Protein AF-0000000087323099 (afdb_homodimer)

pLDDT: mean 85.97, std 23.85, range [16.3, 98.88]

Secondary structure (DSSP, 8-state):
---------------------------------------S-EEEEEEE--TT-HHHHHHHHHHHHTT-TT-SSEEEEEEEE-----HHHHHHHHHHHHHH--EEE-SS---SSBSHHHHHHHHHHHHHGGG--SEEEEEETT-EE-HHHHHHHHHTS-SSSEEEEEEE-TT----TT-EEEEEEEEEEHHHHHHHHHTHHHHTT--BS-HHHHHHHHHHHHT---EEEE-TTSEEEPP-TT-TTB----SS-SEEE---SHHHHHHHHHHTTTTTTPPPBTTB---/---------------------------------------S-EEEEEEE--TT-HHHHHHHHHHHHTT-TT-SSEEEEEEEE-----HHHHHHHHHHHHHH--EEE-SS---SSBSHHHHHHHHHHHHHGGG--SEEEEEETT-EE-HHHHHHHHHTS-SSSEEEEEEE-TT----TT-EEEEEEEEEEHHHHHHHHHTHHHHTT--BS-HHHHHHHHHHHHT---EEEE-TTSEEEPP-TT-TTB----SS-SEEE---SHHHHHHHHHHTTTTTTPPPBTTB---

Organism: Triticum turgidum subsp. durum (NCBI:txid4567)

Sequence (572 aa):
MVVYPNEFALQSSLAGAGCPDGANGISVAAHHVVAQAAPDFRLLMGVLTLPSRYERRHLLRTVYALQQANLTARVDVRFFFCRIESDEQRLLVALEAMRYGDVVELDCPENMDNGKTHSYFSSVPALFGDGAYDFVMKADDDTFFRLPQLAESLGRAPRKDLYYGCMVPCDYVRGWNEYMSGMGYVISWDLVEWIVAAADQIRNHTVGPEDRTLYSWFSGAGKAKNRVDVKPAMYDFPQRGAPCAHELVPDTIAVHRLKNNLRWSTTLRYFNFTAGLQPSKFYRFVMVVYPNEFALQSSLAGAGCPDGANGISVAAHHVVAQAAPDFRLLMGVLTLPSRYERRHLLRTVYALQQANLTARVDVRFFFCRIESDEQRLLVALEAMRYGDVVELDCPENMDNGKTHSYFSSVPALFGDGAYDFVMKADDDTFFRLPQLAESLGRAPRKDLYYGCMVPCDYVRGWNEYMSGMGYVISWDLVEWIVAAADQIRNHTVGPEDRTLYSWFSGAGKAKNRVDVKPAMYDFPQRGAPCAHELVPDTIAVHRLKNNLRWSTTLRYFNFTAGLQPSKFYRFV

Structure (mmCIF, N/CA/C/O backbone):
data_AF-0000000087323099-model_v1
#
loop_
_entity.id
_entity.type
_entity.pdbx_description
1 polymer Hexosyltransferase
#
loop_
_atom_site.group_PDB
_atom_site.id
_atom_site.type_symbol
_atom_site.label_atom_id
_atom_site.label_alt_id
_atom_site.label_comp_id
_atom_site.label_asym_id
_atom_site.label_entity_id
_atom_site.label_seq_id
_atom_site.pdbx_PDB_ins_code
_atom_site.Cartn_x
_atom_site.Cartn_y
_atom_site.Cartn_z
_atom_site.occupancy
_atom_site.B_iso_or_equiv
_atom_site.auth_seq_id
_atom_site.auth_comp_id
_atom_site.auth_asym_id
_atom_site.auth_atom_id
_atom_site.pdbx_PDB_model_num
ATOM 1 N N . MET A 1 1 ? -54.594 28.562 -51.938 1 21.45 1 MET A N 1
ATOM 2 C CA . MET A 1 1 ? -55 27.172 -51.906 1 21.45 1 MET A CA 1
ATOM 3 C C . MET A 1 1 ? -54.812 26.547 -50.531 1 21.45 1 MET A C 1
ATOM 5 O O . MET A 1 1 ? -53.688 26.281 -50.125 1 21.45 1 MET A O 1
ATOM 9 N N . VAL A 1 2 ? -55.5 27.094 -49.562 1 22.61 2 VAL A N 1
ATOM 10 C CA . VAL A 1 2 ? -55.656 27.562 -48.188 1 22.61 2 VAL A CA 1
ATOM 11 C C . VAL A 1 2 ? -56.094 26.422 -47.281 1 22.61 2 VAL A C 1
ATOM 13 O O . VAL A 1 2 ? -57.188 25.875 -47.469 1 22.61 2 VAL A O 1
ATOM 16 N N . VAL A 1 3 ? -55.031 25.469 -47.031 1 22.81 3 VAL A N 1
ATOM 17 C CA . VAL A 1 3 ? -55.219 24.125 -46.531 1 22.81 3 VAL A CA 1
ATOM 18 C C . VAL A 1 3 ? -56 24.172 -45.219 1 22.81 3 VAL A C 1
ATOM 20 O O . VAL A 1 3 ? -55.844 25.109 -44.438 1 22.81 3 VAL A O 1
ATOM 23 N N . TYR A 1 4 ? -57.094 23.422 -45.125 1 21.08 4 TYR A N 1
ATOM 24 C CA . TYR A 1 4 ? -58.312 23.266 -44.344 1 21.08 4 TYR A CA 1
ATOM 25 C C . TYR A 1 4 ? -57.969 22.797 -42.938 1 21.08 4 TYR A C 1
ATOM 27 O O . TYR A 1 4 ? -57.344 21.75 -42.75 1 21.08 4 TYR A O 1
ATOM 35 N N . PRO A 1 5 ? -57.688 23.766 -41.969 1 22.91 5 PRO A N 1
ATOM 36 C CA . PRO A 1 5 ? -57.156 23.797 -40.594 1 22.91 5 PRO A CA 1
ATOM 37 C C . PRO A 1 5 ? -58.031 23.031 -39.625 1 22.91 5 PRO A C 1
ATOM 39 O O . PRO A 1 5 ? -59.188 23.375 -39.406 1 22.91 5 PRO A O 1
ATOM 42 N N . ASN A 1 6 ? -57.875 21.609 -39.719 1 20.73 6 ASN A N 1
ATOM 43 C CA . ASN A 1 6 ? -58.812 20.656 -39.094 1 20.73 6 ASN A CA 1
ATOM 44 C C . ASN A 1 6 ? -59 20.953 -37.625 1 20.73 6 ASN A C 1
ATOM 46 O O . ASN A 1 6 ? -58.125 21.531 -36.969 1 20.73 6 ASN A O 1
ATOM 50 N N . GLU A 1 7 ? -60.219 20.797 -37.094 1 20 7 GLU A N 1
ATOM 51 C CA . GLU A 1 7 ? -61.156 21.062 -36.031 1 20 7 GLU A CA 1
ATOM 52 C C . GLU A 1 7 ? -60.75 20.328 -34.75 1 20 7 GLU A C 1
ATOM 54 O O . GLU A 1 7 ? -60.656 19.094 -34.75 1 20 7 GLU A O 1
ATOM 59 N N . PHE A 1 8 ? -59.719 20.922 -33.969 1 19.03 8 PHE A N 1
ATOM 60 C CA . PHE A 1 8 ? -59.125 20.5 -32.688 1 19.03 8 PHE A CA 1
ATOM 61 C C . PHE A 1 8 ? -60.188 20.234 -31.641 1 19.03 8 PHE A C 1
ATOM 63 O O . PHE A 1 8 ? -60.906 21.156 -31.266 1 19.03 8 PHE A O 1
ATOM 70 N N . ALA A 1 9 ? -60.656 18.906 -31.516 1 18.88 9 ALA A N 1
ATOM 71 C CA . ALA A 1 9 ? -61.688 18.25 -30.719 1 18.88 9 ALA A CA 1
ATOM 72 C C . ALA A 1 9 ? -61.438 18.453 -29.219 1 18.88 9 ALA A C 1
ATOM 74 O O . ALA A 1 9 ? -60.438 17.953 -28.688 1 18.88 9 ALA A O 1
ATOM 75 N N . LEU A 1 10 ? -61.719 19.547 -28.625 1 18.3 10 LEU A N 1
ATOM 76 C CA . LEU A 1 10 ? -61.5 20 -27.25 1 18.3 10 LEU A CA 1
ATOM 77 C C . LEU A 1 10 ? -62.219 19.125 -26.25 1 18.3 10 LEU A C 1
ATOM 79 O O . LEU A 1 10 ? -62.312 19.469 -25.062 1 18.3 10 LEU A O 1
ATOM 83 N N . GLN A 1 11 ? -62.719 17.906 -26.656 1 18.72 11 GLN A N 1
ATOM 84 C CA . GLN A 1 11 ? -63.781 17.484 -25.719 1 18.72 11 GLN A CA 1
ATOM 85 C C . GLN A 1 11 ? -63.219 17.281 -24.312 1 18.72 11 GLN A C 1
ATOM 87 O O . GLN A 1 11 ? -62.219 16.578 -24.141 1 18.72 11 GLN A O 1
ATOM 92 N N . SER A 1 12 ? -63.469 18.25 -23.375 1 20.59 12 SER A N 1
ATOM 93 C CA . SER A 1 12 ? -63.156 18.562 -21.984 1 20.59 12 SER A CA 1
ATOM 94 C C . SER A 1 12 ? -63.719 17.469 -21.047 1 20.59 12 SER A C 1
ATOM 96 O O . SER A 1 12 ? -64.938 17.391 -20.828 1 20.59 12 SER A O 1
ATOM 98 N N . SER A 1 13 ? -63.281 16.172 -21.219 1 20.41 13 SER A N 1
ATOM 99 C CA . SER A 1 13 ? -63.844 15.094 -20.406 1 20.41 13 SER A CA 1
ATOM 100 C C . SER A 1 13 ? -63.625 15.352 -18.922 1 20.41 13 SER A C 1
ATOM 102 O O . SER A 1 13 ? -62.469 15.562 -18.5 1 20.41 13 SER A O 1
ATOM 104 N N . LEU A 1 14 ? -64.5 15.977 -18.188 1 21.62 14 LEU A N 1
ATOM 105 C CA . LEU A 1 14 ? -64.688 16.359 -16.797 1 21.62 14 LEU A CA 1
ATOM 106 C C . LEU A 1 14 ? -64.625 15.141 -15.883 1 21.62 14 LEU A C 1
ATOM 108 O O . LEU A 1 14 ? -65 15.219 -14.703 1 21.62 14 LEU A O 1
ATOM 112 N N . ALA A 1 15 ? -64.188 13.93 -16.281 1 21.27 15 ALA A N 1
ATOM 113 C CA . ALA A 1 15 ? -64.625 12.797 -15.484 1 21.27 15 ALA A CA 1
ATOM 114 C C . ALA A 1 15 ? -64.188 12.922 -14.031 1 21.27 15 ALA A C 1
ATOM 116 O O . ALA A 1 15 ? -63.094 13.469 -13.766 1 21.27 15 ALA A O 1
ATOM 117 N N . GLY A 1 16 ? -65 12.648 -13.023 1 21.17 16 GLY A N 1
ATOM 118 C CA . GLY A 1 16 ? -65.25 12.695 -11.586 1 21.17 16 GLY A CA 1
ATOM 119 C C . GLY A 1 16 ? -64.25 11.781 -10.82 1 21.17 16 GLY A C 1
ATOM 120 O O . GLY A 1 16 ? -64.375 10.555 -10.953 1 21.17 16 GLY A O 1
ATOM 121 N N . ALA A 1 17 ? -63 12.008 -10.75 1 22.23 17 ALA A N 1
ATOM 122 C CA . ALA A 1 17 ? -62 11.062 -10.258 1 22.23 17 ALA A CA 1
ATOM 123 C C . ALA A 1 17 ? -62.25 10.734 -8.789 1 22.23 17 ALA A C 1
ATOM 125 O O . ALA A 1 17 ? -62.312 11.633 -7.949 1 22.23 17 ALA A O 1
ATOM 126 N N . GLY A 1 18 ? -62.906 9.633 -8.555 1 22.52 18 GLY A N 1
ATOM 127 C CA . GLY A 1 18 ? -63.188 9.023 -7.266 1 22.52 18 GLY A CA 1
ATOM 128 C C . GLY A 1 18 ? -61.969 8.852 -6.391 1 22.52 18 GLY A C 1
ATOM 129 O O . GLY A 1 18 ? -60.844 8.883 -6.883 1 22.52 18 GLY A O 1
ATOM 130 N N . CYS A 1 19 ? -62.062 8.984 -5.055 1 24.58 19 CYS A N 1
ATOM 131 C CA . CYS A 1 19 ? -61.156 9.094 -3.92 1 24.58 19 CYS A CA 1
ATOM 132 C C . CYS A 1 19 ? -60.312 7.836 -3.768 1 24.58 19 CYS A C 1
ATOM 134 O O . CYS A 1 19 ? -60.844 6.766 -3.453 1 24.58 19 CYS A O 1
ATOM 136 N N . PRO A 1 20 ? -59.531 7.324 -4.734 1 23.83 20 PRO A N 1
ATOM 137 C CA . PRO A 1 20 ? -59.094 5.961 -4.406 1 23.83 20 PRO A CA 1
ATOM 138 C C . PRO A 1 20 ? -58.344 5.875 -3.076 1 23.83 20 PRO A C 1
ATOM 140 O O . PRO A 1 20 ? -57.719 6.852 -2.65 1 23.83 20 PRO A O 1
ATOM 143 N N . ASP A 1 21 ? -58.875 5.129 -2.061 1 26.25 21 ASP A N 1
ATOM 144 C CA . ASP A 1 21 ? -58.406 4.652 -0.764 1 26.25 21 ASP A CA 1
ATOM 145 C C . ASP A 1 21 ? -57 4.023 -0.881 1 26.25 21 ASP A C 1
ATOM 147 O O . ASP A 1 21 ? -56.844 3.043 -1.605 1 26.25 21 ASP A O 1
ATOM 151 N N . GLY A 1 22 ? -56 4.766 -1.11 1 23.2 22 GLY A N 1
ATOM 152 C CA . GLY A 1 22 ? -54.688 4.277 -1.448 1 23.2 22 GLY A CA 1
ATOM 153 C C . GLY A 1 22 ? -54.031 3.473 -0.335 1 23.2 22 GLY A C 1
ATOM 154 O O . GLY A 1 22 ? -53.688 4.02 0.715 1 23.2 22 GLY A O 1
ATOM 155 N N . ALA A 1 23 ? -54.594 2.127 -0.097 1 28.61 23 ALA A N 1
ATOM 156 C CA . ALA A 1 23 ? -53.906 1.105 0.689 1 28.61 23 ALA A CA 1
ATOM 157 C C . ALA A 1 23 ? -52.406 1.081 0.372 1 28.61 23 ALA A C 1
ATOM 159 O O . ALA A 1 23 ? -52 0.81 -0.764 1 28.61 23 ALA A O 1
ATOM 160 N N . ASN A 1 24 ? -51.656 2.008 0.914 1 26.44 24 ASN A N 1
ATOM 161 C CA . ASN A 1 24 ? -50.188 2.086 0.805 1 26.44 24 ASN A CA 1
ATOM 162 C C . ASN A 1 24 ? -49.531 0.74 1.101 1 26.44 24 ASN A C 1
ATOM 164 O O . ASN A 1 24 ? -49.594 0.256 2.232 1 26.44 24 ASN A O 1
ATOM 168 N N . GLY A 1 25 ? -49.781 -0.281 0.254 1 26.33 25 GLY A N 1
ATOM 169 C CA . GLY A 1 25 ? -49.062 -1.543 0.394 1 26.33 25 GLY A CA 1
ATOM 170 C C . GLY A 1 25 ? -47.594 -1.369 0.633 1 26.33 25 GLY A C 1
ATOM 171 O O . GLY A 1 25 ? -46.938 -0.594 -0.063 1 26.33 25 GLY A O 1
ATOM 172 N N . ILE A 1 26 ? -47.188 -1.488 1.899 1 27.55 26 ILE A N 1
ATOM 173 C CA . ILE A 1 26 ? -45.781 -1.627 2.307 1 27.55 26 ILE A CA 1
ATOM 174 C C . ILE A 1 26 ? -45.094 -2.645 1.407 1 27.55 26 ILE A C 1
ATOM 176 O O . ILE A 1 26 ? -45.469 -3.82 1.384 1 27.55 26 ILE A O 1
ATOM 180 N N . SER A 1 27 ? -44.906 -2.232 0.139 1 29.02 27 SER A N 1
ATOM 181 C CA . SER A 1 27 ? -44.062 -3.156 -0.613 1 29.02 27 SER A CA 1
ATOM 182 C C . SER A 1 27 ? -42.844 -3.549 0.184 1 29.02 27 SER A C 1
ATOM 184 O O . SER A 1 27 ? -42.062 -2.684 0.606 1 29.02 27 SER A O 1
ATOM 186 N N . VAL A 1 28 ? -42.938 -4.527 0.996 1 29.95 28 VAL A N 1
ATOM 187 C CA . VAL A 1 28 ? -41.75 -5.199 1.476 1 29.95 28 VAL A CA 1
ATOM 188 C C . VAL A 1 28 ? -40.719 -5.297 0.345 1 29.95 28 VAL A C 1
ATOM 190 O O . VAL A 1 28 ? -40.969 -5.938 -0.676 1 29.95 28 VAL A O 1
ATOM 193 N N . ALA A 1 29 ? -40.031 -4.215 0.14 1 30 29 ALA A N 1
ATOM 194 C CA . ALA A 1 29 ? -38.875 -4.426 -0.728 1 30 29 ALA A CA 1
ATOM 195 C C . ALA A 1 29 ? -38.219 -5.785 -0.465 1 30 29 ALA A C 1
ATOM 197 O O . ALA A 1 29 ? -37.719 -6.035 0.625 1 30 29 ALA A O 1
ATOM 198 N N . ALA A 1 30 ? -38.812 -6.766 -0.904 1 30.89 30 ALA A N 1
ATOM 199 C CA . ALA A 1 30 ? -38.062 -8.023 -0.951 1 30.89 30 ALA A CA 1
ATOM 200 C C . ALA A 1 30 ? -36.594 -7.77 -1.286 1 30.89 30 ALA A C 1
ATOM 202 O O . ALA A 1 30 ? -36.281 -7.305 -2.381 1 30.89 30 ALA A O 1
ATOM 203 N N . HIS A 1 31 ? -35.906 -7.273 -0.33 1 35.34 31 HIS A N 1
ATOM 204 C CA . HIS A 1 31 ? -34.469 -7.449 -0.608 1 35.34 31 HIS A CA 1
ATOM 205 C C . HIS A 1 31 ? -34.219 -8.734 -1.383 1 35.34 31 HIS A C 1
ATOM 207 O O . HIS A 1 31 ? -34.375 -9.836 -0.839 1 35.34 31 HIS A O 1
ATOM 213 N N . HIS A 1 32 ? -34.75 -8.781 -2.539 1 36.69 32 HIS A N 1
ATOM 214 C CA . HIS A 1 32 ? -34.188 -9.859 -3.363 1 36.69 32 HIS A CA 1
ATOM 215 C C . HIS A 1 32 ? -32.719 -10.102 -3.053 1 36.69 32 HIS A C 1
ATOM 217 O O . HIS A 1 32 ? -31.875 -9.258 -3.336 1 36.69 32 HIS A O 1
ATOM 223 N N . VAL A 1 33 ? -32.469 -10.617 -1.95 1 41.25 33 VAL A N 1
ATOM 224 C CA . VAL A 1 33 ? -31.141 -11.227 -1.894 1 41.25 33 VAL A CA 1
ATOM 225 C C . VAL A 1 33 ? -30.812 -11.875 -3.236 1 41.25 33 VAL A C 1
ATOM 227 O O . VAL A 1 33 ? -31.438 -12.867 -3.621 1 41.25 33 VAL A O 1
ATOM 230 N N . VAL A 1 34 ? -30.703 -11.156 -4.301 1 39.97 34 VAL A N 1
ATOM 231 C CA . VAL A 1 34 ? -30.141 -11.836 -5.461 1 39.97 34 VAL A CA 1
ATOM 232 C C . VAL A 1 34 ? -29.188 -12.938 -5 1 39.97 34 VAL A C 1
ATOM 234 O O . VAL A 1 34 ? -28.203 -12.664 -4.305 1 39.97 34 VAL A O 1
ATOM 237 N N . ALA A 1 35 ? -29.609 -13.938 -4.691 1 47.38 35 ALA A N 1
ATOM 238 C CA . ALA A 1 35 ? -28.797 -15.133 -4.449 1 47.38 35 ALA A CA 1
ATOM 239 C C . ALA A 1 35 ? -27.562 -15.141 -5.336 1 47.38 35 ALA A C 1
ATOM 241 O O . ALA A 1 35 ? -27.672 -15.18 -6.562 1 47.38 35 ALA A O 1
ATOM 242 N N . GLN A 1 36 ? -26.5 -14.453 -4.941 1 60.72 36 GLN A N 1
ATOM 243 C CA . GLN A 1 36 ? -25.297 -14.562 -5.75 1 60.72 36 GLN A CA 1
ATOM 244 C C . GLN A 1 36 ? -25.062 -16 -6.199 1 60.72 36 GLN A C 1
ATOM 246 O O . GLN A 1 36 ? -25.062 -16.922 -5.379 1 60.72 36 GLN A O 1
ATOM 251 N N . ALA A 1 37 ? -25.312 -16.344 -7.465 1 74.5 37 ALA A N 1
ATOM 252 C CA . ALA A 1 37 ? -25.078 -17.656 -8.062 1 74.5 37 ALA A CA 1
ATOM 253 C C . ALA A 1 37 ? -23.75 -18.234 -7.617 1 74.5 37 ALA A C 1
ATOM 255 O O . ALA A 1 37 ? -22.781 -17.484 -7.387 1 74.5 37 ALA A O 1
ATOM 256 N N . ALA A 1 38 ? -23.844 -19.5 -7.188 1 87.88 38 ALA A N 1
ATOM 257 C CA . ALA A 1 38 ? -22.625 -20.203 -6.82 1 87.88 38 ALA A CA 1
ATOM 258 C C . ALA A 1 38 ? -21.547 -20.031 -7.883 1 87.88 38 ALA A C 1
ATOM 260 O O . ALA A 1 38 ? -21.828 -20.062 -9.078 1 87.88 38 ALA A O 1
ATOM 261 N N . PRO A 1 39 ? -20.297 -19.75 -7.5 1 92.62 39 PRO A N 1
ATOM 262 C CA . PRO A 1 39 ? -19.219 -19.594 -8.477 1 92.62 39 PRO A CA 1
ATOM 263 C C . PRO A 1 39 ? -18.953 -20.875 -9.273 1 92.62 39 PRO A C 1
ATOM 265 O O . PRO A 1 39 ? -19.188 -21.969 -8.773 1 92.62 39 PRO A O 1
ATOM 268 N N . ASP A 1 40 ? -18.516 -20.719 -10.492 1 95.31 40 ASP A N 1
ATOM 269 C CA . ASP A 1 40 ? -18.188 -21.875 -11.336 1 95.31 40 ASP A CA 1
ATOM 270 C C . ASP A 1 40 ? -17.141 -22.766 -10.68 1 95.31 40 ASP A C 1
ATOM 272 O O . ASP A 1 40 ? -17.234 -24 -10.75 1 95.31 40 ASP A O 1
ATOM 276 N N . PHE A 1 41 ? -16.203 -22.141 -10.102 1 97.94 41 PHE A N 1
ATOM 277 C CA . PHE A 1 41 ? -15.164 -22.812 -9.344 1 97.94 41 PHE A CA 1
ATOM 278 C C . PHE A 1 41 ? -14.469 -21.859 -8.391 1 97.94 41 PHE A C 1
ATOM 280 O O . PHE A 1 41 ? -14.75 -20.656 -8.406 1 97.94 41 PHE A O 1
ATOM 287 N N . ARG A 1 42 ? -13.633 -22.453 -7.516 1 98.19 42 ARG A N 1
ATOM 288 C CA . ARG A 1 42 ? -12.852 -21.656 -6.574 1 98.19 42 ARG A CA 1
ATOM 289 C C . ARG A 1 42 ? -11.359 -21.859 -6.801 1 98.19 42 ARG A C 1
ATOM 291 O O . ARG A 1 42 ? -10.891 -23 -6.93 1 98.19 42 ARG A O 1
ATOM 298 N N . LEU A 1 43 ? -10.688 -20.781 -6.922 1 98.75 43 LEU A N 1
ATOM 299 C CA . LEU A 1 43 ? -9.242 -20.766 -7.137 1 98.75 43 LEU A CA 1
ATOM 300 C C . LEU A 1 43 ? -8.531 -20.047 -5.992 1 98.75 43 LEU A C 1
ATOM 302 O O . LEU A 1 43 ? -8.875 -18.922 -5.656 1 98.75 43 LEU A O 1
ATOM 306 N N . LEU A 1 44 ? -7.609 -20.75 -5.332 1 98.88 44 LEU A N 1
ATOM 307 C CA . LEU A 1 44 ? -6.652 -20.094 -4.449 1 98.88 44 LEU A CA 1
ATOM 308 C C . LEU A 1 44 ? -5.402 -19.672 -5.215 1 98.88 44 LEU A C 1
ATOM 310 O O . LEU A 1 44 ? -4.656 -20.531 -5.711 1 98.88 44 LEU A O 1
ATOM 314 N N . MET A 1 45 ? -5.23 -18.438 -5.355 1 98.75 45 MET A N 1
ATOM 315 C CA . MET A 1 45 ? -4.02 -17.906 -5.977 1 98.75 45 MET A CA 1
ATOM 316 C C . MET A 1 45 ? -2.994 -17.516 -4.922 1 98.75 45 MET A C 1
ATOM 318 O O . MET A 1 45 ? -3.148 -16.484 -4.25 1 98.75 45 MET A O 1
ATOM 322 N N . GLY A 1 46 ? -1.961 -18.312 -4.785 1 98.81 46 GLY A N 1
ATOM 323 C CA . GLY A 1 46 ? -0.859 -17.984 -3.891 1 98.81 46 GLY A CA 1
ATOM 324 C C . GLY A 1 46 ? 0.268 -17.234 -4.582 1 98.81 46 GLY A C 1
ATOM 325 O O . GLY A 1 46 ? 0.935 -17.781 -5.461 1 98.81 46 GLY A O 1
ATOM 326 N N . VAL A 1 47 ? 0.419 -16.016 -4.195 1 98.88 47 VAL A N 1
ATOM 327 C CA . VAL A 1 47 ? 1.515 -15.203 -4.719 1 98.88 47 VAL A CA 1
ATOM 328 C C . VAL A 1 47 ? 2.729 -15.32 -3.799 1 98.88 47 VAL A C 1
ATOM 330 O O . VAL A 1 47 ? 2.688 -14.875 -2.65 1 98.88 47 VAL A O 1
ATOM 333 N N . LEU A 1 48 ? 3.777 -15.938 -4.285 1 98.44 48 LEU A N 1
ATOM 334 C CA . LEU A 1 48 ? 5.02 -16.016 -3.527 1 98.44 48 LEU A CA 1
ATOM 335 C C . LEU A 1 48 ? 5.809 -14.719 -3.629 1 98.44 48 LEU A C 1
ATOM 337 O O . LEU A 1 48 ? 6.102 -14.25 -4.73 1 98.44 48 LEU A O 1
ATOM 341 N N . THR A 1 49 ? 6.078 -14.133 -2.494 1 98 49 THR A N 1
ATOM 342 C CA . THR A 1 49 ? 6.688 -12.812 -2.418 1 98 49 THR A CA 1
ATOM 343 C C . THR A 1 49 ? 7.656 -12.727 -1.245 1 98 49 THR A C 1
ATOM 345 O O . THR A 1 49 ? 8.109 -13.758 -0.734 1 98 49 THR A O 1
ATOM 348 N N . LEU A 1 50 ? 8.203 -11.562 -0.999 1 97.12 50 LEU A N 1
ATOM 349 C CA . LEU A 1 50 ? 9.094 -11.273 0.12 1 97.12 50 LEU A CA 1
ATOM 350 C C . LEU A 1 50 ? 8.453 -10.289 1.091 1 97.12 50 LEU A C 1
ATOM 352 O O . LEU A 1 50 ? 7.676 -9.422 0.68 1 97.12 50 LEU A O 1
ATOM 356 N N . PRO A 1 51 ? 8.75 -10.445 2.379 1 95.5 51 PRO A N 1
ATOM 357 C CA . PRO A 1 51 ? 8.203 -9.484 3.346 1 95.5 51 PRO A CA 1
ATOM 358 C C . PRO A 1 51 ? 8.547 -8.039 3.004 1 95.5 51 PRO A C 1
ATOM 360 O O . PRO A 1 51 ? 7.762 -7.133 3.297 1 95.5 51 PRO A O 1
ATOM 363 N N . SER A 1 52 ? 9.641 -7.781 2.344 1 94.75 52 SER A N 1
ATOM 364 C CA . SER A 1 52 ? 10.109 -6.426 2.07 1 94.75 52 SER A CA 1
ATOM 365 C C . SER A 1 52 ? 9.391 -5.82 0.871 1 94.75 52 SER A C 1
ATOM 367 O O . SER A 1 52 ? 9.484 -4.617 0.625 1 94.75 52 SER A O 1
ATOM 369 N N . ARG A 1 53 ? 8.617 -6.605 0.163 1 96 53 ARG A N 1
ATOM 370 C CA . ARG A 1 53 ? 7.992 -6.105 -1.058 1 96 53 ARG A CA 1
ATOM 371 C C . ARG A 1 53 ? 6.57 -5.633 -0.79 1 96 53 ARG A C 1
ATOM 373 O O . ARG A 1 53 ? 5.641 -6.004 -1.509 1 96 53 ARG A O 1
ATOM 380 N N . TYR A 1 54 ? 6.512 -4.777 0.154 1 93.75 54 TYR A N 1
ATOM 381 C CA . TYR A 1 54 ? 5.223 -4.254 0.598 1 93.75 54 TYR A CA 1
ATOM 382 C C . TYR A 1 54 ? 4.516 -3.512 -0.532 1 93.75 54 TYR A C 1
ATOM 384 O O . TYR A 1 54 ? 3.33 -3.738 -0.783 1 93.75 54 TYR A O 1
ATOM 392 N N . GLU A 1 55 ? 5.203 -2.686 -1.189 1 94.62 55 GLU A N 1
ATOM 393 C CA . GLU A 1 55 ? 4.625 -1.872 -2.254 1 94.62 55 GLU A CA 1
ATOM 394 C C . GLU A 1 55 ? 4.035 -2.746 -3.359 1 94.62 55 GLU A C 1
ATOM 396 O O . GLU A 1 55 ? 2.945 -2.469 -3.861 1 94.62 55 GLU A O 1
ATOM 401 N N . ARG A 1 56 ? 4.754 -3.727 -3.689 1 97.06 56 ARG A N 1
ATOM 402 C CA . ARG A 1 56 ? 4.301 -4.633 -4.738 1 97.06 56 ARG A CA 1
ATOM 403 C C . ARG A 1 56 ? 3.018 -5.344 -4.328 1 97.06 56 ARG A C 1
ATOM 405 O O . ARG A 1 56 ? 2.086 -5.469 -5.129 1 97.06 56 ARG A O 1
ATOM 412 N N . ARG A 1 57 ? 2.949 -5.82 -3.096 1 97.44 57 ARG A N 1
ATOM 413 C CA . ARG A 1 57 ? 1.745 -6.492 -2.621 1 97.44 57 ARG A CA 1
ATOM 414 C C . ARG A 1 57 ? 0.554 -5.539 -2.609 1 97.44 57 ARG A C 1
ATOM 416 O O . ARG A 1 57 ? -0.569 -5.941 -2.924 1 97.44 57 ARG A O 1
ATOM 423 N N . HIS A 1 58 ? 0.784 -4.309 -2.34 1 95.88 58 HIS A N 1
ATOM 424 C CA . HIS A 1 58 ? -0.297 -3.33 -2.377 1 95.88 58 HIS A CA 1
ATOM 425 C C . HIS A 1 58 ? -0.801 -3.121 -3.801 1 95.88 58 HIS A C 1
ATOM 427 O O . HIS A 1 58 ? -2.01 -3.029 -4.027 1 95.88 58 HIS A O 1
ATOM 433 N N . LEU A 1 59 ? 0.146 -2.99 -4.699 1 96.88 59 LEU A N 1
ATOM 434 C CA . LEU A 1 59 ? -0.248 -2.855 -6.098 1 96.88 59 LEU A CA 1
ATOM 435 C C . LEU A 1 59 ? -1.088 -4.047 -6.543 1 96.88 59 LEU A C 1
ATOM 437 O O . LEU A 1 59 ? -2.148 -3.875 -7.148 1 96.88 59 LEU A O 1
ATOM 441 N N . LEU A 1 60 ? -0.65 -5.188 -6.188 1 98.06 60 LEU A N 1
ATOM 442 C CA . LEU A 1 60 ? -1.344 -6.406 -6.59 1 98.06 60 LEU A CA 1
ATOM 443 C C . LEU A 1 60 ? -2.729 -6.477 -5.957 1 98.06 60 LEU A C 1
ATOM 445 O O . LEU A 1 60 ? -3.691 -6.895 -6.605 1 98.06 60 LEU A O 1
ATOM 449 N N . ARG A 1 61 ? -2.877 -6.043 -4.699 1 96.25 61 ARG A N 1
ATOM 450 C CA . ARG A 1 61 ? -4.18 -5.988 -4.039 1 96.25 61 ARG A CA 1
ATOM 451 C C . ARG A 1 61 ? -5.152 -5.117 -4.824 1 96.25 61 ARG A C 1
ATOM 453 O O . ARG A 1 61 ? -6.301 -5.508 -5.043 1 96.25 61 ARG A O 1
ATOM 460 N N . THR A 1 62 ? -4.641 -4.031 -5.242 1 94.75 62 THR A N 1
ATOM 461 C CA . THR A 1 62 ? -5.484 -3.096 -5.977 1 94.75 62 THR A CA 1
ATOM 462 C C . THR A 1 62 ? -5.867 -3.672 -7.336 1 94.75 62 THR A C 1
ATOM 464 O O . THR A 1 62 ? -7.047 -3.68 -7.703 1 94.75 62 THR A O 1
ATOM 467 N N . VAL A 1 63 ? -4.926 -4.195 -8.016 1 97 63 VAL A N 1
ATOM 468 C CA . VAL A 1 63 ? -5.109 -4.695 -9.367 1 97 63 VAL A CA 1
ATOM 469 C C . VAL A 1 63 ? -6.086 -5.871 -9.359 1 97 63 VAL A C 1
ATOM 471 O O . VAL A 1 63 ? -7.004 -5.934 -10.18 1 97 63 VAL A O 1
ATOM 474 N N . TYR A 1 64 ? -5.965 -6.75 -8.461 1 97.44 64 TYR A N 1
ATOM 475 C CA . TYR A 1 64 ? -6.824 -7.926 -8.438 1 97.44 64 TYR A CA 1
ATOM 476 C C . TYR A 1 64 ? -8.195 -7.586 -7.863 1 97.44 64 TYR A C 1
ATOM 478 O O . TYR A 1 64 ? -9.203 -8.156 -8.281 1 97.44 64 TYR A O 1
ATOM 486 N N . ALA A 1 65 ? -8.234 -6.652 -6.949 1 94.94 65 ALA A N 1
ATOM 487 C CA . ALA A 1 65 ? -9.531 -6.211 -6.43 1 94.94 65 ALA A CA 1
ATOM 488 C C . ALA A 1 65 ? -10.383 -5.602 -7.535 1 94.94 65 ALA A C 1
ATOM 490 O O . ALA A 1 65 ? -11.594 -5.832 -7.59 1 94.94 65 ALA A O 1
ATOM 491 N N . LEU A 1 66 ? -9.82 -4.91 -8.438 1 94.06 66 LEU A N 1
ATOM 492 C CA . LEU A 1 66 ? -10.516 -4.227 -9.523 1 94.06 66 LEU A CA 1
ATOM 493 C C . LEU A 1 66 ? -11.133 -5.234 -10.492 1 94.06 66 LEU A C 1
ATOM 495 O O . LEU A 1 66 ? -12.008 -4.879 -11.289 1 94.06 66 LEU A O 1
ATOM 499 N N . GLN A 1 67 ? -10.703 -6.441 -10.328 1 96 67 GLN A N 1
ATOM 500 C CA . GLN A 1 67 ? -11.133 -7.422 -11.328 1 96 67 GLN A CA 1
ATOM 501 C C . GLN A 1 67 ? -12.164 -8.383 -10.742 1 96 67 GLN A C 1
ATOM 503 O O . GLN A 1 67 ? -12.664 -9.266 -11.445 1 96 67 GLN A O 1
ATOM 508 N N . GLN A 1 68 ? -12.57 -8.219 -9.492 1 95.06 68 GLN A N 1
ATOM 509 C CA . GLN A 1 68 ? -13.359 -9.227 -8.789 1 95.06 68 GLN A CA 1
ATOM 510 C C . GLN A 1 68 ? -14.828 -9.141 -9.188 1 95.06 68 GLN A C 1
ATOM 512 O O . GLN A 1 68 ? -15.523 -10.156 -9.242 1 95.06 68 GLN A O 1
ATOM 517 N N . ALA A 1 69 ? -15.469 -8.008 -9.336 1 88.81 69 ALA A N 1
ATOM 518 C CA . ALA A 1 69 ? -16.906 -7.738 -9.414 1 88.81 69 ALA A CA 1
ATOM 519 C C . ALA A 1 69 ? -17.562 -8.586 -10.5 1 88.81 69 ALA A C 1
ATOM 521 O O . ALA A 1 69 ? -18.672 -9.078 -10.32 1 88.81 69 ALA A O 1
ATOM 522 N N . ASN A 1 70 ? -16.969 -8.984 -11.594 1 86.19 70 ASN A N 1
ATOM 523 C CA . ASN A 1 70 ? -17.656 -9.68 -12.672 1 86.19 70 ASN A CA 1
ATOM 524 C C . ASN A 1 70 ? -17.031 -11.031 -12.977 1 86.19 70 ASN A C 1
ATOM 526 O O . ASN A 1 70 ? -17.203 -11.578 -14.07 1 86.19 70 ASN A O 1
ATOM 530 N N . LEU A 1 71 ? -16.469 -11.57 -11.961 1 95.12 71 LEU A N 1
ATOM 531 C CA . LEU A 1 71 ? -15.883 -12.891 -12.164 1 95.12 71 LEU A CA 1
ATOM 532 C C . LEU A 1 71 ? -16.938 -13.984 -12.008 1 95.12 71 LEU A C 1
ATOM 534 O O . LEU A 1 71 ? -17.781 -13.906 -11.117 1 95.12 71 LEU A O 1
ATOM 538 N N . THR A 1 72 ? -16.906 -14.969 -12.836 1 93.69 72 THR A N 1
ATOM 539 C CA . THR A 1 72 ? -17.797 -16.109 -12.734 1 93.69 72 THR A CA 1
ATOM 540 C C . THR A 1 72 ? -17.281 -17.125 -11.711 1 93.69 72 THR A C 1
ATOM 542 O O . THR A 1 72 ? -18.031 -17.984 -11.234 1 93.69 72 THR A O 1
ATOM 545 N N . ALA A 1 73 ? -16.031 -17.047 -11.422 1 97.44 73 ALA A N 1
ATOM 546 C CA . ALA A 1 73 ? -15.359 -17.875 -10.43 1 97.44 73 ALA A CA 1
ATOM 547 C C . ALA A 1 73 ? -14.961 -17.062 -9.203 1 97.44 73 ALA A C 1
ATOM 549 O O . ALA A 1 73 ? -14.969 -15.836 -9.234 1 97.44 73 ALA A O 1
ATOM 550 N N . ARG A 1 74 ? -14.781 -17.766 -8.125 1 97.25 74 ARG A N 1
ATOM 551 C CA . ARG A 1 74 ? -14.195 -17.125 -6.953 1 97.25 74 ARG A CA 1
ATOM 552 C C . ARG A 1 74 ? -12.672 -17.25 -6.965 1 97.25 74 ARG A C 1
ATOM 554 O O . ARG A 1 74 ? -12.141 -18.359 -7.039 1 97.25 74 ARG A O 1
ATOM 561 N N . VAL A 1 75 ? -12.031 -16.203 -6.977 1 98.25 75 VAL A N 1
ATOM 562 C CA . VAL A 1 75 ? -10.578 -16.188 -6.945 1 98.25 75 VAL A CA 1
ATOM 563 C C . VAL A 1 75 ? -10.094 -15.516 -5.656 1 98.25 75 VAL A C 1
ATOM 565 O O . VAL A 1 75 ? -10.305 -14.312 -5.457 1 98.25 75 VAL A O 1
ATOM 568 N N . ASP A 1 76 ? -9.477 -16.25 -4.762 1 98.06 76 ASP A N 1
ATOM 569 C CA . ASP A 1 76 ? -8.883 -15.719 -3.539 1 98.06 76 ASP A CA 1
ATOM 570 C C . ASP A 1 76 ? -7.371 -15.539 -3.699 1 98.06 76 ASP A C 1
ATOM 572 O O . ASP A 1 76 ? -6.648 -16.5 -3.949 1 98.06 76 ASP A O 1
ATOM 576 N N . VAL A 1 77 ? -6.93 -14.336 -3.545 1 98.56 77 VAL A N 1
ATOM 577 C CA . VAL A 1 77 ? -5.512 -14.023 -3.666 1 98.56 77 VAL A CA 1
ATOM 578 C C . VAL A 1 77 ? -4.879 -13.93 -2.277 1 98.56 77 VAL A C 1
ATOM 580 O O . VAL A 1 77 ? -5.395 -13.234 -1.4 1 98.56 77 VAL A O 1
ATOM 583 N N . ARG A 1 78 ? -3.824 -14.664 -2.033 1 98.69 78 ARG A N 1
ATOM 584 C CA . ARG A 1 78 ? -3.061 -14.633 -0.791 1 98.69 78 ARG A CA 1
ATOM 585 C C . ARG A 1 78 ? -1.574 -14.445 -1.066 1 98.69 78 ARG A C 1
ATOM 587 O O . ARG A 1 78 ? -1.06 -14.922 -2.08 1 98.69 78 ARG A O 1
ATOM 594 N N . PHE A 1 79 ? -0.907 -13.734 -0.188 1 98.81 79 PHE A N 1
ATOM 595 C CA . PHE A 1 79 ? 0.524 -13.477 -0.31 1 98.81 79 PHE A CA 1
ATOM 596 C C . PHE A 1 79 ? 1.312 -14.344 0.667 1 98.81 79 PHE A C 1
ATOM 598 O O . PHE A 1 79 ? 1.056 -14.32 1.873 1 98.81 79 PHE A O 1
ATOM 605 N N . PHE A 1 80 ? 2.297 -15.094 0.16 1 98.56 80 PHE A N 1
ATOM 606 C CA . PHE A 1 80 ? 3.047 -16.062 0.955 1 98.56 80 PHE A CA 1
ATOM 607 C C . PHE A 1 80 ? 4.508 -15.641 1.077 1 98.56 80 PHE A C 1
ATOM 609 O O . PHE A 1 80 ? 5.129 -15.242 0.09 1 98.56 80 PHE A O 1
ATOM 616 N N . PHE A 1 81 ? 5.039 -15.656 2.195 1 96.56 81 PHE A N 1
ATOM 617 C CA . PHE A 1 81 ? 6.48 -15.555 2.402 1 96.56 81 PHE A CA 1
ATOM 618 C C . PHE A 1 81 ? 6.922 -16.453 3.549 1 96.56 81 PHE A C 1
ATOM 620 O O . PHE A 1 81 ? 6.094 -16.938 4.32 1 96.56 81 PHE A O 1
ATOM 627 N N . CYS A 1 82 ? 8.203 -16.797 3.58 1 97.12 82 CYS A N 1
ATOM 628 C CA . CYS A 1 82 ? 8.75 -17.641 4.633 1 97.12 82 CYS A CA 1
ATOM 629 C C . CYS A 1 82 ? 8.953 -16.859 5.922 1 97.12 82 CYS A C 1
ATOM 631 O O . CYS A 1 82 ? 8.422 -15.75 6.066 1 97.12 82 CYS A O 1
ATOM 633 N N . ARG A 1 83 ? 9.594 -17.391 6.867 1 96.25 83 ARG A N 1
ATOM 634 C CA . ARG A 1 83 ? 9.758 -16.812 8.195 1 96.25 83 ARG A CA 1
ATOM 635 C C . ARG A 1 83 ? 10.367 -15.414 8.102 1 96.25 83 ARG A C 1
ATOM 637 O O . ARG A 1 83 ? 11.336 -15.195 7.375 1 96.25 83 ARG A O 1
ATOM 644 N N . ILE A 1 84 ? 9.766 -14.547 8.805 1 95.56 84 ILE A N 1
ATOM 645 C CA . ILE A 1 84 ? 10.227 -13.164 8.828 1 95.56 84 ILE A CA 1
ATOM 646 C C . ILE A 1 84 ? 11.32 -13 9.883 1 95.56 84 ILE A C 1
ATOM 648 O O . ILE A 1 84 ? 11.094 -13.281 11.062 1 95.56 84 ILE A O 1
ATOM 652 N N . GLU A 1 85 ? 12.43 -12.531 9.508 1 90.94 85 GLU A N 1
ATOM 653 C CA . GLU A 1 85 ? 13.57 -12.477 10.414 1 90.94 85 GLU A CA 1
ATOM 654 C C . GLU A 1 85 ? 13.742 -11.086 11.016 1 90.94 85 GLU A C 1
ATOM 656 O O . GLU A 1 85 ? 14.227 -10.945 12.133 1 90.94 85 GLU A O 1
ATOM 661 N N . SER A 1 86 ? 13.375 -10.086 10.328 1 93.31 86 SER A N 1
ATOM 662 C CA . SER A 1 86 ? 13.586 -8.711 10.75 1 93.31 86 SER A CA 1
ATOM 663 C C . SER A 1 86 ? 12.414 -8.203 11.594 1 93.31 86 SER A C 1
ATOM 665 O O . SER A 1 86 ? 11.258 -8.375 11.227 1 93.31 86 SER A O 1
ATOM 667 N N . ASP A 1 87 ? 12.766 -7.57 12.719 1 93.88 87 ASP A N 1
ATOM 668 C CA . ASP A 1 87 ? 11.727 -6.969 13.555 1 93.88 87 ASP A CA 1
ATOM 669 C C . ASP A 1 87 ? 10.969 -5.883 12.789 1 93.88 87 ASP A C 1
ATOM 671 O O . ASP A 1 87 ? 9.758 -5.723 12.969 1 93.88 87 ASP A O 1
ATOM 675 N N . GLU A 1 88 ? 11.703 -5.137 12.047 1 95.38 88 GLU A N 1
ATOM 676 C CA . GLU A 1 88 ? 11.109 -4.102 11.203 1 95.38 88 GLU A CA 1
ATOM 677 C C . GLU A 1 88 ? 10.062 -4.691 10.258 1 95.38 88 GLU A C 1
ATOM 679 O O . GLU A 1 88 ? 8.922 -4.23 10.227 1 95.38 88 GLU A O 1
ATOM 684 N N . GLN A 1 89 ? 10.43 -5.715 9.586 1 95.56 89 GLN A N 1
ATOM 685 C CA . GLN A 1 89 ? 9.523 -6.352 8.641 1 95.56 89 GLN A CA 1
ATOM 686 C C . GLN A 1 89 ? 8.352 -7.016 9.359 1 95.56 89 GLN A C 1
ATOM 688 O O . GLN A 1 89 ? 7.223 -6.992 8.867 1 95.56 89 GLN A O 1
ATOM 693 N N . ARG A 1 90 ? 8.656 -7.625 10.477 1 95.56 90 ARG A N 1
ATOM 694 C CA . ARG A 1 90 ? 7.602 -8.258 11.273 1 95.56 90 ARG A CA 1
ATOM 695 C C . ARG A 1 90 ? 6.512 -7.254 11.633 1 95.56 90 ARG A C 1
ATOM 697 O O . ARG A 1 90 ? 5.32 -7.551 11.5 1 95.56 90 ARG A O 1
ATOM 704 N N . LEU A 1 91 ? 6.891 -6.117 12.07 1 96.44 91 LEU A N 1
ATOM 705 C CA . LEU A 1 91 ? 5.93 -5.082 12.445 1 96.44 91 LEU A CA 1
ATOM 706 C C . LEU A 1 91 ? 5.098 -4.648 11.242 1 96.44 91 LEU A C 1
ATOM 708 O O . LEU A 1 91 ? 3.871 -4.559 11.328 1 96.44 91 LEU A O 1
ATOM 712 N N . LEU A 1 92 ? 5.73 -4.348 10.156 1 95.88 92 LEU A N 1
ATOM 713 C CA . LEU A 1 92 ? 5.051 -3.838 8.969 1 95.88 92 LEU A CA 1
ATOM 714 C C . LEU A 1 92 ? 4.117 -4.895 8.391 1 95.88 92 LEU A C 1
ATOM 716 O O . LEU A 1 92 ? 3.004 -4.574 7.965 1 95.88 92 LEU A O 1
ATOM 720 N N . VAL A 1 93 ? 4.523 -6.148 8.367 1 96.62 93 VAL A N 1
ATOM 721 C CA . VAL A 1 93 ? 3.678 -7.23 7.875 1 96.62 93 VAL A CA 1
ATOM 722 C C . VAL A 1 93 ? 2.512 -7.453 8.828 1 96.62 93 VAL A C 1
ATOM 724 O O . VAL A 1 93 ? 1.398 -7.766 8.406 1 96.62 93 VAL A O 1
ATOM 727 N N . ALA A 1 94 ? 2.787 -7.324 10.156 1 96.81 94 ALA A N 1
ATOM 728 C CA . ALA A 1 94 ? 1.704 -7.414 11.133 1 96.81 94 ALA A CA 1
ATOM 729 C C . ALA A 1 94 ? 0.622 -6.375 10.852 1 96.81 94 ALA A C 1
ATOM 731 O O . ALA A 1 94 ? -0.572 -6.68 10.914 1 96.81 94 ALA A O 1
ATOM 732 N N . LEU A 1 95 ? 0.995 -5.168 10.555 1 96.31 95 LEU A N 1
ATOM 733 C CA . LEU A 1 95 ? 0.037 -4.129 10.195 1 96.31 95 LEU A CA 1
ATOM 734 C C . LEU A 1 95 ? -0.735 -4.512 8.938 1 96.31 95 LEU A C 1
ATOM 736 O O . LEU A 1 95 ? -1.947 -4.301 8.859 1 96.31 95 LEU A O 1
ATOM 740 N N . GLU A 1 96 ? -0.024 -5.043 8.008 1 95 96 GLU A N 1
ATOM 741 C CA . GLU A 1 96 ? -0.646 -5.523 6.777 1 95 96 GLU A CA 1
ATOM 742 C C . GLU A 1 96 ? -1.659 -6.625 7.062 1 95 96 GLU A C 1
ATOM 744 O O . GLU A 1 96 ? -2.76 -6.625 6.508 1 95 96 GLU A O 1
ATOM 749 N N . ALA A 1 97 ? -1.3 -7.57 7.945 1 96.25 97 ALA A N 1
ATOM 750 C CA . ALA A 1 97 ? -2.188 -8.664 8.328 1 96.25 97 ALA A CA 1
ATOM 751 C C . ALA A 1 97 ? -3.453 -8.133 9 1 96.25 97 ALA A C 1
ATOM 753 O O . ALA A 1 97 ? -4.555 -8.625 8.727 1 96.25 97 ALA A O 1
ATOM 754 N N . MET A 1 98 ? -3.314 -7.176 9.82 1 94.81 98 MET A N 1
ATOM 755 C CA . MET A 1 98 ? -4.449 -6.582 10.523 1 94.81 98 MET A CA 1
ATOM 756 C C . MET A 1 98 ? -5.395 -5.895 9.539 1 94.81 98 MET A C 1
ATOM 758 O O . MET A 1 98 ? -6.617 -5.98 9.688 1 94.81 98 MET A O 1
ATOM 762 N N . ARG A 1 99 ? -4.836 -5.32 8.547 1 93.5 99 ARG A N 1
ATOM 763 C CA . ARG A 1 99 ? -5.629 -4.504 7.633 1 93.5 99 ARG A CA 1
ATOM 764 C C . ARG A 1 99 ? -6.297 -5.371 6.566 1 93.5 99 ARG A C 1
ATOM 766 O O . ARG A 1 99 ? -7.461 -5.152 6.227 1 93.5 99 ARG A O 1
ATOM 773 N N . TYR A 1 100 ? -5.57 -6.383 6.039 1 94.94 100 TYR A N 1
ATOM 774 C CA . TYR A 1 100 ? -6.059 -7.031 4.828 1 94.94 100 TYR A CA 1
ATOM 775 C C . TYR A 1 100 ? -6.355 -8.508 5.082 1 94.94 100 TYR A C 1
ATOM 777 O O . TYR A 1 100 ? -7.141 -9.117 4.352 1 94.94 100 TYR A O 1
ATOM 785 N N . GLY A 1 101 ? -5.617 -9.133 6.004 1 95.5 101 GLY A N 1
ATOM 786 C CA . GLY A 1 101 ? -5.844 -10.531 6.324 1 95.5 101 GLY A CA 1
ATOM 787 C C . GLY A 1 101 ? -5.465 -11.477 5.199 1 95.5 101 GLY A C 1
ATOM 788 O O . GLY A 1 101 ? -5.992 -12.586 5.105 1 95.5 101 GLY A O 1
ATOM 789 N N . ASP A 1 102 ? -4.578 -11.023 4.355 1 97.69 102 ASP A N 1
ATOM 790 C CA . ASP A 1 102 ? -4.336 -11.828 3.162 1 97.69 102 ASP A CA 1
ATOM 791 C C . ASP A 1 102 ? -2.889 -12.312 3.113 1 97.69 102 ASP A C 1
ATOM 793 O O . ASP A 1 102 ? -2.439 -12.844 2.094 1 97.69 102 ASP A O 1
ATOM 797 N N . VAL A 1 103 ? -2.094 -12.086 4.184 1 97.88 103 VAL A N 1
ATOM 798 C CA . VAL A 1 103 ? -0.704 -12.531 4.195 1 97.88 103 VAL A CA 1
ATOM 799 C C . VAL A 1 103 ? -0.596 -13.867 4.934 1 97.88 103 VAL A C 1
ATOM 801 O O . VAL A 1 103 ? -1.343 -14.117 5.883 1 97.88 103 VAL A O 1
ATOM 804 N N . VAL A 1 104 ? 0.33 -14.727 4.48 1 98.38 104 VAL A N 1
ATOM 805 C CA . VAL A 1 104 ? 0.571 -16.047 5.062 1 98.38 104 VAL A CA 1
ATOM 806 C C . VAL A 1 104 ? 2.07 -16.25 5.266 1 98.38 104 VAL A C 1
ATOM 808 O O . VAL A 1 104 ? 2.859 -16.078 4.332 1 98.38 104 VAL A O 1
ATOM 811 N N . GLU A 1 105 ? 2.477 -16.562 6.426 1 97.88 105 GLU A N 1
ATOM 812 C CA . GLU A 1 105 ? 3.863 -16.891 6.73 1 97.88 105 GLU A CA 1
ATOM 813 C C . GLU A 1 105 ? 4.078 -18.406 6.73 1 97.88 105 GLU A C 1
ATOM 815 O O . GLU A 1 105 ? 3.482 -19.125 7.539 1 97.88 105 GLU A O 1
ATOM 820 N N . LEU A 1 106 ? 4.883 -18.875 5.832 1 97.56 106 LEU A N 1
ATOM 821 C CA . LEU A 1 106 ? 5.25 -20.281 5.754 1 97.56 106 LEU A CA 1
ATOM 822 C C . LEU A 1 106 ? 6.352 -20.625 6.754 1 97.56 106 LEU A C 1
ATOM 824 O O . LEU A 1 106 ? 7.133 -19.75 7.137 1 97.56 106 LEU A O 1
ATOM 828 N N . ASP A 1 107 ? 6.438 -21.859 7.145 1 94.75 107 ASP A N 1
ATOM 829 C CA . ASP A 1 107 ? 7.512 -22.312 8.031 1 94.75 107 ASP A CA 1
ATOM 830 C C . ASP A 1 107 ? 8.711 -22.797 7.227 1 94.75 107 ASP A C 1
ATOM 832 O O . ASP A 1 107 ? 8.969 -24 7.148 1 94.75 107 ASP A O 1
ATOM 836 N N . CYS A 1 108 ? 9.484 -21.922 6.734 1 95.38 108 CYS A N 1
ATOM 837 C CA . CYS A 1 108 ? 10.711 -22.172 5.98 1 95.38 108 CYS A CA 1
ATOM 838 C C . CYS A 1 108 ? 11.641 -20.969 6.02 1 95.38 108 CYS A C 1
ATOM 840 O O . CYS A 1 108 ? 11.195 -19.844 6.27 1 95.38 108 CYS A O 1
ATOM 842 N N . PRO A 1 109 ? 12.938 -21.219 5.812 1 94.81 109 PRO A N 1
ATOM 843 C CA . PRO A 1 109 ? 13.805 -20.062 5.547 1 94.81 109 PRO A CA 1
ATOM 844 C C . PRO A 1 109 ? 13.562 -19.453 4.172 1 94.81 109 PRO A C 1
ATOM 846 O O . PRO A 1 109 ? 13.195 -20.156 3.23 1 94.81 109 PRO A O 1
ATOM 849 N N . GLU A 1 110 ? 13.719 -18.156 4.141 1 93.62 110 GLU A N 1
ATOM 850 C CA . GLU A 1 110 ? 13.523 -17.516 2.844 1 93.62 110 GLU A CA 1
ATOM 851 C C . GLU A 1 110 ? 14.461 -18.094 1.793 1 93.62 110 GLU A C 1
ATOM 853 O O . GLU A 1 110 ? 15.633 -18.344 2.076 1 93.62 110 GLU A O 1
ATOM 858 N N . ASN A 1 111 ? 13.953 -18.359 0.691 1 90.94 111 ASN A N 1
ATOM 859 C CA . ASN A 1 111 ? 14.711 -18.891 -0.437 1 90.94 111 ASN A CA 1
ATOM 860 C C . ASN A 1 111 ? 13.945 -18.734 -1.748 1 90.94 111 ASN A C 1
ATOM 862 O O . ASN A 1 111 ? 12.734 -18.5 -1.741 1 90.94 111 ASN A O 1
ATOM 866 N N . MET A 1 112 ? 14.578 -18.859 -2.857 1 85.38 112 MET A N 1
ATOM 867 C CA . MET A 1 112 ? 13.922 -18.812 -4.16 1 85.38 112 MET A CA 1
ATOM 868 C C . MET A 1 112 ? 13.711 -20.219 -4.711 1 85.38 112 MET A C 1
ATOM 870 O O . MET A 1 112 ? 12.625 -20.547 -5.191 1 85.38 112 MET A O 1
ATOM 874 N N . ASP A 1 113 ? 14.711 -21.047 -4.535 1 89 113 ASP A N 1
ATOM 875 C CA . ASP A 1 113 ? 14.711 -22.359 -5.195 1 89 113 ASP A CA 1
ATOM 876 C C . ASP A 1 113 ? 15.086 -23.469 -4.215 1 89 113 ASP A C 1
ATOM 878 O O . ASP A 1 113 ? 15.586 -24.516 -4.621 1 89 113 ASP A O 1
ATOM 882 N N . ASN A 1 114 ? 14.852 -23.141 -2.979 1 92.25 114 ASN A N 1
ATOM 883 C CA . ASN A 1 114 ? 15.242 -24.109 -1.962 1 92.25 114 ASN A CA 1
ATOM 884 C C . ASN A 1 114 ? 14.062 -24.531 -1.093 1 92.25 114 ASN A C 1
ATOM 886 O O . ASN A 1 114 ? 14.148 -24.516 0.136 1 92.25 114 ASN A O 1
ATOM 890 N N . GLY A 1 115 ? 12.93 -24.812 -1.829 1 93.25 115 GLY A N 1
ATOM 891 C CA . GLY A 1 115 ? 11.859 -25.516 -1.145 1 93.25 115 GLY A CA 1
ATOM 892 C C . GLY A 1 115 ? 10.695 -24.625 -0.77 1 93.25 115 GLY A C 1
ATOM 893 O O . GLY A 1 115 ? 9.703 -25.094 -0.214 1 93.25 115 GLY A O 1
ATOM 894 N N . LYS A 1 116 ? 10.734 -23.297 -1.019 1 96 116 LYS A N 1
ATOM 895 C CA . LYS A 1 116 ? 9.625 -22.406 -0.687 1 96 116 LYS A CA 1
ATOM 896 C C . LYS A 1 116 ? 8.336 -22.859 -1.367 1 96 116 LYS A C 1
ATOM 898 O O . LYS A 1 116 ? 7.277 -22.891 -0.739 1 96 116 LYS A O 1
ATOM 903 N N . THR A 1 117 ? 8.445 -23.266 -2.629 1 96.5 117 THR A N 1
ATOM 904 C CA . THR A 1 117 ? 7.27 -23.719 -3.367 1 96.5 117 THR A CA 1
ATOM 905 C C . THR A 1 117 ? 6.715 -25.016 -2.762 1 96.5 117 THR A C 1
ATOM 907 O O . THR A 1 117 ? 5.5 -25.188 -2.652 1 96.5 117 THR A O 1
ATOM 910 N N . HIS A 1 118 ? 7.613 -25.922 -2.404 1 96.31 118 HIS A N 1
ATOM 911 C CA . HIS A 1 118 ? 7.18 -27.125 -1.711 1 96.31 118 HIS A CA 1
ATOM 912 C C . HIS A 1 118 ? 6.469 -26.781 -0.405 1 96.31 118 HIS A C 1
ATOM 914 O O . HIS A 1 118 ? 5.418 -27.344 -0.099 1 96.31 118 HIS A O 1
ATOM 920 N N . SER A 1 119 ? 7.027 -25.875 0.368 1 96.75 119 SER A N 1
ATOM 921 C CA . SER A 1 119 ? 6.418 -25.438 1.617 1 96.75 119 SER A CA 1
ATOM 922 C C . SER A 1 119 ? 5.035 -24.828 1.375 1 96.75 119 SER A C 1
ATOM 924 O O . SER A 1 119 ? 4.105 -25.078 2.146 1 96.75 119 SER A O 1
ATOM 926 N N . TYR A 1 120 ? 4.969 -24.078 0.342 1 98.19 120 TYR A N 1
ATOM 927 C CA . TYR A 1 120 ? 3.693 -23.484 -0.036 1 98.19 120 TYR A CA 1
ATOM 928 C C . TYR A 1 120 ? 2.641 -24.562 -0.281 1 98.19 120 TYR A C 1
ATOM 930 O O . TYR A 1 120 ? 1.659 -24.656 0.46 1 98.19 120 TYR A O 1
ATOM 938 N N . PHE A 1 121 ? 2.84 -25.453 -1.219 1 98.06 121 PHE A N 1
ATOM 939 C CA . PHE A 1 121 ? 1.829 -26.438 -1.583 1 98.06 121 PHE A CA 1
ATOM 940 C C . PHE A 1 121 ? 1.537 -27.375 -0.414 1 98.06 121 PHE A C 1
ATOM 942 O O . PHE A 1 121 ? 0.391 -27.766 -0.206 1 98.06 121 PHE A O 1
ATOM 949 N N . SER A 1 122 ? 2.508 -27.672 0.361 1 97.06 122 SER A N 1
ATOM 950 C CA . SER A 1 122 ? 2.338 -28.594 1.482 1 97.06 122 SER A CA 1
ATOM 951 C C . SER A 1 122 ? 1.486 -27.969 2.584 1 97.06 122 SER A C 1
ATOM 953 O O . SER A 1 122 ? 0.875 -28.688 3.381 1 97.06 122 SER A O 1
ATOM 955 N N . SER A 1 123 ? 1.437 -26.625 2.631 1 97.81 123 SER A N 1
ATOM 956 C CA . SER A 1 123 ? 0.724 -25.953 3.709 1 97.81 123 SER A CA 1
ATOM 957 C C . SER A 1 123 ? -0.732 -25.688 3.336 1 97.81 123 SER A C 1
ATOM 959 O O . SER A 1 123 ? -1.577 -25.484 4.211 1 97.81 123 SER A O 1
ATOM 961 N N . VAL A 1 124 ? -1.023 -25.719 2.088 1 98.5 124 VAL A N 1
ATOM 962 C CA . VAL A 1 124 ? -2.299 -25.234 1.565 1 98.5 124 VAL A CA 1
ATOM 963 C C . VAL A 1 124 ? -3.441 -26.078 2.145 1 98.5 124 VAL A C 1
ATOM 965 O O . VAL A 1 124 ? -4.426 -25.531 2.646 1 98.5 124 VAL A O 1
ATOM 968 N N . PRO A 1 125 ? -3.361 -27.453 2.199 1 97.94 125 PRO A N 1
ATOM 969 C CA . PRO A 1 125 ? -4.496 -28.203 2.73 1 97.94 125 PRO A CA 1
ATOM 970 C C . PRO A 1 125 ? -4.77 -27.906 4.203 1 97.94 125 PRO A C 1
ATOM 972 O O . PRO A 1 125 ? -5.93 -27.797 4.605 1 97.94 125 PRO A O 1
ATOM 975 N N . ALA A 1 126 ? -3.754 -27.734 4.957 1 96.69 126 ALA A N 1
ATOM 976 C CA . ALA A 1 126 ? -3.926 -27.453 6.379 1 96.69 126 ALA A CA 1
ATOM 977 C C . ALA A 1 126 ? -4.492 -26.062 6.605 1 96.69 126 ALA A C 1
ATOM 979 O O . ALA A 1 126 ? -5.324 -25.859 7.492 1 96.69 126 ALA A O 1
ATOM 980 N N . LEU A 1 127 ? -4.105 -25.125 5.84 1 97.38 127 LEU A N 1
ATOM 981 C CA . LEU A 1 127 ? -4.461 -23.734 6.055 1 97.38 127 LEU A CA 1
ATOM 982 C C . LEU A 1 127 ? -5.789 -23.406 5.383 1 97.38 127 LEU A C 1
ATOM 984 O O . LEU A 1 127 ? -6.547 -22.562 5.879 1 97.38 127 LEU A O 1
ATOM 988 N N . PHE A 1 128 ? -6.023 -24.062 4.199 1 97.5 128 PHE A N 1
ATOM 989 C CA . PHE A 1 128 ? -7.137 -23.625 3.369 1 97.5 128 PHE A CA 1
ATOM 990 C C . PHE A 1 128 ? -8.078 -24.781 3.062 1 97.5 128 PHE A C 1
ATOM 992 O O . PHE A 1 128 ? -8.938 -24.672 2.184 1 97.5 128 PHE A O 1
ATOM 999 N N . GLY A 1 129 ? -8 -25.859 3.76 1 93.12 129 GLY A N 1
ATOM 1000 C CA . GLY A 1 129 ? -8.789 -27.062 3.496 1 93.12 129 GLY A CA 1
ATOM 1001 C C . GLY A 1 129 ? -10.289 -26.828 3.605 1 93.12 129 GLY A C 1
ATOM 1002 O O . GLY A 1 129 ? -11.078 -27.516 2.971 1 93.12 129 GLY A O 1
ATOM 1003 N N . ASP A 1 130 ? -10.672 -25.781 4.289 1 88.75 130 ASP A N 1
ATOM 1004 C CA . ASP A 1 130 ? -12.086 -25.484 4.52 1 88.75 130 ASP A CA 1
ATOM 1005 C C . ASP A 1 130 ? -12.672 -24.672 3.375 1 88.75 130 ASP A C 1
ATOM 1007 O O . ASP A 1 130 ? -13.883 -24.484 3.299 1 88.75 130 ASP A O 1
ATOM 1011 N N . GLY A 1 131 ? -11.883 -24.266 2.445 1 88.12 131 GLY A N 1
ATOM 1012 C CA . GLY A 1 131 ? -12.32 -23.312 1.436 1 88.12 131 GLY A CA 1
ATOM 1013 C C . GLY A 1 131 ? -12.906 -23.984 0.204 1 88.12 131 GLY A C 1
ATOM 1014 O O . GLY A 1 131 ? -13.438 -23.297 -0.679 1 88.12 131 GLY A O 1
ATOM 1015 N N . ALA A 1 132 ? -12.82 -25.297 0.107 1 89.31 132 ALA A N 1
ATOM 1016 C CA . ALA A 1 132 ? -13.375 -26.047 -1.011 1 89.31 132 ALA A CA 1
ATOM 1017 C C . ALA A 1 132 ? -12.805 -25.562 -2.34 1 89.31 132 ALA A C 1
ATOM 1019 O O . ALA A 1 132 ? -13.547 -25.328 -3.293 1 89.31 132 ALA A O 1
ATOM 1020 N N . TYR A 1 133 ? -11.562 -25.375 -2.422 1 97.94 133 TYR A N 1
ATOM 1021 C CA . TYR A 1 133 ? -10.93 -24.922 -3.658 1 97.94 133 TYR A CA 1
ATOM 1022 C C . TYR A 1 133 ? -10.852 -26.062 -4.672 1 97.94 133 TYR A C 1
ATOM 1024 O O . TYR A 1 133 ? -10.586 -27.219 -4.309 1 97.94 133 TYR A O 1
ATOM 1032 N N . ASP A 1 134 ? -11.188 -25.719 -5.887 1 98.38 134 ASP A N 1
ATOM 1033 C CA . ASP A 1 134 ? -11.008 -26.641 -7 1 98.38 134 ASP A CA 1
ATOM 1034 C C . ASP A 1 134 ? -9.57 -26.641 -7.496 1 98.38 134 ASP A C 1
ATOM 1036 O O . ASP A 1 134 ? -9.039 -27.672 -7.902 1 98.38 134 ASP A O 1
ATOM 1040 N N . PHE A 1 135 ? -8.977 -25.484 -7.484 1 98.81 135 PHE A N 1
ATOM 1041 C CA . PHE A 1 135 ? -7.66 -25.266 -8.062 1 98.81 135 PHE A CA 1
ATOM 1042 C C . PHE A 1 135 ? -6.789 -24.438 -7.121 1 98.81 135 PHE A C 1
ATOM 1044 O O . PHE A 1 135 ? -7.301 -23.641 -6.332 1 98.81 135 PHE A O 1
ATOM 1051 N N . VAL A 1 136 ? -5.473 -24.625 -7.223 1 98.88 136 VAL A N 1
ATOM 1052 C CA . VAL A 1 136 ? -4.469 -23.828 -6.531 1 98.88 136 VAL A CA 1
ATOM 1053 C C . VAL A 1 136 ? -3.43 -23.328 -7.535 1 98.88 136 VAL A C 1
ATOM 1055 O O . VAL A 1 136 ? -2.918 -24.109 -8.344 1 98.88 136 VAL A O 1
ATOM 1058 N N . MET A 1 137 ? -3.164 -22.078 -7.449 1 98.88 137 MET A N 1
ATOM 1059 C CA . MET A 1 137 ? -2.186 -21.469 -8.344 1 98.88 137 MET A CA 1
ATOM 1060 C C . MET A 1 137 ? -0.944 -21.031 -7.574 1 98.88 137 MET A C 1
ATOM 1062 O O . MET A 1 137 ? -1.049 -20.5 -6.469 1 98.88 137 MET A O 1
ATOM 1066 N N . LYS A 1 138 ? 0.175 -21.328 -8.117 1 98.81 138 LYS A N 1
ATOM 1067 C CA . LYS A 1 138 ? 1.421 -20.672 -7.734 1 98.81 138 LYS A CA 1
ATOM 1068 C C . LYS A 1 138 ? 1.725 -19.5 -8.656 1 98.81 138 LYS A C 1
ATOM 1070 O O . LYS A 1 138 ? 1.827 -19.672 -9.875 1 98.81 138 LYS A O 1
ATOM 1075 N N . ALA A 1 139 ? 1.82 -18.344 -8.125 1 98.44 139 ALA A N 1
ATOM 1076 C CA . ALA A 1 139 ? 2.195 -17.125 -8.852 1 98.44 139 ALA A CA 1
ATOM 1077 C C . ALA A 1 139 ? 3.336 -16.406 -8.148 1 98.44 139 ALA A C 1
ATOM 1079 O O . ALA A 1 139 ? 3.664 -16.703 -7.004 1 98.44 139 ALA A O 1
ATOM 1080 N N . ASP A 1 140 ? 4.016 -15.531 -8.867 1 97.88 140 ASP A N 1
ATOM 1081 C CA . ASP A 1 140 ? 5.035 -14.648 -8.305 1 97.88 140 ASP A CA 1
ATOM 1082 C C . ASP A 1 140 ? 4.559 -13.195 -8.305 1 97.88 140 ASP A C 1
ATOM 1084 O O . ASP A 1 140 ? 3.572 -12.859 -8.961 1 97.88 140 ASP A O 1
ATOM 1088 N N . ASP A 1 141 ? 5.281 -12.375 -7.613 1 98.25 141 ASP A N 1
ATOM 1089 C CA . ASP A 1 141 ? 4.816 -11 -7.453 1 98.25 141 ASP A CA 1
ATOM 1090 C C . ASP A 1 141 ? 5.266 -10.125 -8.625 1 98.25 141 ASP A C 1
ATOM 1092 O O . ASP A 1 141 ? 5.039 -8.914 -8.625 1 98.25 141 ASP A O 1
ATOM 1096 N N . ASP A 1 142 ? 5.926 -10.758 -9.672 1 98.5 142 ASP A N 1
ATOM 1097 C CA . ASP A 1 142 ? 6.262 -10.016 -10.883 1 98.5 142 ASP A CA 1
ATOM 1098 C C . ASP A 1 142 ? 5.434 -10.484 -12.07 1 98.5 142 ASP A C 1
ATOM 1100 O O . ASP A 1 142 ? 5.824 -10.281 -13.227 1 98.5 142 ASP A O 1
ATOM 1104 N N . THR A 1 143 ? 4.316 -11.188 -11.789 1 98.75 143 THR A N 1
ATOM 1105 C CA . THR A 1 143 ? 3.412 -11.641 -12.844 1 98.75 143 THR A CA 1
ATOM 1106 C C . THR A 1 143 ? 2.033 -11 -12.68 1 98.75 143 THR A C 1
ATOM 1108 O O . THR A 1 143 ? 1.456 -11.031 -11.586 1 98.75 143 THR A O 1
ATOM 1111 N N . PHE A 1 144 ? 1.551 -10.406 -13.727 1 98.81 144 PHE A N 1
ATOM 1112 C CA . PHE A 1 144 ? 0.205 -9.852 -13.812 1 98.81 144 PHE A CA 1
ATOM 1113 C C . PHE A 1 144 ? -0.759 -10.859 -14.43 1 98.81 144 PHE A C 1
ATOM 1115 O O . PHE A 1 144 ? -0.473 -11.445 -15.477 1 98.81 144 PHE A O 1
ATOM 1122 N N . PHE A 1 145 ? -1.937 -11.07 -13.812 1 98.81 145 PHE A N 1
ATOM 1123 C CA . PHE A 1 145 ? -2.979 -11.938 -14.359 1 98.81 145 PHE A CA 1
ATOM 1124 C C . PHE A 1 145 ? -4.246 -11.141 -14.641 1 98.81 145 PHE A C 1
ATOM 1126 O O . PHE A 1 145 ? -4.676 -10.328 -13.812 1 98.81 145 PHE A O 1
ATOM 1133 N N . ARG A 1 146 ? -4.781 -11.297 -15.781 1 98.44 146 ARG A N 1
ATOM 1134 C CA . ARG A 1 146 ? -6.16 -10.898 -16.062 1 98.44 146 ARG A CA 1
ATOM 1135 C C . ARG A 1 146 ? -7.141 -11.969 -15.578 1 98.44 146 ARG A C 1
ATOM 1137 O O . ARG A 1 146 ? -7.297 -13.008 -16.219 1 98.44 146 ARG A O 1
ATOM 1144 N N . LEU A 1 147 ? -7.773 -11.719 -14.484 1 98.44 147 LEU A N 1
ATOM 1145 C CA . LEU A 1 147 ? -8.547 -12.727 -13.766 1 98.44 147 LEU A CA 1
ATOM 1146 C C . LEU A 1 147 ? -9.742 -13.188 -14.594 1 98.44 147 LEU A C 1
ATOM 1148 O O . LEU A 1 147 ? -10.062 -14.383 -14.617 1 98.44 147 LEU A O 1
ATOM 1152 N N . PRO A 1 148 ? -10.445 -12.273 -15.344 1 97.81 148 PRO A N 1
ATOM 1153 C CA . PRO A 1 148 ? -11.547 -12.766 -16.172 1 97.81 148 PRO A CA 1
ATOM 1154 C C . PRO A 1 148 ? -11.094 -13.758 -17.234 1 97.81 148 PRO A C 1
ATOM 1156 O O . PRO A 1 148 ? -11.742 -14.789 -17.438 1 97.81 148 PRO A O 1
ATOM 1159 N N . GLN A 1 149 ? -9.984 -13.461 -17.938 1 98 149 GLN A N 1
ATOM 1160 C CA . GLN A 1 149 ? -9.453 -14.352 -18.953 1 98 149 GLN A CA 1
ATOM 1161 C C . GLN A 1 149 ? -8.977 -15.664 -18.344 1 98 149 GLN A C 1
ATOM 1163 O O . GLN A 1 149 ? -9.18 -16.734 -18.922 1 98 149 GLN A O 1
ATOM 1168 N N . LEU A 1 150 ? -8.328 -15.547 -17.188 1 98.56 150 LEU A N 1
ATOM 1169 C CA . LEU A 1 150 ? -7.875 -16.75 -16.484 1 98.56 150 LEU A CA 1
ATOM 1170 C C . LEU A 1 150 ? -9.062 -17.625 -16.109 1 98.56 150 LEU A C 1
ATOM 1172 O O . LEU A 1 150 ? -9.039 -18.844 -16.328 1 98.56 150 LEU A O 1
ATOM 1176 N N . ALA A 1 151 ? -10.07 -17.031 -15.539 1 98.19 151 ALA A N 1
ATOM 1177 C CA . ALA A 1 151 ? -11.25 -17.766 -15.094 1 98.19 151 ALA A CA 1
ATOM 1178 C C . ALA A 1 151 ? -11.953 -18.438 -16.266 1 98.19 151 ALA A C 1
ATOM 1180 O O . ALA A 1 151 ? -12.375 -19.594 -16.172 1 98.19 151 ALA A O 1
ATOM 1181 N N . GLU A 1 152 ? -12.078 -17.703 -17.344 1 97.38 152 GLU A N 1
ATOM 1182 C CA . GLU A 1 152 ? -12.711 -18.266 -18.531 1 97.38 152 GLU A CA 1
ATOM 1183 C C . GLU A 1 152 ? -11.938 -19.484 -19.047 1 97.38 152 GLU A C 1
ATOM 1185 O O . GLU A 1 152 ? -12.523 -20.516 -19.344 1 97.38 152 GLU A O 1
ATOM 1190 N N . SER A 1 153 ? -10.695 -19.359 -19.156 1 97.88 153 SER A N 1
ATOM 1191 C CA . SER A 1 153 ? -9.844 -20.438 -19.656 1 97.88 153 SER A CA 1
ATOM 1192 C C . SER A 1 153 ? -9.859 -21.641 -18.719 1 97.88 153 SER A C 1
ATOM 1194 O O . SER A 1 153 ? -10.031 -22.781 -19.156 1 97.88 153 SER A O 1
ATOM 1196 N N . LEU A 1 154 ? -9.727 -21.375 -17.406 1 97.94 154 LEU A N 1
ATOM 1197 C CA . LEU A 1 154 ? -9.68 -22.422 -16.391 1 97.94 154 LEU A CA 1
ATOM 1198 C C . LEU A 1 154 ? -11.039 -23.109 -16.266 1 97.94 154 LEU A C 1
ATOM 1200 O O . LEU A 1 154 ? -11.109 -24.281 -15.906 1 97.94 154 LEU A O 1
ATOM 1204 N N . GLY A 1 155 ? -12.062 -22.375 -16.531 1 97.5 155 GLY A N 1
ATOM 1205 C CA . GLY A 1 155 ? -13.406 -22.922 -16.469 1 97.5 155 GLY A CA 1
ATOM 1206 C C . GLY A 1 155 ? -13.617 -24.094 -17.391 1 97.5 155 GLY A C 1
ATOM 1207 O O . GLY A 1 155 ? -14.445 -24.969 -17.125 1 97.5 155 GLY A O 1
ATOM 1208 N N . ARG A 1 156 ? -12.805 -24.188 -18.422 1 97 156 ARG A N 1
ATOM 1209 C CA . ARG A 1 156 ? -12.938 -25.234 -19.438 1 97 156 ARG A CA 1
ATOM 1210 C C . ARG A 1 156 ? -11.969 -26.375 -19.156 1 97 156 ARG A C 1
ATOM 1212 O O . ARG A 1 156 ? -12.008 -27.406 -19.844 1 97 156 ARG A O 1
ATOM 1219 N N . ALA A 1 157 ? -11.156 -26.219 -18.172 1 97.75 157 ALA A N 1
ATOM 1220 C CA . ALA A 1 157 ? -10.117 -27.188 -17.906 1 97.75 157 ALA A CA 1
ATOM 1221 C C . ALA A 1 157 ? -10.648 -28.328 -17.031 1 97.75 157 ALA A C 1
ATOM 1223 O O . ALA A 1 157 ? -11.641 -28.172 -16.312 1 97.75 157 ALA A O 1
ATOM 1224 N N . PRO A 1 158 ? -10.016 -29.484 -17.109 1 98.06 158 PRO A N 1
ATOM 1225 C CA . PRO A 1 158 ? -10.406 -30.578 -16.219 1 98.06 158 PRO A CA 1
ATOM 1226 C C . PRO A 1 158 ? -10.25 -30.234 -14.742 1 98.06 158 PRO A C 1
ATOM 1228 O O . PRO A 1 158 ? -9.32 -29.516 -14.367 1 98.06 158 PRO A O 1
ATOM 1231 N N . ARG A 1 159 ? -11.055 -30.844 -13.914 1 97.38 159 ARG A N 1
ATOM 1232 C CA . ARG A 1 159 ? -11.086 -30.5 -12.492 1 97.38 159 ARG A CA 1
ATOM 1233 C C . ARG A 1 159 ? -10.156 -31.406 -11.695 1 97.38 159 ARG A C 1
ATOM 1235 O O . ARG A 1 159 ? -9.898 -31.156 -10.516 1 97.38 159 ARG A O 1
ATOM 1242 N N . LYS A 1 160 ? -9.672 -32.406 -12.367 1 98.19 160 LYS A N 1
ATOM 1243 C CA . LYS A 1 160 ? -8.82 -33.406 -11.703 1 98.19 160 LYS A CA 1
ATOM 1244 C C . LYS A 1 160 ? -7.516 -33.594 -12.469 1 98.19 160 LYS A C 1
ATOM 1246 O O . LYS A 1 160 ? -7.488 -33.531 -13.695 1 98.19 160 LYS A O 1
ATOM 1251 N N . ASP A 1 161 ? -6.441 -33.875 -11.695 1 98.75 161 ASP A N 1
ATOM 1252 C CA . ASP A 1 161 ? -5.121 -34.156 -12.242 1 98.75 161 ASP A CA 1
ATOM 1253 C C . ASP A 1 161 ? -4.684 -33.094 -13.234 1 98.75 161 ASP A C 1
ATOM 1255 O O . ASP A 1 161 ? -4.062 -33.406 -14.258 1 98.75 161 ASP A O 1
ATOM 1259 N N . LEU A 1 162 ? -5.094 -31.875 -12.906 1 98.75 162 LEU A N 1
ATOM 1260 C CA . LEU A 1 162 ? -4.863 -30.766 -13.82 1 98.75 162 LEU A CA 1
ATOM 1261 C C . LEU A 1 162 ? -3.494 -30.141 -13.578 1 98.75 162 LEU A C 1
ATOM 1263 O O . LEU A 1 162 ? -3.104 -29.906 -12.43 1 98.75 162 LEU A O 1
ATOM 1267 N N . TYR A 1 163 ? -2.801 -29.906 -14.617 1 98.5 163 TYR A N 1
ATOM 1268 C CA . TYR A 1 163 ? -1.567 -29.141 -14.688 1 98.5 163 TYR A CA 1
ATOM 1269 C C . TYR A 1 163 ? -1.64 -28.094 -15.789 1 98.5 163 TYR A C 1
ATOM 1271 O O . TYR A 1 163 ? -1.55 -28.422 -16.984 1 98.5 163 TYR A O 1
ATOM 1279 N N . TYR A 1 164 ? -1.896 -26.844 -15.359 1 98.31 164 TYR A N 1
ATOM 1280 C CA . TYR A 1 164 ? -2.287 -25.75 -16.234 1 98.31 164 TYR A CA 1
ATOM 1281 C C . TYR A 1 164 ? -1.26 -24.625 -16.203 1 98.31 164 TYR A C 1
ATOM 1283 O O . TYR A 1 164 ? -0.794 -24.234 -15.133 1 98.31 164 TYR A O 1
ATOM 1291 N N . GLY A 1 165 ? -0.833 -24.047 -17.328 1 97.56 165 GLY A N 1
ATOM 1292 C CA . GLY A 1 165 ? 0.089 -22.922 -17.375 1 97.56 165 GLY A CA 1
ATOM 1293 C C . GLY A 1 165 ? 0.708 -22.703 -18.734 1 97.56 165 GLY A C 1
ATOM 1294 O O . GLY A 1 165 ? 0.089 -23.016 -19.766 1 97.56 165 GLY A O 1
ATOM 1295 N N . CYS A 1 166 ? 1.816 -22.031 -18.75 1 95.81 166 CYS A N 1
ATOM 1296 C CA . CYS A 1 166 ? 2.625 -21.828 -19.953 1 95.81 166 CYS A CA 1
ATOM 1297 C C . CYS A 1 166 ? 3.707 -22.906 -20.062 1 95.81 166 CYS A C 1
ATOM 1299 O O . CYS A 1 166 ? 4.68 -22.891 -19.297 1 95.81 166 CYS A O 1
ATOM 1301 N N . MET A 1 167 ? 3.545 -23.734 -21.062 1 93.75 167 MET A N 1
ATOM 1302 C CA . MET A 1 167 ? 4.48 -24.844 -21.203 1 93.75 167 MET A CA 1
ATOM 1303 C C . MET A 1 167 ? 5.785 -24.391 -21.844 1 93.75 167 MET A C 1
ATOM 1305 O O . MET A 1 167 ? 5.777 -23.625 -22.812 1 93.75 167 MET A O 1
ATOM 1309 N N . VAL A 1 168 ? 6.883 -24.797 -21.219 1 90.62 168 VAL A N 1
ATOM 1310 C CA . VAL A 1 168 ? 8.203 -24.5 -21.766 1 90.62 168 VAL A CA 1
ATOM 1311 C C . VAL A 1 168 ? 8.844 -25.766 -22.312 1 90.62 168 VAL A C 1
ATOM 1313 O O . VAL A 1 168 ? 8.523 -26.875 -21.859 1 90.62 168 VAL A O 1
ATOM 1316 N N . PRO A 1 169 ? 9.711 -25.641 -23.266 1 87.88 169 PRO A N 1
ATOM 1317 C CA . PRO A 1 169 ? 10.258 -24.391 -23.797 1 87.88 169 PRO A CA 1
ATOM 1318 C C . PRO A 1 169 ? 9.25 -23.625 -24.656 1 87.88 169 PRO A C 1
ATOM 1320 O O . PRO A 1 169 ? 8.281 -24.219 -25.156 1 87.88 169 PRO A O 1
ATOM 1323 N N . CYS A 1 170 ? 9.492 -22.312 -24.781 1 86.25 170 CYS A N 1
ATOM 1324 C CA . CYS A 1 170 ? 8.547 -21.438 -25.453 1 86.25 170 CYS A CA 1
ATOM 1325 C C . CYS A 1 170 ? 8.719 -21.5 -26.969 1 86.25 170 CYS A C 1
ATOM 1327 O O . CYS A 1 170 ? 7.848 -21.047 -27.719 1 86.25 170 CYS A O 1
ATOM 1329 N N . ASP A 1 171 ? 9.75 -22.016 -27.469 1 74.69 171 ASP A N 1
ATOM 1330 C CA . ASP A 1 171 ? 9.977 -22.094 -28.906 1 74.69 171 ASP A CA 1
ATOM 1331 C C . ASP A 1 171 ? 9.352 -23.359 -29.5 1 74.69 171 ASP A C 1
ATOM 1333 O O . ASP A 1 171 ? 9.641 -23.719 -30.641 1 74.69 171 ASP A O 1
ATOM 1337 N N . TYR A 1 172 ? 8.383 -23.797 -28.969 1 64.06 172 TYR A N 1
ATOM 1338 C CA . TYR A 1 172 ? 7.523 -24.891 -29.422 1 64.06 172 TYR A CA 1
ATOM 1339 C C . TYR A 1 172 ? 8.344 -26.125 -29.766 1 64.06 172 TYR A C 1
ATOM 1341 O O . TYR A 1 172 ? 7.914 -26.953 -30.578 1 64.06 172 TYR A O 1
ATOM 1349 N N . VAL A 1 173 ? 9.555 -26.109 -29.328 1 58.34 173 VAL A N 1
ATOM 1350 C CA . VAL A 1 173 ? 10.234 -27.391 -29.547 1 58.34 173 VAL A CA 1
ATOM 1351 C C . VAL A 1 173 ? 9.781 -28.406 -28.5 1 58.34 173 VAL A C 1
ATOM 1353 O O . VAL A 1 173 ? 9.984 -28.188 -27.297 1 58.34 173 VAL A O 1
ATOM 1356 N N . ARG A 1 174 ? 8.688 -29.062 -28.953 1 59.31 174 ARG A N 1
ATOM 1357 C CA . ARG A 1 174 ? 8.125 -30.062 -28.062 1 59.31 174 ARG A CA 1
ATOM 1358 C C . ARG A 1 174 ? 9.109 -31.203 -27.812 1 59.31 174 ARG A C 1
ATOM 1360 O O . ARG A 1 174 ? 9.789 -31.656 -28.75 1 59.31 174 ARG A O 1
ATOM 1367 N N . GLY A 1 175 ? 9.766 -31.203 -26.547 1 58.53 175 GLY A N 1
ATOM 1368 C CA . GLY A 1 175 ? 10.586 -32.344 -26.141 1 58.53 175 GLY A CA 1
ATOM 1369 C C . GLY A 1 175 ? 10.25 -32.844 -24.75 1 58.53 175 GLY A C 1
ATOM 1370 O O . GLY A 1 175 ? 9.188 -32.562 -24.203 1 58.53 175 GLY A O 1
ATOM 1371 N N . TRP A 1 176 ? 10.938 -33.906 -24.203 1 57.25 176 TRP A N 1
ATOM 1372 C CA . TRP A 1 176 ? 10.828 -34.625 -22.938 1 57.25 176 TRP A CA 1
ATOM 1373 C C . TRP A 1 176 ? 10.898 -33.656 -21.766 1 57.25 176 TRP A C 1
ATOM 1375 O O . TRP A 1 176 ? 10.648 -34.031 -20.609 1 57.25 176 TRP A O 1
ATOM 1385 N N . ASN A 1 177 ? 11.055 -32.375 -22.031 1 63 177 ASN A N 1
ATOM 1386 C CA . ASN A 1 177 ? 11.359 -31.469 -20.938 1 63 177 ASN A CA 1
ATOM 1387 C C . ASN A 1 177 ? 10.32 -30.359 -20.828 1 63 177 ASN A C 1
ATOM 1389 O O . ASN A 1 177 ? 10.648 -29.219 -20.531 1 63 177 ASN A O 1
ATOM 1393 N N . GLU A 1 178 ? 9.047 -30.922 -20.953 1 86.88 178 GLU A N 1
ATOM 1394 C CA . GLU A 1 178 ? 8 -29.906 -20.953 1 86.88 178 GLU A CA 1
ATOM 1395 C C . GLU A 1 178 ? 7.375 -29.75 -19.578 1 86.88 178 GLU A C 1
ATOM 1397 O O . GLU A 1 178 ? 6.996 -30.75 -18.953 1 86.88 178 GLU A O 1
ATOM 1402 N N . TYR A 1 179 ? 7.457 -28.656 -19.031 1 93.69 179 TYR A N 1
ATOM 1403 C CA . TYR A 1 179 ? 6.789 -28.312 -17.781 1 93.69 179 TYR A CA 1
ATOM 1404 C C . TYR A 1 179 ? 6.23 -26.906 -17.812 1 93.69 179 TYR A C 1
ATOM 1406 O O . TYR A 1 179 ? 6.512 -26.141 -18.75 1 93.69 179 TYR A O 1
ATOM 1414 N N . MET A 1 180 ? 5.336 -26.625 -16.938 1 96.38 180 MET A N 1
ATOM 1415 C CA . MET A 1 180 ? 4.762 -25.281 -16.906 1 96.38 180 MET A CA 1
ATOM 1416 C C . MET A 1 180 ? 5.738 -24.281 -16.297 1 96.38 180 MET A C 1
ATOM 1418 O O . MET A 1 180 ? 6.301 -24.547 -15.227 1 96.38 180 MET A O 1
ATOM 1422 N N . SER A 1 181 ? 5.91 -23.203 -16.922 1 95.38 181 SER A N 1
ATOM 1423 C CA . SER A 1 181 ? 6.84 -22.141 -16.531 1 95.38 181 SER A CA 1
ATOM 1424 C C . SER A 1 181 ? 6.523 -21.609 -15.141 1 95.38 181 SER A C 1
ATOM 1426 O O . SER A 1 181 ? 5.359 -21.516 -14.75 1 95.38 181 SER A O 1
ATOM 1428 N N . GLY A 1 182 ? 7.559 -21.062 -14.477 1 96.25 182 GLY A N 1
ATOM 1429 C CA . GLY A 1 182 ? 7.449 -20.5 -13.148 1 96.25 182 GLY A CA 1
ATOM 1430 C C . GLY A 1 182 ? 6.723 -19.156 -13.125 1 96.25 182 GLY A C 1
ATOM 1431 O O . GLY A 1 182 ? 6.484 -18.594 -12.055 1 96.25 182 GLY A O 1
ATOM 1432 N N . MET A 1 183 ? 6.398 -18.688 -14.328 1 96.5 183 MET A N 1
ATOM 1433 C CA . MET A 1 183 ? 5.664 -17.422 -14.359 1 96.5 183 MET A CA 1
ATOM 1434 C C . MET A 1 183 ? 4.305 -17.562 -13.68 1 96.5 183 MET A C 1
ATOM 1436 O O . MET A 1 183 ? 3.719 -16.578 -13.242 1 96.5 183 MET A O 1
ATOM 1440 N N . GLY A 1 184 ? 3.783 -18.734 -13.586 1 98.12 184 GLY A N 1
ATOM 1441 C CA . GLY A 1 184 ? 2.545 -19.094 -12.914 1 98.12 184 GLY A CA 1
ATOM 1442 C C . GLY A 1 184 ? 1.917 -20.375 -13.453 1 98.12 184 GLY A C 1
ATOM 1443 O O . GLY A 1 184 ? 1.93 -20.609 -14.664 1 98.12 184 GLY A O 1
ATOM 1444 N N . TYR A 1 185 ? 1.42 -21.156 -12.578 1 98.62 185 TYR A N 1
ATOM 1445 C CA . TYR A 1 185 ? 0.733 -22.375 -13 1 98.62 185 TYR A CA 1
ATOM 1446 C C . TYR A 1 185 ? -0.329 -22.781 -11.984 1 98.62 185 TYR A C 1
ATOM 1448 O O . TYR A 1 185 ? -0.298 -22.344 -10.836 1 98.62 185 TYR A O 1
ATOM 1456 N N . VAL A 1 186 ? -1.279 -23.562 -12.422 1 98.88 186 VAL A N 1
ATOM 1457 C CA . VAL A 1 186 ? -2.416 -24.016 -11.633 1 98.88 186 VAL A CA 1
ATOM 1458 C C . VAL A 1 186 ? -2.42 -25.547 -11.586 1 98.88 186 VAL A C 1
ATOM 1460 O O . VAL A 1 186 ? -2.172 -26.203 -12.594 1 98.88 186 VAL A O 1
ATOM 1463 N N . ILE A 1 187 ? -2.646 -26.094 -10.438 1 98.88 187 ILE A N 1
ATOM 1464 C CA . ILE A 1 187 ? -2.896 -27.516 -10.305 1 98.88 187 ILE A CA 1
ATOM 1465 C C . ILE A 1 187 ? -4.23 -27.75 -9.594 1 98.88 187 ILE A C 1
ATOM 1467 O O . ILE A 1 187 ? -4.715 -26.875 -8.875 1 98.88 187 ILE A O 1
ATOM 1471 N N . SER A 1 188 ? -4.84 -28.859 -9.867 1 98.81 188 SER A N 1
ATOM 1472 C CA . SER A 1 188 ? -6.094 -29.203 -9.203 1 98.81 188 SER A CA 1
ATOM 1473 C C . SER A 1 188 ? -5.863 -29.578 -7.742 1 98.81 188 SER A C 1
ATOM 1475 O O . SER A 1 188 ? -4.762 -29.984 -7.363 1 98.81 188 SER A O 1
ATOM 1477 N N . TRP A 1 189 ? -6.887 -29.453 -6.938 1 98.69 189 TRP A N 1
ATOM 1478 C CA . TRP A 1 189 ? -6.812 -29.672 -5.496 1 98.69 189 TRP A CA 1
ATOM 1479 C C . TRP A 1 189 ? -6.301 -31.062 -5.18 1 98.69 189 TRP A C 1
ATOM 1481 O O . TRP A 1 189 ? -5.539 -31.266 -4.23 1 98.69 189 TRP A O 1
ATOM 1491 N N . ASP A 1 190 ? -6.727 -32.094 -5.949 1 98.44 190 ASP A N 1
ATOM 1492 C CA . ASP A 1 190 ? -6.293 -33.469 -5.703 1 98.44 190 ASP A CA 1
ATOM 1493 C C . ASP A 1 190 ? -4.777 -33.594 -5.812 1 98.44 190 ASP A C 1
ATOM 1495 O O . ASP A 1 190 ? -4.16 -34.375 -5.094 1 98.44 190 ASP A O 1
ATOM 1499 N N . LEU A 1 191 ? -4.16 -32.844 -6.738 1 98.62 191 LEU A N 1
ATOM 1500 C CA . LEU A 1 191 ? -2.705 -32.844 -6.859 1 98.62 191 LEU A CA 1
ATOM 1501 C C . LEU A 1 191 ? -2.047 -32.219 -5.648 1 98.62 191 LEU A C 1
ATOM 1503 O O . LEU A 1 191 ? -0.969 -32.625 -5.223 1 98.62 191 LEU A O 1
ATOM 1507 N N . VAL A 1 192 ? -2.625 -31.141 -5.09 1 98.62 192 VAL A N 1
ATOM 1508 C CA . VAL A 1 192 ? -2.111 -30.516 -3.873 1 98.62 192 VAL A CA 1
ATOM 1509 C C . VAL A 1 192 ? -2.145 -31.531 -2.727 1 98.62 192 VAL A C 1
ATOM 1511 O O . VAL A 1 192 ? -1.171 -31.656 -1.981 1 98.62 192 VAL A O 1
ATOM 1514 N N . GLU A 1 193 ? -3.234 -32.219 -2.607 1 98.12 193 GLU A N 1
ATOM 1515 C CA . GLU A 1 193 ? -3.352 -33.25 -1.581 1 98.12 193 GLU A CA 1
ATOM 1516 C C . GLU A 1 193 ? -2.312 -34.344 -1.782 1 98.12 193 GLU A C 1
ATOM 1518 O O . GLU A 1 193 ? -1.754 -34.875 -0.812 1 98.12 193 GLU A O 1
ATOM 1523 N N . TRP A 1 194 ? -2.115 -34.688 -2.979 1 98.38 194 TRP A N 1
ATOM 1524 C CA . TRP A 1 194 ? -1.12 -35.719 -3.266 1 98.38 194 TRP A CA 1
ATOM 1525 C C . TRP A 1 194 ? 0.264 -35.281 -2.801 1 98.38 194 TRP A C 1
ATOM 1527 O O . TRP A 1 194 ? 1.026 -36.094 -2.258 1 98.38 194 TRP A O 1
ATOM 1537 N N . ILE A 1 195 ? 0.63 -34.031 -3.076 1 98 195 ILE A N 1
ATOM 1538 C CA . ILE A 1 195 ? 1.93 -33.531 -2.668 1 98 195 ILE A CA 1
ATOM 1539 C C . ILE A 1 195 ? 2.125 -33.719 -1.169 1 98 195 ILE A C 1
ATOM 1541 O O . ILE A 1 195 ? 3.215 -34.094 -0.727 1 98 195 ILE A O 1
ATOM 1545 N N . VAL A 1 196 ? 1.109 -33.438 -0.376 1 97.44 196 VAL A N 1
ATOM 1546 C CA . VAL A 1 196 ? 1.172 -33.656 1.068 1 97.44 196 VAL A CA 1
ATOM 1547 C C . VAL A 1 196 ? 1.326 -35.125 1.379 1 97.44 196 VAL A C 1
ATOM 1549 O O . VAL A 1 196 ? 2.156 -35.531 2.207 1 97.44 196 VAL A O 1
ATOM 1552 N N . ALA A 1 197 ? 0.574 -35.969 0.694 1 97.62 197 ALA A N 1
ATOM 1553 C CA . ALA A 1 197 ? 0.605 -37.406 0.923 1 97.62 197 ALA A CA 1
ATOM 1554 C C . ALA A 1 197 ? 1.95 -38 0.511 1 97.62 197 ALA A C 1
ATOM 1556 O O . ALA A 1 197 ? 2.408 -39 1.096 1 97.62 197 ALA A O 1
ATOM 1557 N N . ALA A 1 198 ? 2.582 -37.438 -0.432 1 97.25 198 ALA A N 1
ATOM 1558 C CA . ALA A 1 198 ? 3.824 -37.938 -0.999 1 97.25 198 ALA A CA 1
ATOM 1559 C C . ALA A 1 198 ? 5.039 -37.281 -0.342 1 97.25 198 ALA A C 1
ATOM 1561 O O . ALA A 1 198 ? 6.125 -37.281 -0.922 1 97.25 198 ALA A O 1
ATOM 1562 N N . ALA A 1 199 ? 4.922 -36.75 0.749 1 94.69 199 ALA A N 1
ATOM 1563 C CA . ALA A 1 199 ? 5.957 -35.969 1.445 1 94.69 199 ALA A CA 1
ATOM 1564 C C . ALA A 1 199 ? 7.262 -36.75 1.512 1 94.69 199 ALA A C 1
ATOM 1566 O O . ALA A 1 199 ? 8.336 -36.219 1.266 1 94.69 199 ALA A O 1
ATOM 1567 N N . ASP A 1 200 ? 7.188 -38.031 1.821 1 93.75 200 ASP A N 1
ATOM 1568 C CA . ASP A 1 200 ? 8.383 -38.875 1.967 1 93.75 200 ASP A CA 1
ATOM 1569 C C . ASP A 1 200 ? 9.117 -39 0.634 1 93.75 200 ASP A C 1
ATOM 1571 O O . ASP A 1 200 ? 10.344 -39.062 0.599 1 93.75 200 ASP A O 1
ATOM 1575 N N . GLN A 1 201 ? 8.367 -39.062 -0.394 1 92.88 201 GLN A N 1
ATOM 1576 C CA . GLN A 1 201 ? 8.938 -39.25 -1.729 1 92.88 201 GLN A CA 1
ATOM 1577 C C . GLN A 1 201 ? 9.555 -37.938 -2.221 1 92.88 201 GLN A C 1
ATOM 1579 O O . GLN A 1 201 ? 10.516 -37.938 -2.992 1 92.88 201 GLN A O 1
ATOM 1584 N N . ILE A 1 202 ? 9.031 -36.781 -1.782 1 93.88 202 ILE A N 1
ATOM 1585 C CA . ILE A 1 202 ? 9.352 -35.469 -2.34 1 93.88 202 ILE A CA 1
ATOM 1586 C C . ILE A 1 202 ? 10.422 -34.781 -1.491 1 93.88 202 ILE A C 1
ATOM 1588 O O . ILE A 1 202 ? 11.219 -34 -2.002 1 93.88 202 ILE A O 1
ATOM 1592 N N . ARG A 1 203 ? 10.539 -35 -0.258 1 87.56 203 ARG A N 1
ATOM 1593 C CA . ARG A 1 203 ? 11.273 -34.25 0.746 1 87.56 203 ARG A CA 1
ATOM 1594 C C . ARG A 1 203 ? 12.727 -34.031 0.329 1 87.56 203 ARG A C 1
ATOM 1596 O O . ARG A 1 203 ? 13.305 -33 0.583 1 87.56 203 ARG A O 1
ATOM 1603 N N . ASN A 1 204 ? 13.398 -34.906 -0.338 1 88.81 204 ASN A N 1
ATOM 1604 C CA . ASN A 1 204 ? 14.797 -34.781 -0.727 1 88.81 204 ASN A CA 1
ATOM 1605 C C . ASN A 1 204 ? 14.938 -34.281 -2.16 1 88.81 204 ASN A C 1
ATOM 1607 O O . ASN A 1 204 ? 16.031 -34.281 -2.725 1 88.81 204 ASN A O 1
ATOM 1611 N N . HIS A 1 205 ? 13.859 -33.844 -2.721 1 92.56 205 HIS A N 1
ATOM 1612 C CA . HIS A 1 205 ? 13.844 -33.406 -4.109 1 92.56 205 HIS A CA 1
ATOM 1613 C C . HIS A 1 205 ? 13.195 -32.031 -4.23 1 92.56 205 HIS A C 1
ATOM 1615 O O . HIS A 1 205 ? 12.375 -31.797 -5.129 1 92.56 205 HIS A O 1
ATOM 1621 N N . THR A 1 206 ? 13.531 -31.172 -3.316 1 92.44 206 THR A N 1
ATOM 1622 C CA . THR A 1 206 ? 12.844 -29.875 -3.285 1 92.44 206 THR A CA 1
ATOM 1623 C C . THR A 1 206 ? 13.789 -28.75 -3.705 1 92.44 206 THR A C 1
ATOM 1625 O O . THR A 1 206 ? 13.391 -27.594 -3.738 1 92.44 206 THR A O 1
ATOM 1628 N N . VAL A 1 207 ? 15.023 -29.062 -4.082 1 91.94 207 VAL A N 1
ATOM 1629 C CA . VAL A 1 207 ? 16.031 -28.062 -4.414 1 91.94 207 VAL A CA 1
ATOM 1630 C C . VAL A 1 207 ? 16.141 -27.922 -5.934 1 91.94 207 VAL A C 1
ATOM 1632 O O . VAL A 1 207 ? 16.141 -28.938 -6.648 1 91.94 207 VAL A O 1
ATOM 1635 N N . GLY A 1 208 ? 16.25 -26.672 -6.395 1 93.06 208 GLY A N 1
ATOM 1636 C CA . GLY A 1 208 ? 16.328 -26.391 -7.816 1 93.06 208 GLY A CA 1
ATOM 1637 C C . GLY A 1 208 ? 15.227 -25.469 -8.305 1 93.06 208 GLY A C 1
ATOM 1638 O O . GLY A 1 208 ? 14.359 -25.062 -7.531 1 93.06 208 GLY A O 1
ATOM 1639 N N . PRO A 1 209 ? 15.305 -25.141 -9.609 1 93.44 209 PRO A N 1
ATOM 1640 C CA . PRO A 1 209 ? 14.195 -24.328 -10.141 1 93.44 209 PRO A CA 1
ATOM 1641 C C . PRO A 1 209 ? 12.828 -24.922 -9.812 1 93.44 209 PRO A C 1
ATOM 1643 O O . PRO A 1 209 ? 12.555 -26.078 -10.148 1 93.44 209 PRO A O 1
ATOM 1646 N N . GLU A 1 210 ? 12.023 -24.172 -9.195 1 95.62 210 GLU A N 1
ATOM 1647 C CA . GLU A 1 210 ? 10.844 -24.703 -8.516 1 95.62 210 GLU A CA 1
ATOM 1648 C C . GLU A 1 210 ? 9.852 -25.281 -9.516 1 95.62 210 GLU A C 1
ATOM 1650 O O . GLU A 1 210 ? 9.18 -26.281 -9.227 1 95.62 210 GLU A O 1
ATOM 1655 N N . ASP A 1 211 ? 9.703 -24.703 -10.758 1 95.06 211 ASP A N 1
ATOM 1656 C CA . ASP A 1 211 ? 8.742 -25.188 -11.742 1 95.06 211 ASP A CA 1
ATOM 1657 C C . ASP A 1 211 ? 9.188 -26.531 -12.328 1 95.06 211 ASP A C 1
ATOM 1659 O O . ASP A 1 211 ? 8.375 -27.438 -12.508 1 95.06 211 ASP A O 1
ATOM 1663 N N . ARG A 1 212 ? 10.477 -26.688 -12.516 1 93.38 212 ARG A N 1
ATOM 1664 C CA . ARG A 1 212 ? 11.023 -27.969 -12.977 1 93.38 212 ARG A CA 1
ATOM 1665 C C . ARG A 1 212 ? 10.906 -29.031 -11.898 1 93.38 212 ARG A C 1
ATOM 1667 O O . ARG A 1 212 ? 10.562 -30.188 -12.18 1 93.38 212 ARG A O 1
ATOM 1674 N N . THR A 1 213 ? 11.211 -28.656 -10.711 1 94.69 213 THR A N 1
ATOM 1675 C CA . THR A 1 213 ? 11.141 -29.578 -9.578 1 94.69 213 THR A CA 1
ATOM 1676 C C . THR A 1 213 ? 9.719 -30.094 -9.375 1 94.69 213 THR A C 1
ATOM 1678 O O . THR A 1 213 ? 9.508 -31.281 -9.195 1 94.69 213 THR A O 1
ATOM 1681 N N . LEU A 1 214 ? 8.773 -29.234 -9.469 1 95.81 214 LEU A N 1
ATOM 1682 C CA . LEU A 1 214 ? 7.379 -29.641 -9.32 1 95.81 214 LEU A CA 1
ATOM 1683 C C . LEU A 1 214 ? 6.992 -30.656 -10.383 1 95.81 214 LEU A C 1
ATOM 1685 O O . LEU A 1 214 ? 6.371 -31.672 -10.07 1 95.81 214 LEU A O 1
ATOM 1689 N N . TYR A 1 215 ? 7.371 -30.359 -11.57 1 94.81 215 TYR A N 1
ATOM 1690 C CA . TYR A 1 215 ? 7.055 -31.281 -12.648 1 94.81 215 TYR A CA 1
ATOM 1691 C C . TYR A 1 215 ? 7.695 -32.656 -12.398 1 94.81 215 TYR A C 1
ATOM 1693 O O . TYR A 1 215 ? 7.098 -33.688 -12.695 1 94.81 215 TYR A O 1
ATOM 1701 N N . SER A 1 216 ? 8.891 -32.656 -11.93 1 94.19 216 SER A N 1
ATOM 1702 C CA . SER A 1 216 ? 9.578 -33.906 -11.672 1 94.19 216 SER A CA 1
ATOM 1703 C C . SER A 1 216 ? 8.812 -34.75 -10.656 1 94.19 216 SER A C 1
ATOM 1705 O O . SER A 1 216 ? 8.805 -36 -10.758 1 94.19 216 SER A O 1
ATOM 1707 N N . TRP A 1 217 ? 8.18 -34.094 -9.625 1 96.25 217 TRP A N 1
ATOM 1708 C CA . TRP A 1 217 ? 7.348 -34.812 -8.672 1 96.25 217 TRP A CA 1
ATOM 1709 C C . TRP A 1 217 ? 6.219 -35.562 -9.391 1 96.25 217 TRP A C 1
ATOM 1711 O O . TRP A 1 217 ? 6.012 -36.75 -9.172 1 96.25 217 TRP A O 1
ATOM 1721 N N . PHE A 1 218 ? 5.539 -34.906 -10.258 1 96.12 218 PHE A N 1
ATOM 1722 C CA . PHE A 1 218 ? 4.355 -35.406 -10.922 1 96.12 218 PHE A CA 1
ATOM 1723 C C . PHE A 1 218 ? 4.738 -36.5 -11.93 1 96.12 218 PHE A C 1
ATOM 1725 O O . PHE A 1 218 ? 4.113 -37.562 -11.984 1 96.12 218 PHE A O 1
ATOM 1732 N N . SER A 1 219 ? 5.727 -36.156 -12.727 1 93.19 219 SER A N 1
ATOM 1733 C CA . SER A 1 219 ? 6.145 -37.094 -13.766 1 93.19 219 SER A CA 1
ATOM 1734 C C . SER A 1 219 ? 6.578 -38.406 -13.164 1 93.19 219 SER A C 1
ATOM 1736 O O . SER A 1 219 ? 6.223 -39.469 -13.672 1 93.19 219 SER A O 1
ATOM 1738 N N . GLY A 1 220 ? 7.293 -38.406 -12.133 1 92 220 GLY A N 1
ATOM 1739 C CA . GLY A 1 220 ? 7.77 -39.594 -11.469 1 92 220 GLY A CA 1
ATOM 1740 C C . GLY A 1 220 ? 6.645 -40.438 -10.914 1 92 220 GLY A C 1
ATOM 1741 O O . GLY A 1 220 ? 6.777 -41.688 -10.82 1 92 220 GLY A O 1
ATOM 1742 N N . ALA A 1 221 ? 5.535 -39.844 -10.609 1 95.75 221 ALA A N 1
ATOM 1743 C CA . ALA A 1 221 ? 4.434 -40.531 -9.961 1 95.75 221 ALA A CA 1
ATOM 1744 C C . ALA A 1 221 ? 3.291 -40.781 -10.938 1 95.75 221 ALA A C 1
ATOM 1746 O O . ALA A 1 221 ? 2.248 -41.312 -10.555 1 95.75 221 ALA A O 1
ATOM 1747 N N . GLY A 1 222 ? 3.424 -40.375 -12.195 1 95.75 222 GLY A N 1
ATOM 1748 C CA . GLY A 1 222 ? 2.367 -40.562 -13.18 1 95.75 222 GLY A CA 1
ATOM 1749 C C . GLY A 1 222 ? 1.153 -39.688 -12.906 1 95.75 222 GLY A C 1
ATOM 1750 O O . GLY A 1 222 ? 0.016 -40.125 -13.062 1 95.75 222 GLY A O 1
ATOM 1751 N N . LYS A 1 223 ? 1.455 -38.531 -12.391 1 97.19 223 LYS A N 1
ATOM 1752 C CA . LYS A 1 223 ? 0.397 -37.594 -12.078 1 97.19 223 LYS A CA 1
ATOM 1753 C C . LYS A 1 223 ? 0.426 -36.406 -13.031 1 97.19 223 LYS A C 1
ATOM 1755 O O . LYS A 1 223 ? 1.323 -36.312 -13.875 1 97.19 223 LYS A O 1
ATOM 1760 N N . ALA A 1 224 ? -0.594 -35.531 -12.938 1 97.44 224 ALA A N 1
ATOM 1761 C CA . ALA A 1 224 ? -0.704 -34.312 -13.727 1 97.44 224 ALA A CA 1
ATOM 1762 C C . ALA A 1 224 ? -0.784 -34.625 -15.219 1 97.44 224 ALA A C 1
ATOM 1764 O O . ALA A 1 224 ? -0.041 -34.062 -16.016 1 97.44 224 ALA A O 1
ATOM 1765 N N . LYS A 1 225 ? -1.634 -35.5 -15.539 1 96.62 225 LYS A N 1
ATOM 1766 C CA . LYS A 1 225 ? -1.755 -35.969 -16.922 1 96.62 225 LYS A CA 1
ATOM 1767 C C . LYS A 1 225 ? -2.635 -35.031 -17.75 1 96.62 225 LYS A C 1
ATOM 1769 O O . LYS A 1 225 ? -2.498 -34.969 -18.969 1 96.62 225 LYS A O 1
ATOM 1774 N N . ASN A 1 226 ? -3.574 -34.406 -17.109 1 97.56 226 ASN A N 1
ATOM 1775 C CA . ASN A 1 226 ? -4.371 -33.406 -17.797 1 97.56 226 ASN A CA 1
ATOM 1776 C C . ASN A 1 226 ? -3.635 -32.062 -17.859 1 97.56 226 ASN A C 1
ATOM 1778 O O . ASN A 1 226 ? -3.713 -31.266 -16.938 1 97.56 226 ASN A O 1
ATOM 1782 N N . ARG A 1 227 ? -2.936 -31.906 -18.969 1 96 227 ARG A N 1
ATOM 1783 C CA . ARG A 1 227 ? -2.104 -30.719 -19.156 1 96 227 ARG A CA 1
ATOM 1784 C C . ARG A 1 227 ? -2.777 -29.719 -20.094 1 96 227 ARG A C 1
ATOM 1786 O O . ARG A 1 227 ? -3.283 -30.094 -21.156 1 96 227 ARG A O 1
ATOM 1793 N N . VAL A 1 228 ? -2.867 -28.516 -19.625 1 96.44 228 VAL A N 1
ATOM 1794 C CA . VAL A 1 228 ? -3.443 -27.453 -20.438 1 96.44 228 VAL A CA 1
ATOM 1795 C C . VAL A 1 228 ? -2.412 -26.344 -20.641 1 96.44 228 VAL A C 1
ATOM 1797 O O . VAL A 1 228 ? -2.096 -25.594 -19.703 1 96.44 228 VAL A O 1
ATOM 1800 N N . ASP A 1 229 ? -1.863 -26.234 -21.844 1 94.94 229 ASP A N 1
ATOM 1801 C CA . ASP A 1 229 ? -0.917 -25.188 -22.25 1 94.94 229 ASP A CA 1
ATOM 1802 C C . ASP A 1 229 ? -1.646 -23.969 -22.812 1 94.94 229 ASP A C 1
ATOM 1804 O O . ASP A 1 229 ? -2.377 -24.078 -23.797 1 94.94 229 ASP A O 1
ATOM 1808 N N . VAL A 1 230 ? -1.418 -22.844 -22.188 1 94.31 230 VAL A N 1
ATOM 1809 C CA . VAL A 1 230 ? -2.186 -21.672 -22.625 1 94.31 230 VAL A CA 1
ATOM 1810 C C . VAL A 1 230 ? -1.268 -20.688 -23.344 1 94.31 230 VAL A C 1
ATOM 1812 O O . VAL A 1 230 ? -1.619 -19.516 -23.516 1 94.31 230 VAL A O 1
ATOM 1815 N N . LYS A 1 231 ? -0.123 -21.141 -23.734 1 89.06 231 LYS A N 1
ATOM 1816 C CA . LYS A 1 231 ? 0.657 -20.344 -24.688 1 89.06 231 LYS A CA 1
ATOM 1817 C C . LYS A 1 231 ? -0.144 -20.047 -25.953 1 89.06 231 LYS A C 1
ATOM 1819 O O . LYS A 1 231 ? -0.848 -20.922 -26.453 1 89.06 231 LYS A O 1
ATOM 1824 N N . PRO A 1 232 ? -0.12 -18.797 -26.391 1 92 232 PRO A N 1
ATOM 1825 C CA . PRO A 1 232 ? 0.768 -17.688 -26.047 1 92 232 PRO A CA 1
ATOM 1826 C C . PRO A 1 232 ? 0.102 -16.656 -25.141 1 92 232 PRO A C 1
ATOM 1828 O O . PRO A 1 232 ? 0.524 -15.5 -25.109 1 92 232 PRO A O 1
ATOM 1831 N N . ALA A 1 233 ? -0.961 -17.031 -24.422 1 96.94 233 ALA A N 1
ATOM 1832 C CA . ALA A 1 233 ? -1.741 -16.078 -23.641 1 96.94 233 ALA A CA 1
ATOM 1833 C C . ALA A 1 233 ? -1.032 -15.727 -22.328 1 96.94 233 ALA A C 1
ATOM 1835 O O . ALA A 1 233 ? -1.398 -14.758 -21.672 1 96.94 233 ALA A O 1
ATOM 1836 N N . MET A 1 234 ? -0.106 -16.5 -21.938 1 97.56 234 MET A N 1
ATOM 1837 C CA . MET A 1 234 ? 0.841 -16.203 -20.875 1 97.56 234 MET A CA 1
ATOM 1838 C C . MET A 1 234 ? 2.252 -16.031 -21.422 1 97.56 234 MET A C 1
ATOM 1840 O O . MET A 1 234 ? 2.732 -16.875 -22.188 1 97.56 234 MET A O 1
ATOM 1844 N N . TYR A 1 235 ? 2.895 -14.992 -21.078 1 97.19 235 TYR A N 1
ATOM 1845 C CA . TYR A 1 235 ? 4.18 -14.703 -21.719 1 97.19 235 TYR A CA 1
ATOM 1846 C C . TYR A 1 235 ? 4.965 -13.68 -20.891 1 97.19 235 TYR A C 1
ATOM 1848 O O . TYR A 1 235 ? 4.445 -13.125 -19.922 1 97.19 235 TYR A O 1
ATOM 1856 N N . ASP A 1 236 ? 6.219 -13.516 -21.25 1 97.56 236 ASP A N 1
ATOM 1857 C CA . ASP A 1 236 ? 7.082 -12.531 -20.609 1 97.56 236 ASP A CA 1
ATOM 1858 C C . ASP A 1 236 ? 6.879 -11.141 -21.219 1 97.56 236 ASP A C 1
ATOM 1860 O O . ASP A 1 236 ? 6.551 -11.016 -22.406 1 97.56 236 ASP A O 1
ATOM 1864 N N . PHE A 1 237 ? 7.074 -10.164 -20.344 1 98.56 237 PHE A N 1
ATOM 1865 C CA . PHE A 1 237 ? 7.07 -8.781 -20.797 1 98.56 237 PHE A CA 1
ATOM 1866 C C . PHE A 1 237 ? 7.973 -8.617 -22.016 1 98.56 237 PHE A C 1
ATOM 1868 O O . PHE A 1 237 ? 9.055 -9.203 -22.078 1 98.56 237 PHE A O 1
ATOM 1875 N N . PRO A 1 238 ? 7.652 -7.773 -22.984 1 97.12 238 PRO A N 1
ATOM 1876 C CA . PRO A 1 238 ? 8.406 -7.641 -24.234 1 97.12 238 PRO A CA 1
ATOM 1877 C C . PRO A 1 238 ? 9.891 -7.387 -24 1 97.12 238 PRO A C 1
ATOM 1879 O O . PRO A 1 238 ? 10.258 -6.445 -23.297 1 97.12 238 PRO A O 1
ATOM 1882 N N . GLN A 1 239 ? 10.602 -8.242 -24.5 1 93.75 239 GLN A N 1
ATOM 1883 C CA . GLN A 1 239 ? 12.062 -8.18 -24.469 1 93.75 239 GLN A CA 1
ATOM 1884 C C . GLN A 1 239 ? 12.664 -8.836 -25.703 1 93.75 239 GLN A C 1
ATOM 1886 O O . GLN A 1 239 ? 12.398 -10.008 -25.984 1 93.75 239 GLN A O 1
ATOM 1891 N N . ARG A 1 240 ? 13.469 -8.086 -26.344 1 88 240 ARG A N 1
ATOM 1892 C CA . ARG A 1 240 ? 14.055 -8.578 -27.594 1 88 240 ARG A CA 1
ATOM 1893 C C . ARG A 1 240 ? 14.883 -9.836 -27.344 1 88 240 ARG A C 1
ATOM 1895 O O . ARG A 1 240 ? 15.711 -9.875 -26.438 1 88 240 ARG A O 1
ATOM 1902 N N . GLY A 1 241 ? 14.539 -10.875 -28.094 1 85.56 241 GLY A N 1
ATOM 1903 C CA . GLY A 1 241 ? 15.344 -12.078 -28.078 1 85.56 241 GLY A CA 1
ATOM 1904 C C . GLY A 1 241 ? 14.914 -13.078 -27.031 1 85.56 241 GLY A C 1
ATOM 1905 O O . GLY A 1 241 ? 15.422 -14.195 -26.969 1 85.56 241 GLY A O 1
ATOM 1906 N N . ALA A 1 242 ? 14.031 -12.727 -26.188 1 87.25 242 ALA A N 1
ATOM 1907 C CA . ALA A 1 242 ? 13.578 -13.641 -25.141 1 87.25 242 ALA A CA 1
ATOM 1908 C C . ALA A 1 242 ? 12.539 -14.617 -25.672 1 87.25 242 ALA A C 1
ATOM 1910 O O . ALA A 1 242 ? 11.523 -14.211 -26.25 1 87.25 242 ALA A O 1
ATOM 1911 N N . PRO A 1 243 ? 12.742 -15.883 -25.5 1 87.06 243 PRO A N 1
ATOM 1912 C CA . PRO A 1 243 ? 11.906 -16.891 -26.172 1 87.06 243 PRO A CA 1
ATOM 1913 C C . PRO A 1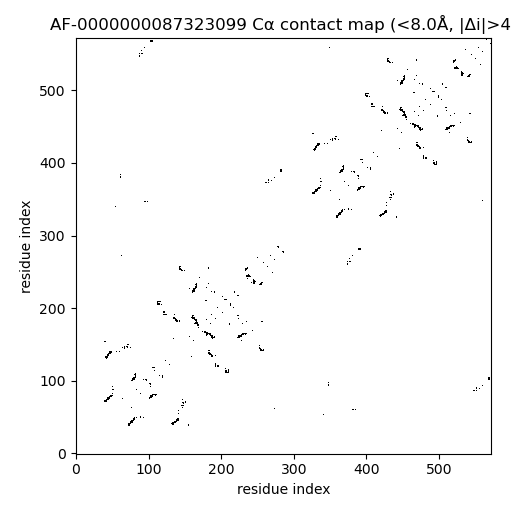 243 ? 10.445 -16.844 -25.719 1 87.06 243 PRO A C 1
ATOM 1915 O O . PRO A 1 243 ? 9.539 -17.094 -26.516 1 87.06 243 PRO A O 1
ATOM 1918 N N . CYS A 1 244 ? 10.242 -16.516 -24.516 1 91.06 244 CYS A N 1
ATOM 1919 C CA . CYS A 1 244 ? 8.875 -16.562 -24 1 91.06 244 CYS A CA 1
ATOM 1920 C C . CYS A 1 244 ? 8.25 -15.164 -24 1 91.06 244 CYS A C 1
ATOM 1922 O O . CYS A 1 244 ? 7.242 -14.938 -23.312 1 91.06 244 CYS A O 1
ATOM 1924 N N . ALA A 1 245 ? 8.922 -14.234 -24.703 1 94.69 245 ALA A N 1
ATOM 1925 C CA . ALA A 1 245 ? 8.445 -12.852 -24.703 1 94.69 245 ALA A CA 1
ATOM 1926 C C . ALA A 1 245 ? 7.832 -12.484 -26.047 1 94.69 245 ALA A C 1
ATOM 1928 O O . ALA A 1 245 ? 8.258 -12.992 -27.094 1 94.69 245 ALA A O 1
ATOM 1929 N N . HIS A 1 246 ? 6.836 -11.68 -26.016 1 94.44 246 HIS A N 1
ATOM 1930 C CA . HIS A 1 246 ? 6.301 -11 -27.188 1 94.44 246 HIS A CA 1
ATOM 1931 C C . HIS A 1 246 ? 5.559 -9.727 -26.797 1 94.44 246 HIS A C 1
ATOM 1933 O O . HIS A 1 246 ? 5.488 -9.383 -25.609 1 94.44 246 HIS A O 1
ATOM 1939 N N . GLU A 1 247 ? 5.098 -9.031 -27.797 1 96.94 247 GLU A N 1
ATOM 1940 C CA . GLU A 1 247 ? 4.383 -7.781 -27.531 1 96.94 247 GLU A CA 1
ATOM 1941 C C . GLU A 1 247 ? 3.09 -8.039 -26.766 1 96.94 247 GLU A C 1
ATOM 1943 O O . GLU A 1 247 ? 2.52 -9.125 -26.844 1 96.94 247 GLU A O 1
ATOM 1948 N N . LEU A 1 248 ? 2.707 -7.02 -26 1 98.31 248 LEU A N 1
ATOM 1949 C CA . LEU A 1 248 ? 1.413 -7.113 -25.344 1 98.31 248 LEU A CA 1
ATOM 1950 C C . LEU A 1 248 ? 0.288 -7.281 -26.359 1 98.31 248 LEU A C 1
ATOM 1952 O O . LEU A 1 248 ? 0.266 -6.594 -27.375 1 98.31 248 LEU A O 1
ATOM 1956 N N . VAL A 1 249 ? -0.627 -8.195 -26.078 1 98.06 249 VAL A N 1
ATOM 1957 C CA . VAL A 1 249 ? -1.729 -8.461 -27 1 98.06 249 VAL A CA 1
ATOM 1958 C C . VAL A 1 249 ? -3.035 -8.586 -26.219 1 98.06 249 VAL A C 1
ATOM 1960 O O . VAL A 1 249 ? -3.025 -8.93 -25.031 1 98.06 249 VAL A O 1
ATOM 1963 N N . PRO A 1 250 ? -4.176 -8.312 -26.812 1 97.62 250 PRO A N 1
ATOM 1964 C CA . PRO A 1 250 ? -5.461 -8.352 -26.125 1 97.62 250 PRO A CA 1
ATOM 1965 C C . PRO A 1 250 ? -5.777 -9.727 -25.547 1 97.62 250 PRO A C 1
ATOM 1967 O O . PRO A 1 250 ? -6.352 -9.836 -24.453 1 97.62 250 PRO A O 1
ATOM 1970 N N . ASP A 1 251 ? -5.402 -10.742 -26.312 1 97.44 251 ASP A N 1
ATOM 1971 C CA . ASP A 1 251 ? -5.656 -12.102 -25.844 1 97.44 251 ASP A CA 1
ATOM 1972 C C . ASP A 1 251 ? -4.59 -12.555 -24.844 1 97.44 251 ASP A C 1
ATOM 1974 O O . ASP A 1 251 ? -3.744 -13.391 -25.172 1 97.44 251 ASP A O 1
ATOM 1978 N N . THR A 1 252 ? -4.605 -11.953 -23.672 1 98.62 252 THR A N 1
ATOM 1979 C CA . THR A 1 252 ? -3.605 -12.172 -22.641 1 98.62 252 THR A CA 1
ATOM 1980 C C . THR A 1 252 ? -4.258 -12.688 -21.359 1 98.62 252 THR A C 1
ATOM 1982 O O . THR A 1 252 ? -5.312 -12.203 -20.953 1 98.62 252 THR A O 1
ATOM 1985 N N . ILE A 1 253 ? -3.654 -13.727 -20.844 1 98.69 253 ILE A N 1
ATOM 1986 C CA . ILE A 1 253 ? -4.023 -14.219 -19.516 1 98.69 253 ILE A CA 1
ATOM 1987 C C . ILE A 1 253 ? -3.031 -13.695 -18.484 1 98.69 253 ILE A C 1
ATOM 1989 O O . ILE A 1 253 ? -3.426 -13.273 -17.391 1 98.69 253 ILE A O 1
ATOM 1993 N N . ALA A 1 254 ? -1.736 -13.656 -18.844 1 98.81 254 ALA A N 1
ATOM 1994 C CA . ALA A 1 254 ? -0.745 -13.195 -17.875 1 98.81 254 ALA A CA 1
ATOM 1995 C C . ALA A 1 254 ? 0.466 -12.586 -18.578 1 98.81 254 ALA A C 1
ATOM 1997 O O . ALA A 1 254 ? 0.831 -13 -19.672 1 98.81 254 ALA A O 1
ATOM 1998 N N . VAL A 1 255 ? 1.021 -11.625 -17.969 1 98.81 255 VAL A N 1
ATOM 1999 C CA . VAL A 1 255 ? 2.297 -11.039 -18.375 1 98.81 255 VAL A CA 1
ATOM 2000 C C . VAL A 1 255 ? 3.307 -11.18 -17.234 1 98.81 255 VAL A C 1
ATOM 2002 O O . VAL A 1 255 ? 3.059 -10.719 -16.109 1 98.81 255 VAL A O 1
ATOM 2005 N N . HIS A 1 256 ? 4.395 -11.805 -17.5 1 98.56 256 HIS A N 1
ATOM 2006 C CA . HIS A 1 256 ? 5.434 -12.086 -16.516 1 98.56 256 HIS A CA 1
ATOM 2007 C C . HIS A 1 256 ? 6.633 -11.164 -16.703 1 98.56 256 HIS A C 1
ATOM 2009 O O . HIS A 1 256 ? 6.727 -10.461 -17.703 1 98.56 256 HIS A O 1
ATOM 2015 N N . ARG A 1 257 ? 7.578 -11.086 -15.719 1 98.19 257 ARG A N 1
ATOM 2016 C CA . ARG A 1 257 ? 8.805 -10.297 -15.672 1 98.19 257 ARG A CA 1
ATOM 2017 C C . ARG A 1 257 ? 8.5 -8.812 -15.508 1 98.19 257 ARG A C 1
ATOM 2019 O O . ARG A 1 257 ? 9.148 -7.973 -16.141 1 98.19 257 ARG A O 1
ATOM 2026 N N . LEU A 1 258 ? 7.445 -8.555 -14.789 1 98.5 258 LEU A N 1
ATOM 2027 C CA . LEU A 1 258 ? 7.18 -7.172 -14.391 1 98.5 258 LEU A CA 1
ATOM 2028 C C . LEU A 1 258 ? 7.992 -6.797 -13.156 1 98.5 258 LEU A C 1
ATOM 2030 O O . LEU A 1 258 ? 7.453 -6.742 -12.047 1 98.5 258 LEU A O 1
ATOM 2034 N N . LYS A 1 259 ? 9.203 -6.426 -13.359 1 96.94 259 LYS A N 1
ATOM 2035 C CA . LYS A 1 259 ? 10.211 -6.348 -12.312 1 96.94 259 LYS A CA 1
ATOM 2036 C C . LYS A 1 259 ? 10.211 -4.969 -11.648 1 96.94 259 LYS A C 1
ATOM 2038 O O . LYS A 1 259 ? 10.75 -4.797 -10.555 1 96.94 259 LYS A O 1
ATOM 2043 N N . ASN A 1 260 ? 9.609 -3.992 -12.328 1 96.38 260 ASN A N 1
ATOM 2044 C CA . ASN A 1 260 ? 9.617 -2.631 -11.797 1 96.38 260 ASN A CA 1
ATOM 2045 C C . ASN A 1 260 ? 8.328 -1.89 -12.148 1 96.38 260 ASN A C 1
ATOM 2047 O O . ASN A 1 260 ? 7.48 -2.418 -12.867 1 96.38 260 ASN A O 1
ATOM 2051 N N . ASN A 1 261 ? 8.234 -0.724 -11.648 1 95.81 261 ASN A N 1
ATOM 2052 C CA . ASN A 1 261 ? 7.008 0.052 -11.805 1 95.81 261 ASN A CA 1
ATOM 2053 C C . ASN A 1 261 ? 6.77 0.447 -13.258 1 95.81 261 ASN A C 1
ATOM 2055 O O . ASN A 1 261 ? 5.625 0.552 -13.703 1 95.81 261 ASN A O 1
ATOM 2059 N N . LEU A 1 262 ? 7.84 0.647 -13.969 1 96.62 262 LEU A N 1
ATOM 2060 C CA . LEU A 1 262 ? 7.691 1.005 -15.375 1 96.62 262 LEU A CA 1
ATOM 2061 C C . LEU A 1 262 ? 7.004 -0.114 -16.156 1 96.62 262 LEU A C 1
ATOM 2063 O O . LEU A 1 262 ? 6.066 0.136 -16.906 1 96.62 262 LEU A O 1
ATOM 2067 N N . ARG A 1 263 ? 7.422 -1.356 -15.977 1 98.06 263 ARG A N 1
ATOM 2068 C CA . ARG A 1 263 ? 6.82 -2.494 -16.672 1 98.06 263 ARG A CA 1
ATOM 2069 C C . ARG A 1 263 ? 5.379 -2.707 -16.203 1 98.06 263 ARG A C 1
ATOM 2071 O O . ARG A 1 263 ? 4.5 -2.994 -17.031 1 98.06 263 ARG A O 1
ATOM 2078 N N . TRP A 1 264 ? 5.156 -2.539 -14.93 1 98.38 264 TRP A N 1
ATOM 2079 C CA . TRP A 1 264 ? 3.803 -2.674 -14.406 1 98.38 264 TRP A CA 1
ATOM 2080 C C . TRP A 1 264 ? 2.883 -1.605 -14.984 1 98.38 264 TRP A C 1
ATOM 2082 O O . TRP A 1 264 ? 1.791 -1.914 -15.469 1 98.38 264 TRP A O 1
ATOM 2092 N N . SER A 1 265 ? 3.32 -0.342 -14.945 1 97.69 265 SER A N 1
ATOM 2093 C CA . SER A 1 265 ? 2.477 0.746 -15.43 1 97.69 265 SER A CA 1
ATOM 2094 C C . SER A 1 265 ? 2.209 0.612 -16.922 1 97.69 265 SER A C 1
ATOM 2096 O O . SER A 1 265 ? 1.101 0.889 -17.391 1 97.69 265 SER A O 1
ATOM 2098 N N . THR A 1 266 ? 3.215 0.164 -17.703 1 98 266 THR A N 1
ATOM 2099 C CA . THR A 1 266 ? 3.049 -0.057 -19.141 1 98 266 THR A CA 1
ATOM 2100 C C . THR A 1 266 ? 2.002 -1.134 -19.406 1 98 266 THR A C 1
ATOM 2102 O O . THR A 1 266 ? 1.112 -0.952 -20.234 1 98 266 THR A O 1
ATOM 2105 N N . THR A 1 267 ? 2.082 -2.201 -18.703 1 98.75 267 THR A N 1
ATOM 2106 C CA . THR A 1 267 ? 1.165 -3.324 -18.859 1 98.75 267 THR A CA 1
ATOM 2107 C C . THR A 1 267 ? -0.254 -2.928 -18.469 1 98.75 267 THR A C 1
ATOM 2109 O O . THR A 1 267 ? -1.204 -3.172 -19.219 1 98.75 267 THR A O 1
ATOM 2112 N N . LEU A 1 268 ? -0.373 -2.289 -17.312 1 98.56 268 LEU A N 1
ATOM 2113 C CA . LEU A 1 268 ? -1.688 -1.91 -16.797 1 98.56 268 LEU A CA 1
ATOM 2114 C C . LEU A 1 268 ? -2.326 -0.846 -17.688 1 98.56 268 LEU A C 1
ATOM 2116 O O . LEU A 1 268 ? -3.549 -0.82 -17.859 1 98.56 268 LEU A O 1
ATOM 2120 N N . ARG A 1 269 ? -1.499 0.027 -18.25 1 97.69 269 ARG A N 1
ATOM 2121 C CA . ARG A 1 269 ? -2.002 0.998 -19.219 1 97.69 269 ARG A CA 1
ATOM 2122 C C . ARG A 1 269 ? -2.545 0.302 -20.453 1 97.69 269 ARG A C 1
ATOM 2124 O O . ARG A 1 269 ? -3.623 0.645 -20.953 1 97.69 269 ARG A O 1
ATOM 2131 N N . TYR A 1 270 ? -1.764 -0.655 -20.953 1 98.38 270 TYR A N 1
ATOM 2132 C CA . TYR A 1 270 ? -2.18 -1.384 -22.156 1 98.38 270 TYR A CA 1
ATOM 2133 C C . TYR A 1 270 ? -3.549 -2.023 -21.953 1 98.38 270 TYR A C 1
ATOM 2135 O O . TYR A 1 270 ? -4.395 -1.991 -22.844 1 98.38 270 TYR A O 1
ATOM 2143 N N . PHE A 1 271 ? -3.822 -2.533 -20.781 1 98.12 271 PHE A N 1
ATOM 2144 C CA . PHE A 1 271 ? -5.07 -3.244 -20.547 1 98.12 271 PHE A CA 1
ATOM 2145 C C . PHE A 1 271 ? -6.105 -2.324 -19.906 1 98.12 271 PHE A C 1
ATOM 2147 O O . PHE A 1 271 ? -7.125 -2.789 -19.391 1 98.12 271 PHE A O 1
ATOM 2154 N N . ASN A 1 272 ? -5.879 -1.033 -19.766 1 96.5 272 ASN A N 1
ATOM 2155 C CA . ASN A 1 272 ? -6.805 0.041 -19.422 1 96.5 272 ASN A CA 1
ATOM 2156 C C . ASN A 1 272 ? -7.34 -0.113 -18 1 96.5 272 ASN A C 1
ATOM 2158 O O . ASN A 1 272 ? -8.547 -0.008 -17.781 1 96.5 272 ASN A O 1
ATOM 2162 N N . PHE A 1 273 ? -6.441 -0.368 -17.125 1 96.94 273 PHE A N 1
ATOM 2163 C CA . PHE A 1 273 ? -6.832 -0.638 -15.742 1 96.94 273 PHE A CA 1
ATOM 2164 C C . PHE A 1 273 ? -7.25 0.647 -15.039 1 96.94 273 PHE A C 1
ATOM 2166 O O . PHE A 1 273 ? -7.812 0.605 -13.945 1 96.94 273 PHE A O 1
ATOM 2173 N N . THR A 1 274 ? -7.043 1.812 -15.578 1 95.81 274 THR A N 1
ATOM 2174 C CA . THR A 1 274 ? -7.492 3.055 -14.961 1 95.81 274 THR A CA 1
ATOM 2175 C C . THR A 1 274 ? -8.742 3.588 -15.656 1 95.81 274 THR A C 1
ATOM 2177 O O . THR A 1 274 ? -9.117 4.746 -15.469 1 95.81 274 THR A O 1
ATOM 2180 N N . ALA A 1 275 ? -9.367 2.812 -16.5 1 92.56 275 ALA A N 1
ATOM 2181 C CA . ALA A 1 275 ? -10.531 3.219 -17.281 1 92.56 275 ALA A CA 1
ATOM 2182 C C . ALA A 1 275 ? -11.672 3.674 -16.359 1 92.56 275 ALA A C 1
ATOM 2184 O O . ALA A 1 275 ? -12.477 4.527 -16.734 1 92.56 275 ALA A O 1
ATOM 2185 N N . GLY A 1 276 ? -11.734 3.107 -15.195 1 91.62 276 GLY A N 1
ATOM 2186 C CA . GLY A 1 276 ? -12.82 3.406 -14.289 1 91.62 276 GLY A CA 1
ATOM 2187 C C . GLY A 1 276 ? -12.609 4.691 -13.508 1 91.62 276 GLY A C 1
ATOM 2188 O O . GLY A 1 276 ? -13.469 5.098 -12.719 1 91.62 276 GLY A O 1
ATOM 2189 N N . LEU A 1 277 ? -11.484 5.324 -13.641 1 93.75 277 LEU A N 1
ATOM 2190 C CA . LEU A 1 277 ? -11.219 6.559 -12.914 1 93.75 277 LEU A CA 1
ATOM 2191 C C . LEU A 1 277 ? -12.18 7.66 -13.336 1 93.75 277 LEU A C 1
ATOM 2193 O O . LEU A 1 277 ? -12.211 8.047 -14.508 1 93.75 277 LEU A O 1
ATOM 2197 N N . GLN A 1 278 ? -12.938 8.141 -12.461 1 93.56 278 GLN A N 1
ATOM 2198 C CA . GLN A 1 278 ? -13.898 9.203 -12.727 1 93.56 278 GLN A CA 1
ATOM 2199 C C . GLN A 1 278 ? -13.258 10.578 -12.594 1 93.56 278 GLN A C 1
ATOM 2201 O O . GLN A 1 278 ? -12.336 10.766 -11.797 1 93.56 278 GLN A O 1
ATOM 2206 N N . PRO A 1 279 ? -13.742 11.508 -13.414 1 93.81 279 PRO A N 1
ATOM 2207 C CA . PRO A 1 279 ? -13.273 12.875 -13.18 1 93.81 279 PRO A CA 1
ATOM 2208 C C . PRO A 1 279 ? -13.523 13.352 -11.75 1 93.81 279 PRO A C 1
ATOM 2210 O O . PRO A 1 279 ? -14.492 12.93 -11.117 1 93.81 279 PRO A O 1
ATOM 2213 N N . SER A 1 280 ? -12.656 14.164 -11.312 1 95.19 280 SER A N 1
ATOM 2214 C CA . SER A 1 280 ? -12.742 14.656 -9.938 1 95.19 280 SER A CA 1
ATOM 2215 C C . SER A 1 280 ? -12.148 16.062 -9.82 1 95.19 280 SER A C 1
ATOM 2217 O O . SER A 1 280 ? -11.242 16.422 -10.57 1 95.19 280 SER A O 1
ATOM 2219 N N . LYS A 1 281 ? -12.617 16.844 -8.891 1 95.38 281 LYS A N 1
ATOM 2220 C CA . LYS A 1 281 ? -12.031 18.156 -8.602 1 95.38 281 LYS A CA 1
ATOM 2221 C C . LYS A 1 281 ? -10.672 18.016 -7.93 1 95.38 281 LYS A C 1
ATOM 2223 O O . LYS A 1 281 ? -9.93 18.984 -7.805 1 95.38 281 LYS A O 1
ATOM 2228 N N . PHE A 1 282 ? -10.336 16.781 -7.551 1 96.75 282 PHE A N 1
ATOM 2229 C CA . PHE A 1 282 ? -9.156 16.562 -6.73 1 96.75 282 PHE A CA 1
ATOM 2230 C C . PHE A 1 282 ? -7.934 16.281 -7.602 1 96.75 282 PHE A C 1
ATOM 2232 O O . PHE A 1 282 ? -6.801 16.281 -7.113 1 96.75 282 PHE A O 1
ATOM 2239 N N . TYR A 1 283 ? -8.117 15.953 -8.859 1 95.31 283 TYR A N 1
ATOM 2240 C CA . TYR A 1 283 ? -6.977 15.711 -9.734 1 95.31 283 TYR A CA 1
ATOM 2241 C C . TYR A 1 283 ? -7.32 16.031 -11.18 1 95.31 283 TYR A C 1
ATOM 2243 O O . TYR A 1 283 ? -8.492 16.141 -11.539 1 95.31 283 TYR A O 1
ATOM 2251 N N . ARG A 1 284 ? -6.223 16.203 -11.992 1 89.12 284 ARG A N 1
ATOM 2252 C CA . ARG A 1 284 ? -6.414 16.594 -13.383 1 89.12 284 ARG A CA 1
ATOM 2253 C C . ARG A 1 284 ? -5.949 15.492 -14.328 1 89.12 284 ARG A C 1
ATOM 2255 O O . ARG A 1 284 ? -6.004 15.656 -15.547 1 89.12 284 ARG A O 1
ATOM 2262 N N . PHE A 1 285 ? -5.41 14.414 -13.906 1 77.75 285 PHE A N 1
ATOM 2263 C CA . PHE A 1 285 ? -4.797 13.422 -14.781 1 77.75 285 PHE A CA 1
ATOM 2264 C C . PHE A 1 285 ? -5.852 12.484 -15.367 1 77.75 285 PHE A C 1
ATOM 2266 O O . PHE A 1 285 ? -5.516 11.445 -15.938 1 77.75 285 PHE A O 1
ATOM 2273 N N . VAL A 1 286 ? -7.031 12.867 -15.477 1 70.75 286 VAL A N 1
ATOM 2274 C CA . VAL A 1 286 ? -8.023 12.141 -16.266 1 70.75 286 VAL A CA 1
ATOM 2275 C C . VAL A 1 286 ? -8.203 12.812 -17.625 1 70.75 286 VAL A C 1
ATOM 2277 O O . VAL A 1 286 ? -8.102 14.039 -17.734 1 70.75 286 VAL A O 1
ATOM 2280 N N . MET B 1 1 ? -23 -41.281 68.25 1 18.02 1 MET B N 1
ATOM 2281 C CA . MET B 1 1 ? -24.453 -41.375 68.188 1 18.02 1 MET B CA 1
ATOM 2282 C C . MET B 1 1 ? -24.891 -41.5 66.688 1 18.02 1 MET B C 1
ATOM 2284 O O . MET B 1 1 ? -24.375 -40.812 65.812 1 18.02 1 MET B O 1
ATOM 2288 N N . VAL B 1 2 ? -25.984 -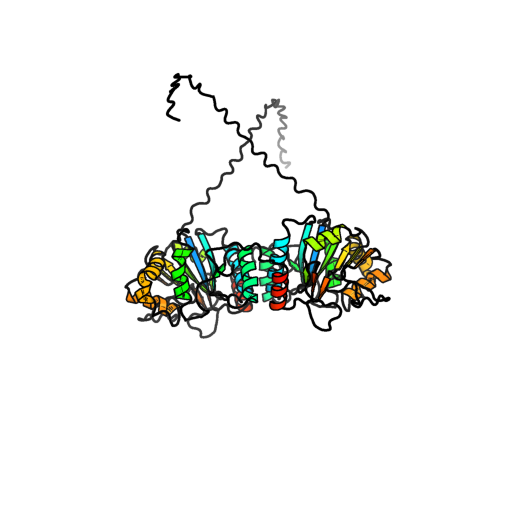42.281 66.375 1 18.2 2 VAL B N 1
ATOM 2289 C CA . VAL B 1 2 ? -26.469 -43.156 65.312 1 18.2 2 VAL B CA 1
ATOM 2290 C C . VAL B 1 2 ? -27.031 -42.312 64.188 1 18.2 2 VAL B C 1
ATOM 2292 O O . VAL B 1 2 ? -27.266 -41.125 64.312 1 18.2 2 VAL B O 1
ATOM 2295 N N . VAL B 1 3 ? -28.328 -42.594 63.594 1 17.55 3 VAL B N 1
ATOM 2296 C CA . VAL B 1 3 ? -28.859 -43.281 62.406 1 17.55 3 VAL B CA 1
ATOM 2297 C C . VAL B 1 3 ? -29.766 -42.344 61.625 1 17.55 3 VAL B C 1
ATOM 2299 O O . VAL B 1 3 ? -30 -42.562 60.438 1 17.55 3 VAL B O 1
ATOM 2302 N N . TYR B 1 4 ? -30.453 -41.312 62.156 1 17.06 4 TYR B N 1
ATOM 2303 C CA . TYR B 1 4 ? -31.875 -41.344 61.844 1 17.06 4 TYR B CA 1
ATOM 2304 C C . TYR B 1 4 ? -32.125 -41.062 60.375 1 17.06 4 TYR B C 1
ATOM 2306 O O . TYR B 1 4 ? -31.422 -40.281 59.75 1 17.06 4 TYR B O 1
ATOM 2314 N N . PRO B 1 5 ? -33.344 -41.562 59.656 1 18.11 5 PRO B N 1
ATOM 2315 C CA . PRO B 1 5 ? -33.906 -42.25 58.5 1 18.11 5 PRO B CA 1
ATOM 2316 C C . PRO B 1 5 ? -34.406 -41.281 57.438 1 18.11 5 PRO B C 1
ATOM 2318 O O . PRO B 1 5 ? -34.094 -41.438 56.25 1 18.11 5 PRO B O 1
ATOM 2321 N N . ASN B 1 6 ? -35.594 -40.594 57.625 1 16.3 6 ASN B N 1
ATOM 2322 C CA . ASN B 1 6 ? -36.844 -40.938 56.969 1 16.3 6 ASN B CA 1
ATOM 2323 C C . ASN B 1 6 ? -36.969 -40.312 55.594 1 16.3 6 ASN B C 1
ATOM 2325 O O . ASN B 1 6 ? -37.188 -41.031 54.594 1 16.3 6 ASN B O 1
ATOM 2329 N N . GLU B 1 7 ? -38.125 -39.344 55.25 1 16.88 7 GLU B N 1
ATOM 2330 C CA . GLU B 1 7 ? -39.406 -39.406 54.562 1 16.88 7 GLU B CA 1
ATOM 2331 C C . GLU B 1 7 ? -39.312 -38.812 53.156 1 16.88 7 GLU B C 1
ATOM 2333 O O . GLU B 1 7 ? -38.656 -37.781 52.969 1 16.88 7 GLU B O 1
ATOM 2338 N N . PHE B 1 8 ? -39.844 -39.5 51.969 1 17.88 8 PHE B N 1
ATOM 2339 C CA . PHE B 1 8 ? -39.969 -39.719 50.531 1 17.88 8 PHE B CA 1
ATOM 2340 C C . PHE B 1 8 ? -41 -38.75 49.938 1 17.88 8 PHE B C 1
ATOM 2342 O O . PHE B 1 8 ? -42.125 -39.156 49.656 1 17.88 8 PHE B O 1
ATOM 2349 N N . ALA B 1 9 ? -41.312 -37.531 50.25 1 16.3 9 ALA B N 1
ATOM 2350 C CA . ALA B 1 9 ? -42.594 -37 49.812 1 16.3 9 ALA B CA 1
ATOM 2351 C C . ALA B 1 9 ? -42.688 -36.969 48.281 1 16.3 9 ALA B C 1
ATOM 2353 O O . ALA B 1 9 ? -41.906 -36.281 47.625 1 16.3 9 ALA B O 1
ATOM 2354 N N . LEU B 1 10 ? -43.438 -37.875 47.5 1 17.02 10 LEU B N 1
ATOM 2355 C CA . LEU B 1 10 ? -43.75 -38.281 46.156 1 17.02 10 LEU B CA 1
ATOM 2356 C C . LEU B 1 10 ? -44.688 -37.281 45.469 1 17.02 10 LEU B C 1
ATOM 2358 O O . LEU B 1 10 ? -45.188 -37.531 44.375 1 17.02 10 LEU B O 1
ATOM 2362 N N . GLN B 1 11 ? -45.031 -36.125 46.031 1 16.92 11 GLN B N 1
ATOM 2363 C CA . GLN B 1 11 ? -46.344 -35.688 45.531 1 16.92 11 GLN B CA 1
ATOM 2364 C C . GLN B 1 11 ? -46.344 -35.562 44.031 1 16.92 11 GLN B C 1
ATOM 2366 O O . GLN B 1 11 ? -45.406 -35.062 43.406 1 16.92 11 GLN B O 1
ATOM 2371 N N . SER B 1 12 ? -47.469 -35.938 43.25 1 17.52 12 SER B N 1
ATOM 2372 C CA . SER B 1 12 ? -48.125 -36.406 42.031 1 17.52 12 SER B CA 1
ATOM 2373 C C . SER B 1 12 ? -48.125 -35.344 40.938 1 17.52 12 SER B C 1
ATOM 2375 O O . SER B 1 12 ? -47.688 -35.594 39.844 1 17.52 12 SER B O 1
ATOM 2377 N N . SER B 1 13 ? -49.344 -34.594 40.625 1 19.58 13 SER B N 1
ATOM 2378 C CA . SER B 1 13 ? -50.188 -34.688 39.438 1 19.58 13 SER B CA 1
ATOM 2379 C C . SER B 1 13 ? -49.688 -33.812 38.312 1 19.58 13 SER B C 1
ATOM 2381 O O . SER B 1 13 ? -48.812 -32.969 38.531 1 19.58 13 SER B O 1
ATOM 2383 N N . LEU B 1 14 ? -50.625 -33.594 37.031 1 19.22 14 LEU B N 1
ATOM 2384 C CA . LEU B 1 14 ? -51.062 -33.688 35.656 1 19.22 14 LEU B CA 1
ATOM 2385 C C . LEU B 1 14 ? -51.219 -32.281 35.031 1 19.22 14 LEU B C 1
ATOM 2387 O O . LEU B 1 14 ? -51.844 -32.125 34 1 19.22 14 LEU B O 1
ATOM 2391 N N . ALA B 1 15 ? -50.812 -31.188 35.5 1 20.39 15 ALA B N 1
ATOM 2392 C CA . ALA B 1 15 ? -51.469 -29.953 35.062 1 20.39 15 ALA B CA 1
ATOM 2393 C C . ALA B 1 15 ? -51.312 -29.75 33.562 1 20.39 15 ALA B C 1
ATOM 2395 O O . ALA B 1 15 ? -50.281 -30.062 32.969 1 20.39 15 ALA B O 1
ATOM 2396 N N . GLY B 1 16 ? -52.5 -29.5 32.844 1 19.86 16 GLY B N 1
ATOM 2397 C CA . GLY B 1 16 ? -52.969 -29.344 31.484 1 19.86 16 GLY B CA 1
ATOM 2398 C C . GLY B 1 16 ? -52.281 -28.219 30.734 1 19.86 16 GLY B C 1
ATOM 2399 O O . GLY B 1 16 ? -52.281 -27.078 31.188 1 19.86 16 GLY B O 1
ATOM 2400 N N . ALA B 1 17 ? -51.219 -28.422 30.031 1 20.61 17 ALA B N 1
ATOM 2401 C CA . ALA B 1 17 ? -50.281 -27.484 29.406 1 20.61 17 ALA B CA 1
ATOM 2402 C C . ALA B 1 17 ? -50.969 -26.734 28.266 1 20.61 17 ALA B C 1
ATOM 2404 O O . ALA B 1 17 ? -51.344 -27.344 27.25 1 20.61 17 ALA B O 1
ATOM 2405 N N . GLY B 1 18 ? -51.875 -25.797 28.688 1 21.25 18 GLY B N 1
ATOM 2406 C CA . GLY B 1 18 ? -52.562 -25.016 27.656 1 21.25 18 GLY B CA 1
ATOM 2407 C C . GLY B 1 18 ? -51.625 -24.469 26.609 1 21.25 18 GLY B C 1
ATOM 2408 O O . GLY B 1 18 ? -50.406 -24.359 26.859 1 21.25 18 GLY B O 1
ATOM 2409 N N . CYS B 1 19 ? -52 -24.516 25.328 1 23.2 19 CYS B N 1
ATOM 2410 C CA . CYS B 1 19 ? -51.375 -24.219 24.047 1 23.2 19 CYS B CA 1
ATOM 2411 C C . CYS B 1 19 ? -50.938 -22.766 23.984 1 23.2 19 CYS B C 1
ATOM 2413 O O . CYS B 1 19 ? -51.75 -21.859 24 1 23.2 19 CYS B O 1
ATOM 2415 N N . PRO B 1 20 ? -50 -22.297 24.859 1 22.94 20 PRO B N 1
ATOM 2416 C CA . PRO B 1 20 ? -49.906 -20.828 24.734 1 22.94 20 PRO B CA 1
ATOM 2417 C C . PRO B 1 20 ? -49.656 -20.375 23.312 1 22.94 20 PRO B C 1
ATOM 2419 O O . PRO B 1 20 ? -48.969 -21.062 22.547 1 22.94 20 PRO B O 1
ATOM 2422 N N . ASP B 1 21 ? -50.656 -19.75 22.703 1 24.36 21 ASP B N 1
ATOM 2423 C CA . ASP B 1 21 ? -50.688 -19.062 21.422 1 24.36 21 ASP B CA 1
ATOM 2424 C C . ASP B 1 21 ? -49.5 -18.125 21.281 1 24.36 21 ASP B C 1
ATOM 2426 O O . ASP B 1 21 ? -49.281 -17.234 22.109 1 24.36 21 ASP B O 1
ATOM 2430 N N . GLY B 1 22 ? -48.312 -18.672 21 1 22.41 22 GLY B N 1
ATOM 2431 C CA . GLY B 1 22 ? -47.062 -17.953 20.906 1 22.41 22 GLY B CA 1
ATOM 2432 C C . GLY B 1 22 ? -47.094 -16.828 19.891 1 22.41 22 GLY B C 1
ATOM 2433 O O . GLY B 1 22 ? -47.094 -17.094 18.672 1 22.41 22 GLY B O 1
ATOM 2434 N N . ALA B 1 23 ? -48 -15.766 20.188 1 25.92 23 ALA B N 1
ATOM 2435 C CA . ALA B 1 23 ? -47.875 -14.555 19.375 1 25.92 23 ALA B CA 1
ATOM 2436 C C . ALA B 1 23 ? -46.438 -14.141 19.188 1 25.92 23 ALA B C 1
ATOM 2438 O O . ALA B 1 23 ? -45.719 -13.859 20.172 1 25.92 23 ALA B O 1
ATOM 2439 N N . ASN B 1 24 ? -45.75 -14.82 18.281 1 25.27 24 ASN B N 1
ATOM 2440 C CA . ASN B 1 24 ? -44.406 -14.477 17.844 1 25.27 24 ASN B CA 1
ATOM 2441 C C . ASN B 1 24 ? -44.25 -12.977 17.578 1 25.27 24 ASN B C 1
ATOM 2443 O O . ASN B 1 24 ? -44.875 -12.445 16.656 1 25.27 24 ASN B O 1
ATOM 2447 N N . GLY B 1 25 ? -44.406 -12.172 18.656 1 25.5 25 GLY B N 1
ATOM 2448 C CA . GLY B 1 25 ? -44.094 -10.766 18.453 1 25.5 25 GLY B CA 1
ATOM 2449 C C . GLY B 1 25 ? -42.812 -10.531 17.688 1 25.5 25 GLY B C 1
ATOM 2450 O O . GLY B 1 25 ? -41.781 -11.125 18 1 25.5 25 GLY B O 1
ATOM 2451 N N . ILE B 1 26 ? -42.938 -10.258 16.406 1 27.77 26 ILE B N 1
ATOM 2452 C CA . ILE B 1 26 ? -41.875 -9.734 15.547 1 27.77 26 ILE B CA 1
ATOM 2453 C C . ILE B 1 26 ? -41.188 -8.594 16.25 1 27.77 26 ILE B C 1
ATOM 2455 O O . ILE B 1 26 ? -41.781 -7.562 16.562 1 27.77 26 ILE B O 1
ATOM 2459 N N . SER B 1 27 ? -40.375 -8.945 17.266 1 29.12 27 SER B N 1
ATOM 2460 C CA . SER B 1 27 ? -39.531 -7.867 17.766 1 29.12 27 SER B CA 1
ATOM 2461 C C . SER B 1 27 ? -38.844 -7.121 16.625 1 29.12 27 SER B C 1
ATOM 2463 O O . SER B 1 27 ? -38.125 -7.723 15.828 1 29.12 27 SER B O 1
ATOM 2465 N N . VAL B 1 28 ? -39.469 -6.203 16.078 1 29.09 28 VAL B N 1
ATOM 2466 C CA . VAL B 1 28 ? -38.781 -5.227 15.25 1 29.09 28 VAL B CA 1
ATOM 2467 C C . VAL B 1 28 ? -37.469 -4.809 15.922 1 29.09 28 VAL B C 1
ATOM 2469 O O . VAL B 1 28 ? -37.5 -4.254 17.016 1 29.09 28 VAL B O 1
ATOM 2472 N N . ALA B 1 29 ? -36.438 -5.57 15.758 1 29.48 29 ALA B N 1
ATOM 2473 C CA . ALA B 1 29 ? -35.125 -5.043 16.141 1 29.48 29 ALA B CA 1
ATOM 2474 C C . ALA B 1 29 ? -34.969 -3.578 15.734 1 29.48 29 ALA B C 1
ATOM 2476 O O . ALA B 1 29 ? -35 -3.252 14.547 1 29.48 29 ALA B O 1
ATOM 2477 N N . ALA B 1 30 ? -35.562 -2.729 16.547 1 32.34 30 ALA B N 1
ATOM 2478 C CA . ALA B 1 30 ? -35.156 -1.328 16.406 1 32.34 30 ALA B CA 1
ATOM 2479 C C . ALA B 1 30 ? -33.656 -1.204 16.109 1 32.34 30 ALA B C 1
ATOM 2481 O O . ALA B 1 30 ? -32.844 -1.606 16.922 1 32.34 30 ALA B O 1
ATOM 2482 N N . HIS B 1 31 ? -33.281 -1.437 14.93 1 34.41 31 HIS B N 1
ATOM 2483 C CA . HIS B 1 31 ? -31.969 -0.908 14.602 1 34.41 31 HIS B CA 1
ATOM 2484 C C . HIS B 1 31 ? -31.703 0.426 15.297 1 34.41 31 HIS B C 1
ATOM 2486 O O . HIS B 1 31 ? -32.312 1.438 14.945 1 34.41 31 HIS B O 1
ATOM 2492 N N . HIS B 1 32 ? -31.641 0.443 16.578 1 36.16 32 HIS B N 1
ATOM 2493 C CA . HIS B 1 32 ? -31.094 1.641 17.203 1 36.16 32 HIS B CA 1
ATOM 2494 C C . HIS B 1 32 ? -29.969 2.242 16.344 1 36.16 32 HIS B C 1
ATOM 2496 O O . HIS B 1 32 ? -28.906 1.646 16.203 1 36.16 32 HIS B O 1
ATOM 2502 N N . VAL B 1 33 ? -30.281 2.822 15.289 1 41.06 33 VAL B N 1
ATOM 2503 C CA . VAL B 1 33 ? -29.297 3.736 14.742 1 41.06 33 VAL B CA 1
ATOM 2504 C C . VAL B 1 33 ? -28.625 4.516 15.867 1 41.06 33 VAL B C 1
ATOM 2506 O O . VAL B 1 33 ? -29.266 5.336 16.531 1 41.06 33 VAL B O 1
ATOM 2509 N N . VAL B 1 34 ? -27.875 3.91 16.719 1 40.84 34 VAL B N 1
ATOM 2510 C CA . VAL B 1 34 ? -27.078 4.746 17.609 1 40.84 34 VAL B CA 1
ATOM 2511 C C . VAL B 1 34 ? -26.672 6.031 16.891 1 40.84 34 VAL B C 1
ATOM 2513 O O . VAL B 1 34 ? -25.984 5.988 15.875 1 40.84 34 VAL B O 1
ATOM 2516 N N . ALA B 1 35 ? -27.422 6.879 16.844 1 48.12 35 ALA B N 1
ATOM 2517 C CA . ALA B 1 35 ? -27.094 8.219 16.344 1 48.12 35 ALA B CA 1
ATOM 2518 C C . ALA B 1 35 ? -25.656 8.586 16.672 1 48.12 35 ALA B C 1
ATOM 2520 O O . ALA B 1 35 ? -25.281 8.695 17.844 1 48.12 35 ALA B O 1
ATOM 2521 N N . GLN B 1 36 ? -24.688 8.18 15.867 1 61.56 36 GLN B N 1
ATOM 2522 C CA . GLN B 1 36 ? -23.328 8.609 16.141 1 61.56 36 GLN B CA 1
ATOM 2523 C C . GLN B 1 36 ? -23.281 10.086 16.516 1 61.56 36 GLN B C 1
ATOM 2525 O O . GLN B 1 36 ? -23.812 10.938 15.797 1 61.56 36 GLN B O 1
ATOM 2530 N N . ALA B 1 37 ? -23.094 10.461 17.797 1 74.62 37 ALA B N 1
ATOM 2531 C CA . ALA B 1 37 ? -22.938 11.828 18.297 1 74.62 37 ALA B CA 1
ATOM 2532 C C . ALA B 1 37 ? -22.062 12.656 17.375 1 74.62 37 ALA B C 1
ATOM 2534 O O . ALA B 1 37 ? -21.125 12.133 16.75 1 74.62 37 ALA B O 1
ATOM 2535 N N . ALA B 1 38 ? -22.578 13.836 17.062 1 87.88 38 ALA B N 1
ATOM 2536 C CA . ALA B 1 38 ? -21.812 14.773 16.25 1 87.88 38 ALA B CA 1
ATOM 2537 C C . ALA B 1 38 ? -20.391 14.906 16.766 1 87.88 38 ALA B C 1
ATOM 2539 O O . ALA B 1 38 ? -20.156 14.93 17.984 1 87.88 38 ALA B O 1
ATOM 2540 N N . PRO B 1 39 ? -19.391 14.883 15.906 1 92.81 39 PRO B N 1
ATOM 2541 C CA . PRO B 1 39 ? -18 15.023 16.344 1 92.81 39 PRO B CA 1
ATOM 2542 C C . PRO B 1 39 ? -17.734 16.375 17.016 1 92.81 39 PRO B C 1
ATOM 2544 O O . PRO B 1 39 ? -18.391 17.359 16.703 1 92.81 39 PRO B O 1
ATOM 2547 N N . ASP B 1 40 ? -16.812 16.391 17.938 1 95.25 40 ASP B N 1
ATOM 2548 C CA . ASP B 1 40 ? -16.453 17.625 18.641 1 95.25 40 ASP B CA 1
ATOM 2549 C C . ASP B 1 40 ? -15.992 18.703 17.656 1 95.25 40 ASP B C 1
ATOM 2551 O O . ASP B 1 40 ? -16.328 19.875 17.812 1 95.25 40 ASP B O 1
ATOM 2555 N N . PHE B 1 41 ? -15.258 18.266 16.719 1 97.88 41 PHE B N 1
ATOM 2556 C CA . PHE B 1 41 ? -14.789 19.125 15.633 1 97.88 41 PHE B CA 1
ATOM 2557 C C . PHE B 1 41 ? -14.344 18.297 14.438 1 97.88 41 PHE B C 1
ATOM 2559 O O . PHE B 1 41 ? -14.305 17.062 14.508 1 97.88 41 PHE B O 1
ATOM 2566 N N . ARG B 1 42 ? -14.094 19.031 13.32 1 98.19 42 ARG B N 1
ATOM 2567 C CA . ARG B 1 42 ? -13.602 18.391 12.109 1 98.19 42 ARG B CA 1
ATOM 2568 C C . ARG B 1 42 ? -12.234 18.938 11.719 1 98.19 42 ARG B C 1
ATOM 2570 O O . ARG B 1 42 ? -12.023 20.141 11.703 1 98.19 42 ARG B O 1
ATOM 2577 N N . LEU B 1 43 ? -11.344 18.031 11.5 1 98.75 43 LEU B N 1
ATOM 2578 C CA . LEU B 1 43 ? -9.977 18.359 11.109 1 98.75 43 LEU B CA 1
ATOM 2579 C C . LEU B 1 43 ? -9.648 17.766 9.742 1 98.75 43 LEU B C 1
ATOM 2581 O O . LEU B 1 43 ? -9.828 16.578 9.523 1 98.75 43 LEU B O 1
ATOM 2585 N N . LEU B 1 44 ? -9.258 18.625 8.797 1 98.81 44 LEU B N 1
ATOM 2586 C CA . LEU B 1 44 ? -8.625 18.156 7.57 1 98.81 44 LEU B CA 1
ATOM 2587 C C . LEU B 1 44 ? -7.109 18.078 7.742 1 98.81 44 LEU B C 1
ATOM 2589 O O . LEU B 1 44 ? -6.441 19.094 7.93 1 98.81 44 LEU B O 1
ATOM 2593 N N . MET B 1 45 ? -6.609 16.922 7.742 1 98.75 45 MET B N 1
ATOM 2594 C CA . MET B 1 45 ? -5.168 16.703 7.789 1 98.75 45 MET B CA 1
ATOM 2595 C C . MET B 1 45 ? -4.602 16.5 6.387 1 98.75 45 MET B C 1
ATOM 2597 O O . MET B 1 45 ? -4.785 15.438 5.789 1 98.75 45 MET B O 1
ATOM 2601 N N . GLY B 1 46 ? -3.928 17.5 5.879 1 98.81 46 GLY B N 1
ATOM 2602 C CA . GLY B 1 46 ? -3.244 17.375 4.598 1 98.81 46 GLY B CA 1
ATOM 2603 C C . GLY B 1 46 ? -1.797 16.953 4.73 1 98.81 46 GLY B C 1
ATOM 2604 O O . GLY B 1 46 ? -0.971 17.672 5.281 1 98.81 46 GLY B O 1
ATOM 2605 N N . VAL B 1 47 ? -1.543 15.766 4.266 1 98.88 47 VAL B N 1
ATOM 2606 C CA . VAL B 1 47 ? -0.177 15.25 4.254 1 98.88 47 VAL B CA 1
ATOM 2607 C C . VAL B 1 47 ? 0.494 15.594 2.926 1 98.88 47 VAL B C 1
ATOM 2609 O O . VAL B 1 47 ? 0.093 15.094 1.874 1 98.88 47 VAL B O 1
ATOM 2612 N N . LEU B 1 48 ? 1.481 16.469 2.977 1 98.5 48 LEU B N 1
ATOM 2613 C CA . LEU B 1 48 ? 2.252 16.797 1.781 1 98.5 48 LEU B CA 1
ATOM 2614 C C . LEU B 1 48 ? 3.283 15.703 1.488 1 98.5 48 LEU B C 1
ATOM 2616 O O . LEU B 1 48 ? 4.098 15.367 2.352 1 98.5 48 LEU B O 1
ATOM 2620 N N . THR B 1 49 ? 3.189 15.141 0.315 1 98.06 49 THR B N 1
ATOM 2621 C CA . THR B 1 49 ? 3.992 13.984 -0.063 1 98.06 49 THR B CA 1
ATOM 2622 C C . THR B 1 49 ? 4.395 14.062 -1.533 1 98.06 49 THR B C 1
ATOM 2624 O O . THR B 1 49 ? 4.355 15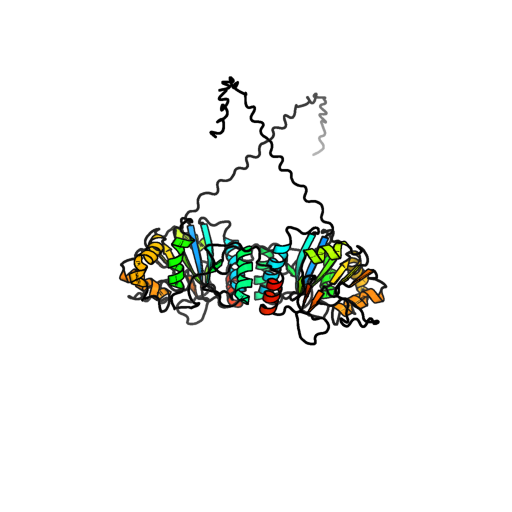.141 -2.137 1 98.06 49 THR B O 1
ATOM 2627 N N . LEU B 1 50 ? 5.047 13.031 -2.039 1 97.19 50 LEU B N 1
ATOM 2628 C CA . LEU B 1 50 ? 5.445 12.898 -3.436 1 97.19 50 LEU B CA 1
ATOM 2629 C C . LEU B 1 50 ? 4.703 11.75 -4.105 1 97.19 50 LEU B C 1
ATOM 2631 O O . LEU B 1 50 ? 4.387 10.75 -3.459 1 97.19 50 LEU B O 1
ATOM 2635 N N . PRO B 1 51 ? 4.406 11.906 -5.391 1 95.56 51 PRO B N 1
ATOM 2636 C CA . PRO B 1 51 ? 3.74 10.812 -6.094 1 95.56 51 PRO B CA 1
ATOM 2637 C C . PRO B 1 51 ? 4.508 9.492 -5.992 1 95.56 51 PRO B C 1
ATOM 2639 O O . PRO B 1 51 ? 3.902 8.422 -5.98 1 95.56 51 PRO B O 1
ATOM 2642 N N . SER B 1 52 ? 5.809 9.523 -5.855 1 94.75 52 SER B N 1
ATOM 2643 C CA . SER B 1 52 ? 6.645 8.328 -5.867 1 94.75 52 SER B CA 1
ATOM 2644 C C . SER B 1 52 ? 6.633 7.633 -4.508 1 94.75 52 SER B C 1
ATOM 2646 O O . SER B 1 52 ? 7.09 6.496 -4.387 1 94.75 52 SER B O 1
ATOM 2648 N N . ARG B 1 53 ? 6.066 8.25 -3.51 1 95.94 53 ARG B N 1
ATOM 2649 C CA . ARG B 1 53 ? 6.125 7.684 -2.168 1 95.94 53 ARG B CA 1
ATOM 2650 C C . ARG B 1 53 ? 4.859 6.891 -1.854 1 95.94 53 ARG B C 1
ATOM 2652 O O . ARG B 1 53 ? 4.246 7.078 -0.8 1 95.94 53 ARG B O 1
ATOM 2659 N N . TYR B 1 54 ? 4.609 5.992 -2.721 1 93.81 54 TYR B N 1
ATOM 2660 C CA . TYR B 1 54 ? 3.406 5.172 -2.625 1 93.81 54 TYR B CA 1
ATOM 2661 C C . TYR B 1 54 ? 3.408 4.352 -1.343 1 93.81 54 TYR B C 1
ATOM 2663 O O . TYR B 1 54 ? 2.41 4.312 -0.619 1 93.81 54 TYR B O 1
ATOM 2671 N N . GLU B 1 55 ? 4.465 3.732 -1.07 1 94.62 55 GLU B N 1
ATOM 2672 C CA . GLU B 1 55 ? 4.574 2.861 0.097 1 94.62 55 GLU B CA 1
ATOM 2673 C C . GLU B 1 55 ? 4.305 3.631 1.387 1 94.62 55 GLU B C 1
ATOM 2675 O O . GLU B 1 55 ? 3.604 3.141 2.275 1 94.62 55 GLU B O 1
ATOM 2680 N N . ARG B 1 56 ? 4.848 4.77 1.444 1 97.06 56 ARG B N 1
ATOM 2681 C CA . ARG B 1 56 ? 4.668 5.598 2.631 1 97.06 56 ARG B CA 1
ATOM 2682 C C . ARG B 1 56 ? 3.205 5.98 2.816 1 97.06 56 ARG B C 1
ATOM 2684 O O . ARG B 1 56 ? 2.68 5.926 3.93 1 97.06 56 ARG B O 1
ATOM 2691 N N . ARG B 1 57 ? 2.535 6.363 1.74 1 97.5 57 ARG B N 1
ATOM 2692 C CA . ARG B 1 57 ? 1.124 6.727 1.832 1 97.5 57 ARG B CA 1
ATOM 2693 C C . ARG B 1 57 ? 0.279 5.527 2.256 1 97.5 57 ARG B C 1
ATOM 2695 O O . ARG B 1 57 ? -0.678 5.676 3.02 1 97.5 57 ARG B O 1
ATOM 2702 N N . HIS B 1 58 ? 0.657 4.371 1.857 1 95.94 58 HIS B N 1
ATOM 2703 C CA . HIS B 1 58 ? -0.065 3.178 2.281 1 95.94 58 HIS B CA 1
ATOM 2704 C C . HIS B 1 58 ? 0.116 2.926 3.773 1 95.94 58 HIS B C 1
ATOM 2706 O O . HIS B 1 58 ? -0.839 2.572 4.469 1 95.94 58 HIS B O 1
ATOM 2712 N N . LEU B 1 59 ? 1.347 3.061 4.203 1 96.88 59 LEU B N 1
ATOM 2713 C CA . LEU B 1 59 ? 1.599 2.908 5.633 1 96.88 59 LEU B CA 1
ATOM 2714 C C . LEU B 1 59 ? 0.768 3.898 6.438 1 96.88 59 LEU B C 1
ATOM 2716 O O . LEU B 1 59 ? 0.118 3.52 7.418 1 96.88 59 LEU B O 1
ATOM 2720 N N . LEU B 1 60 ? 0.752 5.086 5.992 1 98.06 60 LEU B N 1
ATOM 2721 C CA . LEU B 1 60 ? 0.029 6.137 6.703 1 98.06 60 LEU B CA 1
ATOM 2722 C C . LEU B 1 60 ? -1.472 5.863 6.691 1 98.06 60 LEU B C 1
ATOM 2724 O O . LEU B 1 60 ? -2.154 6.082 7.695 1 98.06 60 LEU B O 1
ATOM 2728 N N . ARG B 1 61 ? -2.018 5.348 5.586 1 96.31 61 ARG B N 1
ATOM 2729 C CA . ARG B 1 61 ? -3.424 4.965 5.512 1 96.31 61 ARG B CA 1
ATOM 2730 C C . ARG B 1 61 ? -3.771 3.938 6.582 1 96.31 61 ARG B C 1
ATOM 2732 O O . ARG B 1 61 ? -4.785 4.066 7.27 1 96.31 61 ARG B O 1
ATOM 2739 N N . THR B 1 62 ? -2.902 3.021 6.699 1 94.81 62 THR B N 1
ATOM 2740 C CA . THR B 1 62 ? -3.133 1.958 7.672 1 94.81 62 THR B CA 1
ATOM 2741 C C . THR B 1 62 ? -3.051 2.5 9.094 1 94.81 62 THR B C 1
ATOM 2743 O O . THR B 1 62 ? -3.943 2.258 9.914 1 94.81 62 THR B O 1
ATOM 2746 N N . VAL B 1 63 ? -2.059 3.256 9.352 1 97 63 VAL B N 1
ATOM 2747 C CA . VAL B 1 63 ? -1.783 3.77 10.688 1 97 63 VAL B CA 1
ATOM 2748 C C . VAL B 1 63 ? -2.92 4.691 11.133 1 97 63 VAL B C 1
ATOM 2750 O O . VAL B 1 63 ? -3.41 4.582 12.258 1 97 63 VAL B O 1
ATOM 2753 N N . TYR B 1 64 ? -3.375 5.527 10.312 1 97.44 64 TYR B N 1
ATOM 2754 C CA . TYR B 1 64 ? -4.414 6.477 10.695 1 97.44 64 TYR B CA 1
ATOM 2755 C C . TYR B 1 64 ? -5.785 5.809 10.711 1 97.44 64 TYR B C 1
ATOM 2757 O O . TYR B 1 64 ? -6.641 6.156 11.531 1 97.44 64 TYR B O 1
ATOM 2765 N N . ALA B 1 65 ? -5.98 4.84 9.852 1 95 65 ALA B N 1
ATOM 2766 C CA . ALA B 1 65 ? -7.23 4.09 9.875 1 95 65 ALA B CA 1
ATOM 2767 C C . ALA B 1 65 ? -7.402 3.359 11.203 1 95 65 ALA B C 1
ATOM 2769 O O . ALA B 1 65 ? -8.5 3.314 11.758 1 95 65 ALA B O 1
ATOM 2770 N N . LEU B 1 66 ? -6.379 2.861 11.766 1 94.12 66 LEU B N 1
ATOM 2771 C CA . LEU B 1 66 ? -6.402 2.096 13.008 1 94.12 66 LEU B CA 1
ATOM 2772 C C . LEU B 1 66 ? -6.789 2.982 14.188 1 94.12 66 LEU B C 1
ATOM 2774 O O . LEU B 1 66 ? -7.156 2.48 15.25 1 94.12 66 LEU B O 1
ATOM 2778 N N . GLN B 1 67 ? -6.738 4.246 13.93 1 96.06 67 GLN B N 1
ATOM 2779 C CA . GLN B 1 67 ? -6.934 5.152 15.055 1 96.06 67 GLN B CA 1
ATOM 2780 C C . GLN B 1 67 ? -8.305 5.824 14.992 1 96.06 67 GLN B C 1
ATOM 2782 O O . GLN B 1 67 ? -8.664 6.594 15.883 1 96.06 67 GLN B O 1
ATOM 2787 N N . GLN B 1 68 ? -9.125 5.52 14.008 1 95.12 68 GLN B N 1
ATOM 2788 C CA . GLN B 1 68 ? -10.336 6.285 13.742 1 95.12 68 GLN B CA 1
ATOM 2789 C C . GLN B 1 68 ? -11.461 5.887 14.695 1 95.12 68 GLN B C 1
ATOM 2791 O O . GLN B 1 68 ? -12.281 6.719 15.086 1 95.12 68 GLN B O 1
ATOM 2796 N N . ALA B 1 69 ? -11.727 4.645 15.039 1 88.5 69 ALA B N 1
ATOM 2797 C CA . ALA B 1 69 ? -12.898 4.059 15.68 1 88.5 69 ALA B CA 1
ATOM 2798 C C . ALA B 1 69 ? -13.227 4.789 16.984 1 88.5 69 ALA B C 1
ATOM 2800 O O . ALA B 1 69 ? -14.406 5 17.297 1 88.5 69 ALA B O 1
ATOM 2801 N N . ASN B 1 70 ? -12.336 5.383 17.75 1 86.12 70 ASN B N 1
ATOM 2802 C CA . ASN B 1 70 ? -12.68 5.945 19.047 1 86.12 70 ASN B CA 1
ATOM 2803 C C . ASN B 1 70 ? -12.297 7.422 19.141 1 86.12 70 ASN B C 1
ATOM 2805 O O . ASN B 1 70 ? -12.141 7.961 20.234 1 86.12 70 ASN B O 1
ATOM 2809 N N . LEU B 1 71 ? -12.336 8.023 18.016 1 95.19 71 LEU B N 1
ATOM 2810 C CA . LEU B 1 71 ? -12.031 9.453 18.031 1 95.19 71 LEU B CA 1
ATOM 2811 C C . LEU B 1 71 ? -13.273 10.266 18.359 1 95.19 71 LEU B C 1
ATOM 2813 O O . LEU B 1 71 ? -14.375 9.961 17.891 1 95.19 71 LEU B O 1
ATOM 2817 N N . THR B 1 72 ? -13.133 11.266 19.156 1 93.69 72 THR B N 1
ATOM 2818 C CA . THR B 1 72 ? -14.227 12.172 19.469 1 93.69 72 THR B CA 1
ATOM 2819 C C . THR B 1 72 ? -14.406 13.219 18.375 1 93.69 72 THR B C 1
ATOM 2821 O O . THR B 1 72 ? -15.453 13.859 18.281 1 93.69 72 THR B O 1
ATOM 2824 N N . ALA B 1 73 ? -13.406 13.422 17.609 1 97.38 73 ALA B N 1
ATOM 2825 C CA . ALA B 1 73 ? -13.406 14.344 16.469 1 97.38 73 ALA B CA 1
ATOM 2826 C C . ALA B 1 73 ? -13.367 13.578 15.148 1 97.38 73 ALA B C 1
ATOM 2828 O O . ALA B 1 73 ? -13.078 12.383 15.125 1 97.38 73 ALA B O 1
ATOM 2829 N N . ARG B 1 74 ? -13.805 14.242 14.125 1 97.25 74 ARG B N 1
ATOM 2830 C CA . ARG B 1 74 ? -13.617 13.688 12.789 1 97.25 74 ARG B CA 1
ATOM 2831 C C . ARG B 1 74 ? -12.289 14.156 12.188 1 97.25 74 ARG B C 1
ATOM 2833 O O . ARG B 1 74 ? -12.039 15.352 12.086 1 97.25 74 ARG B O 1
ATOM 2840 N N . VAL B 1 75 ? -11.477 13.273 11.883 1 98.25 75 VAL B N 1
ATOM 2841 C CA . VAL B 1 75 ? -10.195 13.586 11.258 1 98.25 75 VAL B CA 1
ATOM 2842 C C . VAL B 1 75 ? -10.148 12.984 9.859 1 98.25 75 VAL B C 1
ATOM 2844 O O . VAL B 1 75 ? -10.141 11.758 9.695 1 98.25 75 VAL B O 1
ATOM 2847 N N . ASP B 1 76 ? -10.125 13.789 8.828 1 98.06 76 ASP B N 1
ATOM 2848 C CA . ASP B 1 76 ? -9.977 13.352 7.441 1 98.06 76 ASP B CA 1
ATOM 2849 C C . ASP B 1 76 ? -8.531 13.523 6.965 1 98.06 76 ASP B C 1
ATOM 2851 O O . ASP B 1 76 ? -8.008 14.641 6.949 1 98.06 76 ASP B O 1
ATOM 2855 N N . VAL B 1 77 ? -7.934 12.453 6.586 1 98.56 77 VAL B N 1
ATOM 2856 C CA . VAL B 1 77 ? -6.555 12.469 6.105 1 98.56 77 VAL B CA 1
ATOM 2857 C C . VAL B 1 77 ? -6.543 12.461 4.578 1 98.56 77 VAL B C 1
ATOM 2859 O O . VAL B 1 77 ? -7.199 11.625 3.951 1 98.56 77 VAL B O 1
ATOM 2862 N N . ARG B 1 78 ? -5.883 13.398 3.951 1 98.69 78 ARG B N 1
ATOM 2863 C CA . ARG B 1 78 ? -5.707 13.477 2.504 1 98.69 78 ARG B CA 1
ATOM 2864 C C . ARG B 1 78 ? -4.234 13.641 2.139 1 98.69 78 ARG B C 1
ATOM 2866 O O . ARG B 1 78 ? -3.473 14.266 2.879 1 98.69 78 ARG B O 1
ATOM 2873 N N . PHE B 1 79 ? -3.84 13.062 1.034 1 98.81 79 PHE B N 1
ATOM 2874 C CA . PHE B 1 79 ? -2.467 13.141 0.55 1 98.81 79 PHE B CA 1
ATOM 2875 C C . PHE B 1 79 ? -2.361 14.109 -0.622 1 98.81 79 PHE B C 1
ATOM 2877 O O . PHE B 1 79 ? -3.076 13.969 -1.617 1 98.81 79 PHE B O 1
ATOM 2884 N N . PHE B 1 80 ? -1.449 15.086 -0.521 1 98.56 80 PHE B N 1
ATOM 2885 C CA . PHE B 1 80 ? -1.328 16.156 -1.505 1 98.56 80 PHE B CA 1
ATOM 2886 C C . PHE B 1 80 ? 0.008 16.062 -2.234 1 98.56 80 PHE B C 1
ATOM 2888 O O . PHE B 1 80 ? 1.051 15.867 -1.609 1 98.56 80 PHE B O 1
ATOM 2895 N N . PHE B 1 81 ? 0.012 16.141 -3.475 1 96.56 81 PHE B N 1
ATOM 2896 C CA . PHE B 1 81 ? 1.225 16.359 -4.258 1 96.56 81 PHE B CA 1
ATOM 2897 C C . PHE B 1 81 ? 0.949 17.281 -5.438 1 96.56 81 PHE B C 1
ATOM 2899 O O . PHE B 1 81 ? -0.209 17.531 -5.781 1 96.56 81 PHE B O 1
ATOM 2906 N N . CYS B 1 82 ? 1.993 17.906 -5.969 1 97.12 82 CYS B N 1
ATOM 2907 C CA . CYS B 1 82 ? 1.86 18.812 -7.109 1 97.12 82 CYS B CA 1
ATOM 2908 C C . CYS B 1 82 ? 1.693 18.016 -8.406 1 97.12 82 CYS B C 1
ATOM 2910 O O . CYS B 1 82 ? 1.429 16.812 -8.375 1 97.12 82 CYS B O 1
ATOM 2912 N N . ARG B 1 83 ? 1.751 18.656 -9.5 1 96.31 83 ARG B N 1
ATOM 2913 C CA . ARG B 1 83 ? 1.485 18.047 -10.805 1 96.31 83 ARG B CA 1
ATOM 2914 C C . ARG B 1 83 ? 2.377 16.828 -11.039 1 96.31 83 ARG B C 1
ATOM 2916 O O . ARG B 1 83 ? 3.584 16.891 -10.781 1 96.31 83 ARG B O 1
ATOM 2923 N N . ILE B 1 84 ? 1.753 15.812 -11.477 1 95.62 84 ILE B N 1
ATOM 2924 C CA . ILE B 1 84 ? 2.471 14.578 -11.75 1 95.62 84 ILE B CA 1
ATOM 2925 C C . ILE B 1 84 ? 3.037 14.609 -13.164 1 95.62 84 ILE B C 1
ATOM 2927 O O . ILE B 1 84 ? 2.293 14.773 -14.133 1 95.62 84 ILE B O 1
ATOM 2931 N N . GLU B 1 85 ? 4.281 14.422 -13.297 1 90.88 85 GLU B N 1
ATOM 2932 C CA . GLU B 1 85 ? 4.938 14.586 -14.586 1 90.88 85 GLU B CA 1
ATOM 2933 C C . GLU B 1 85 ? 5.156 13.242 -15.273 1 90.88 85 GLU B C 1
ATOM 2935 O O . GLU B 1 85 ? 5.141 13.148 -16.5 1 90.88 85 GLU B O 1
ATOM 2940 N N . SER B 1 86 ? 5.344 12.219 -14.539 1 93.38 86 SER B N 1
ATOM 2941 C CA . SER B 1 86 ? 5.668 10.898 -15.078 1 93.38 86 SER B CA 1
ATOM 2942 C C . SER B 1 86 ? 4.402 10.109 -15.406 1 93.38 86 SER B C 1
ATOM 2944 O O . SER B 1 86 ? 3.486 10.031 -14.586 1 93.38 86 SER B O 1
ATOM 2946 N N . ASP B 1 87 ? 4.391 9.508 -16.594 1 94 87 ASP B N 1
ATOM 2947 C CA . ASP B 1 87 ? 3.268 8.656 -16.969 1 94 87 ASP B CA 1
ATOM 2948 C C . ASP B 1 87 ? 3.148 7.465 -16.031 1 94 87 ASP B C 1
ATOM 2950 O O . ASP B 1 87 ? 2.041 7.031 -15.695 1 94 87 ASP B O 1
ATOM 2954 N N . GLU B 1 88 ? 4.27 6.938 -15.672 1 95.38 88 GLU B N 1
ATOM 2955 C CA . GLU B 1 88 ? 4.32 5.84 -14.711 1 95.38 88 GLU B CA 1
ATOM 2956 C C . GLU B 1 88 ? 3.645 6.223 -13.398 1 95.38 88 GLU B C 1
ATOM 2958 O O . GLU B 1 88 ? 2.754 5.516 -12.922 1 95.38 88 GLU B O 1
ATOM 2963 N N . GLN B 1 89 ? 4.012 7.332 -12.883 1 95.62 89 GLN B N 1
ATOM 2964 C CA . GLN B 1 89 ? 3.453 7.797 -11.617 1 95.62 89 GLN B CA 1
ATOM 2965 C C . GLN B 1 89 ? 1.975 8.141 -11.766 1 95.62 89 GLN B C 1
ATOM 2967 O O . GLN B 1 89 ? 1.179 7.883 -10.859 1 95.62 89 GLN B O 1
ATOM 2972 N N . ARG B 1 90 ? 1.646 8.75 -12.883 1 95.56 90 ARG B N 1
ATOM 2973 C CA . ARG B 1 90 ? 0.251 9.086 -13.141 1 95.56 90 ARG B CA 1
ATOM 2974 C C . ARG B 1 90 ? -0.636 7.848 -13.078 1 95.56 90 ARG B C 1
ATOM 2976 O O . ARG B 1 90 ? -1.704 7.875 -12.461 1 95.56 90 ARG B O 1
ATOM 2983 N N . LEU B 1 91 ? -0.222 6.809 -13.688 1 96.38 91 LEU B N 1
ATOM 2984 C CA . LEU B 1 91 ? -0.991 5.57 -13.688 1 96.38 91 LEU B CA 1
ATOM 2985 C C . LEU B 1 91 ? -1.141 5.02 -12.273 1 96.38 91 LEU B C 1
ATOM 2987 O O . LEU B 1 91 ? -2.242 4.652 -11.859 1 96.38 91 LEU B O 1
ATOM 2991 N N . LEU B 1 92 ? -0.068 4.914 -11.562 1 95.81 92 LEU B N 1
ATOM 2992 C CA . LEU B 1 92 ? -0.073 4.328 -10.227 1 95.81 92 LEU B CA 1
ATOM 2993 C C . LEU B 1 92 ? -0.898 5.172 -9.258 1 95.81 92 LEU B C 1
ATOM 2995 O O . LEU B 1 92 ? -1.643 4.637 -8.438 1 95.81 92 LEU B O 1
ATOM 2999 N N . VAL B 1 93 ? -0.815 6.484 -9.352 1 96.62 93 VAL B N 1
ATOM 3000 C CA . VAL B 1 93 ? -1.604 7.375 -8.508 1 96.62 93 VAL B CA 1
ATOM 3001 C C . VAL B 1 93 ? -3.078 7.285 -8.891 1 96.62 93 VAL B C 1
ATOM 3003 O O . VAL B 1 93 ? -3.959 7.363 -8.031 1 96.62 93 VAL B O 1
ATOM 3006 N N . ALA B 1 94 ? -3.352 7.152 -10.211 1 96.81 94 ALA B N 1
ATOM 3007 C CA . ALA B 1 94 ? -4.727 6.953 -10.656 1 96.81 94 ALA B CA 1
ATOM 3008 C C . ALA B 1 94 ? -5.336 5.711 -10 1 96.81 94 ALA B C 1
ATOM 3010 O O . ALA B 1 94 ? -6.488 5.738 -9.562 1 96.81 94 ALA B O 1
ATOM 3011 N N . LEU B 1 95 ? -4.605 4.633 -9.953 1 96.38 95 LEU B N 1
ATOM 3012 C CA . LEU B 1 95 ? -5.074 3.424 -9.289 1 96.38 95 LEU B CA 1
ATOM 3013 C C . LEU B 1 95 ? -5.332 3.686 -7.805 1 96.38 95 LEU B C 1
ATOM 3015 O O . LEU B 1 95 ? -6.324 3.211 -7.25 1 96.38 95 LEU B O 1
ATOM 3019 N N . GLU B 1 96 ? -4.434 4.41 -7.223 1 95.06 96 GLU B N 1
ATOM 3020 C CA . GLU B 1 96 ? -4.59 4.797 -5.824 1 95.06 96 GLU B CA 1
ATOM 3021 C C . GLU B 1 96 ? -5.852 5.629 -5.617 1 95.06 96 GLU B C 1
ATOM 3023 O O . GLU B 1 96 ? -6.598 5.41 -4.66 1 95.06 96 GLU B O 1
ATOM 3028 N N . ALA B 1 97 ? -6.105 6.586 -6.52 1 96.31 97 ALA B N 1
ATOM 3029 C CA . ALA B 1 97 ? -7.293 7.434 -6.457 1 96.31 97 ALA B CA 1
ATOM 3030 C C . ALA B 1 97 ? -8.57 6.602 -6.574 1 96.31 97 ALA B C 1
ATOM 3032 O O . ALA B 1 97 ? -9.539 6.84 -5.855 1 96.31 97 ALA B O 1
ATOM 3033 N N . MET B 1 98 ? -8.57 5.656 -7.43 1 94.81 98 MET B N 1
ATOM 3034 C CA . MET B 1 98 ? -9.727 4.789 -7.633 1 94.81 98 MET B CA 1
ATOM 3035 C C . MET B 1 98 ? -10.008 3.955 -6.387 1 94.81 98 MET B C 1
ATOM 3037 O O . MET B 1 98 ? -11.172 3.756 -6.02 1 94.81 98 MET B O 1
ATOM 3041 N N . ARG B 1 99 ? -8.977 3.564 -5.75 1 93.56 99 ARG B N 1
ATOM 3042 C CA . ARG B 1 99 ? -9.125 2.637 -4.633 1 93.56 99 ARG B CA 1
ATOM 3043 C C . ARG B 1 99 ? -9.477 3.377 -3.348 1 93.56 99 ARG B C 1
ATOM 3045 O O . ARG B 1 99 ? -10.32 2.922 -2.574 1 93.56 99 ARG B O 1
ATOM 3052 N N . TYR B 1 100 ? -8.844 4.551 -3.105 1 9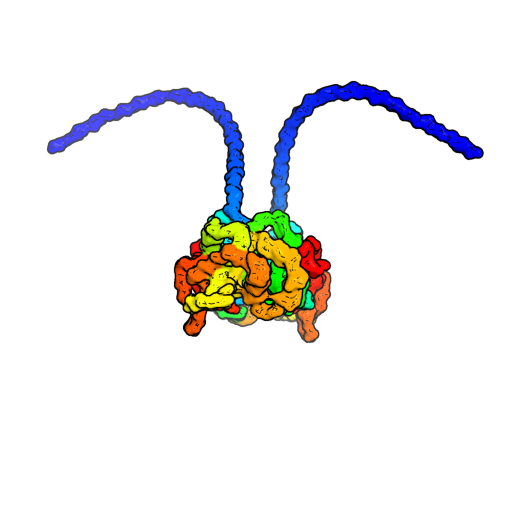4.94 100 TYR B N 1
ATOM 3053 C CA . TYR B 1 100 ? -8.93 5.129 -1.77 1 94.94 100 TYR B CA 1
ATOM 3054 C C . TYR B 1 100 ? -9.625 6.48 -1.805 1 94.94 100 TYR B C 1
ATOM 3056 O O . TYR B 1 100 ? -10.164 6.938 -0.792 1 94.94 100 TYR B O 1
ATOM 3064 N N . GLY B 1 101 ? -9.484 7.223 -2.916 1 95.5 101 GLY B N 1
ATOM 3065 C CA . GLY B 1 101 ? -10.141 8.516 -3.051 1 95.5 101 GLY B CA 1
ATOM 3066 C C . GLY B 1 101 ? -9.562 9.578 -2.133 1 95.5 101 GLY B C 1
ATOM 3067 O O . GLY B 1 101 ? -10.242 10.539 -1.78 1 95.5 101 GLY B O 1
ATOM 3068 N N . ASP B 1 102 ? -8.328 9.375 -1.742 1 97.75 102 ASP B N 1
ATOM 3069 C CA . ASP B 1 102 ? -7.809 10.266 -0.712 1 97.75 102 ASP B CA 1
ATOM 3070 C C . ASP B 1 102 ? -6.617 11.07 -1.23 1 97.75 102 ASP B C 1
ATOM 3072 O O . ASP B 1 102 ? -5.926 11.734 -0.4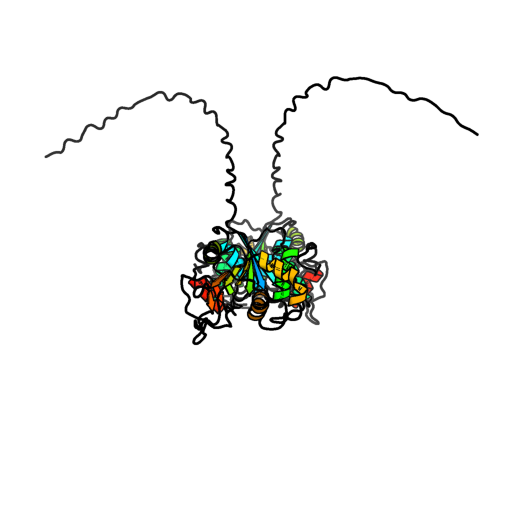57 1 97.75 102 ASP B O 1
ATOM 3076 N N . VAL B 1 103 ? -6.297 10.969 -2.545 1 97.88 103 VAL B N 1
ATOM 3077 C CA . VAL B 1 103 ? -5.172 11.719 -3.098 1 97.88 103 VAL B CA 1
ATOM 3078 C C . VAL B 1 103 ? -5.68 13 -3.754 1 97.88 103 VAL B C 1
ATOM 3080 O O . VAL B 1 103 ? -6.781 13.031 -4.305 1 97.88 103 VAL B O 1
ATOM 3083 N N . VAL B 1 104 ? -4.867 14.07 -3.682 1 98.38 104 VAL B N 1
ATOM 3084 C CA . VAL B 1 104 ? -5.191 15.375 -4.25 1 98.38 104 VAL B CA 1
ATOM 3085 C C . VAL B 1 104 ? -3.994 15.906 -5.031 1 98.38 104 VAL B C 1
ATOM 3087 O O . VAL B 1 104 ? -2.879 15.969 -4.512 1 98.38 104 VAL B O 1
ATOM 3090 N N . GLU B 1 105 ? -4.176 16.234 -6.238 1 97.88 105 GLU B N 1
ATOM 3091 C CA . GLU B 1 105 ? -3.148 16.875 -7.062 1 97.88 105 GLU B CA 1
ATOM 3092 C C . GLU B 1 105 ? -3.301 18.391 -7.074 1 97.88 105 GLU B C 1
ATOM 3094 O O . GLU B 1 105 ? -4.324 18.906 -7.52 1 97.88 105 GLU B O 1
ATOM 3099 N N . LEU B 1 106 ? -2.316 19.078 -6.566 1 97.56 106 LEU B N 1
ATOM 3100 C CA . LEU B 1 106 ? -2.275 20.531 -6.574 1 97.56 106 LEU B CA 1
ATOM 3101 C C . LEU B 1 106 ? -1.781 21.047 -7.922 1 97.56 106 LEU B C 1
ATOM 3103 O O . LEU B 1 106 ? -1.045 20.359 -8.625 1 97.56 106 LEU B O 1
ATOM 3107 N N . ASP B 1 107 ? -2.15 22.266 -8.25 1 94.75 107 ASP B N 1
ATOM 3108 C CA . ASP B 1 107 ? -1.664 22.891 -9.469 1 94.75 107 ASP B CA 1
ATOM 3109 C C . ASP B 1 107 ? -0.383 23.688 -9.203 1 94.75 107 ASP B C 1
ATOM 3111 O O . ASP B 1 107 ? -0.4 24.922 -9.18 1 94.75 107 ASP B O 1
ATOM 3115 N N . CYS B 1 108 ? 0.708 23.016 -9.109 1 95.31 108 CYS B N 1
ATOM 3116 C CA . CYS B 1 108 ? 2.037 23.594 -8.914 1 95.31 108 CYS B CA 1
ATOM 3117 C C . CYS B 1 108 ? 3.117 22.625 -9.383 1 95.31 108 CYS B C 1
ATOM 3119 O O . CYS B 1 108 ? 2.877 21.422 -9.492 1 95.31 108 CYS B O 1
ATOM 3121 N N . PRO B 1 109 ? 4.281 23.172 -9.719 1 94.81 109 PRO B N 1
ATOM 3122 C CA . PRO B 1 109 ? 5.418 22.266 -9.883 1 94.81 109 PRO B CA 1
ATOM 3123 C C . PRO B 1 109 ? 5.902 21.672 -8.562 1 94.81 109 PRO B C 1
ATOM 3125 O O . PRO B 1 109 ? 5.805 22.328 -7.52 1 94.81 109 PRO B O 1
ATOM 3128 N N . GLU B 1 110 ? 6.336 20.453 -8.656 1 93.62 110 GLU B N 1
ATOM 3129 C CA . GLU B 1 110 ? 6.836 19.844 -7.426 1 93.62 110 GLU B CA 1
ATOM 3130 C C . GLU B 1 110 ? 7.973 20.672 -6.828 1 93.62 110 GLU B C 1
ATOM 3132 O O . GLU B 1 110 ? 8.836 21.172 -7.555 1 93.62 110 GLU B O 1
ATOM 3137 N N . ASN B 1 111 ? 7.91 20.875 -5.59 1 91 111 ASN B N 1
ATOM 3138 C CA . ASN B 1 111 ? 8.922 21.625 -4.848 1 91 111 ASN B CA 1
ATOM 3139 C C . ASN B 1 111 ? 8.82 21.359 -3.35 1 91 111 ASN B C 1
ATOM 3141 O O . ASN B 1 111 ? 7.812 20.844 -2.867 1 91 111 ASN B O 1
ATOM 3145 N N . MET B 1 112 ? 9.82 21.672 -2.594 1 85.44 112 MET B N 1
ATOM 3146 C CA . MET B 1 112 ? 9.797 21.547 -1.14 1 85.44 112 MET B CA 1
ATOM 3147 C C . MET B 1 112 ? 9.516 22.891 -0.479 1 85.44 112 MET B C 1
ATOM 3149 O O . MET B 1 112 ? 8.695 22.984 0.434 1 85.44 112 MET B O 1
ATOM 3153 N N . ASP B 1 113 ? 10.133 23.922 -0.994 1 89 113 ASP B N 1
ATOM 3154 C CA . ASP B 1 113 ? 10.102 25.219 -0.328 1 89 113 ASP B CA 1
ATOM 3155 C C . ASP B 1 113 ? 9.781 26.344 -1.316 1 89 113 ASP B C 1
ATOM 3157 O O . ASP B 1 113 ? 10.156 27.5 -1.102 1 89 113 ASP B O 1
ATOM 3161 N N . ASN B 1 114 ? 9.133 25.922 -2.375 1 92.12 114 ASN B N 1
ATOM 3162 C CA . ASN B 1 114 ? 8.852 26.906 -3.414 1 92.12 114 ASN B CA 1
ATOM 3163 C C . ASN B 1 114 ? 7.355 27 -3.701 1 92.12 114 ASN B C 1
ATOM 3165 O O . ASN B 1 114 ? 6.938 26.938 -4.859 1 92.12 114 ASN B O 1
ATOM 3169 N N . GLY B 1 115 ? 6.582 27.031 -2.555 1 93 115 GLY B N 1
ATOM 3170 C CA . GLY B 1 115 ? 5.199 27.453 -2.707 1 93 115 GLY B CA 1
ATOM 3171 C C . GLY B 1 115 ? 4.215 26.297 -2.621 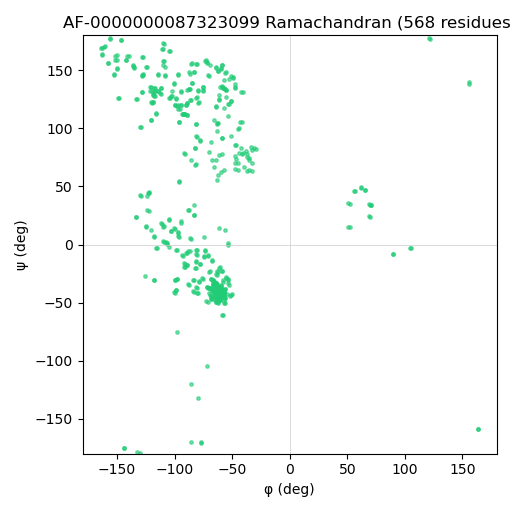1 93 115 GLY B C 1
ATOM 3172 O O . GLY B 1 115 ? 3.002 26.5 -2.699 1 93 115 GLY B O 1
ATOM 3173 N N . LYS B 1 116 ? 4.66 25.031 -2.479 1 95.94 116 LYS B N 1
ATOM 3174 C CA . LYS B 1 116 ? 3.746 23.891 -2.371 1 95.94 116 LYS B CA 1
ATOM 3175 C C . LYS B 1 116 ? 2.777 24.078 -1.206 1 95.94 116 LYS B C 1
ATOM 3177 O O . LYS B 1 116 ? 1.576 23.844 -1.349 1 95.94 116 LYS B O 1
ATOM 3182 N N . THR B 1 117 ? 3.287 24.562 -0.075 1 96.5 117 THR B N 1
ATOM 3183 C CA . THR B 1 117 ? 2.443 24.781 1.097 1 96.5 117 THR B CA 1
ATOM 3184 C C . THR B 1 117 ? 1.419 25.875 0.833 1 96.5 117 THR B C 1
ATOM 3186 O O . THR B 1 117 ? 0.26 25.766 1.237 1 96.5 117 THR B O 1
ATOM 3189 N N . HIS B 1 118 ? 1.869 26.938 0.172 1 96.12 118 HIS B N 1
ATOM 3190 C CA . HIS B 1 118 ? 0.93 27.984 -0.223 1 96.12 118 HIS B CA 1
ATOM 3191 C C . HIS B 1 118 ? -0.153 27.438 -1.143 1 96.12 118 HIS B C 1
ATOM 3193 O O . HIS B 1 118 ? -1.337 27.734 -0.964 1 96.12 118 HIS B O 1
ATOM 3199 N N . SER B 1 119 ? 0.226 26.625 -2.107 1 96.62 119 SER B N 1
ATOM 3200 C CA . SER B 1 119 ? -0.726 26 -3.02 1 96.62 119 SER B CA 1
ATOM 3201 C C . SER B 1 119 ? -1.714 25.125 -2.266 1 96.62 119 SER B C 1
ATOM 3203 O O . SER B 1 119 ? -2.906 25.109 -2.578 1 96.62 119 SER B O 1
ATOM 3205 N N . TYR B 1 120 ? -1.178 24.438 -1.332 1 98.12 120 TYR B N 1
ATOM 3206 C CA . TYR B 1 120 ? -2.018 23.578 -0.496 1 98.12 120 TYR B CA 1
ATOM 3207 C C . TYR B 1 120 ? -3.092 24.406 0.208 1 98.12 120 TYR B C 1
ATOM 3209 O O . TYR B 1 120 ? -4.285 24.234 -0.06 1 98.12 120 TYR B O 1
ATOM 3217 N N . PHE B 1 121 ? -2.734 25.359 1.027 1 98.06 121 PHE B N 1
ATOM 3218 C CA . PHE B 1 121 ? -3.703 26.109 1.817 1 98.06 121 PHE B CA 1
ATOM 3219 C C . PHE B 1 121 ? -4.648 26.891 0.914 1 98.06 121 PHE B C 1
ATOM 3221 O O . PHE B 1 121 ? -5.836 27.016 1.208 1 98.06 121 PHE B O 1
ATOM 3228 N N . SER B 1 122 ? -4.172 27.375 -0.184 1 97 122 SER B N 1
ATOM 3229 C CA . SER B 1 122 ? -4.984 28.172 -1.096 1 97 122 SER B CA 1
ATOM 3230 C C . SER B 1 122 ? -6.047 27.328 -1.784 1 97 122 SER B C 1
ATOM 3232 O O . SER B 1 122 ? -7.074 27.844 -2.229 1 97 122 SER B O 1
ATOM 3234 N N . SER B 1 123 ? -5.805 25.984 -1.864 1 97.75 123 SER B N 1
ATOM 3235 C CA . SER B 1 123 ? -6.723 25.125 -2.594 1 97.75 123 SER B CA 1
ATOM 3236 C C . SER B 1 123 ? -7.801 24.562 -1.673 1 97.75 123 SER B C 1
ATOM 3238 O O . SER B 1 123 ? -8.859 24.125 -2.139 1 97.75 123 SER B O 1
ATOM 3240 N N . VAL B 1 124 ? -7.562 24.578 -0.419 1 98.44 124 VAL B N 1
ATOM 3241 C CA . VAL B 1 124 ? -8.375 23.859 0.554 1 98.44 124 VAL B CA 1
ATOM 3242 C C . VAL B 1 124 ? -9.805 24.375 0.53 1 98.44 124 VAL B C 1
ATOM 3244 O O . VAL B 1 124 ? -10.758 23.594 0.444 1 98.44 124 VAL B O 1
ATOM 3247 N N . PRO B 1 125 ? -10.07 25.734 0.518 1 97.88 125 PRO B N 1
ATOM 3248 C CA . PRO B 1 125 ? -11.461 26.188 0.535 1 97.88 125 PRO B CA 1
ATOM 3249 C C . PRO B 1 125 ? -12.234 25.766 -0.711 1 97.88 125 PRO B C 1
ATOM 3251 O O . PRO B 1 125 ? -13.398 25.375 -0.614 1 97.88 125 PRO B O 1
ATOM 3254 N N . ALA B 1 126 ? -11.609 25.781 -1.818 1 96.62 126 ALA B N 1
ATOM 3255 C CA . ALA B 1 126 ? -12.273 25.406 -3.061 1 96.62 126 ALA B CA 1
ATOM 3256 C C . ALA B 1 126 ? -12.555 23.906 -3.104 1 96.62 126 ALA B C 1
ATOM 3258 O O . ALA B 1 126 ? -13.602 23.469 -3.586 1 96.62 126 ALA B O 1
ATOM 3259 N N . LEU B 1 127 ? -11.688 23.125 -2.605 1 97.31 127 LEU B N 1
ATOM 3260 C CA . LEU B 1 127 ? -11.773 21.688 -2.729 1 97.31 127 LEU B CA 1
ATOM 3261 C C . LEU B 1 127 ? -12.594 21.094 -1.591 1 97.31 127 LEU B C 1
ATOM 3263 O O . LEU B 1 127 ? -13.273 20.078 -1.773 1 97.31 127 LEU B O 1
ATOM 3267 N N . PHE B 1 128 ? -12.477 21.734 -0.38 1 97.44 128 PHE B N 1
ATOM 3268 C CA . PHE B 1 128 ? -13.023 21.094 0.81 1 97.44 128 PHE B CA 1
ATOM 3269 C C . PHE B 1 128 ? -14 22.016 1.529 1 97.44 128 PHE B C 1
ATOM 3271 O O . PHE B 1 128 ? -14.375 21.766 2.676 1 97.44 128 PHE B O 1
ATOM 3278 N N . GLY B 1 129 ? -14.461 23.062 0.918 1 92.81 129 GLY B N 1
ATOM 3279 C CA . GLY B 1 129 ? -15.32 24.062 1.54 1 92.81 129 GLY B CA 1
ATOM 3280 C C . GLY B 1 129 ? -16.625 23.484 2.033 1 92.81 129 GLY B C 1
ATOM 3281 O O . GLY B 1 129 ? -17.234 24.016 2.969 1 92.81 129 GLY B O 1
ATOM 3282 N N . ASP B 1 130 ? -17 22.328 1.52 1 88.44 130 ASP B N 1
ATOM 3283 C CA . ASP B 1 130 ? -18.281 21.734 1.866 1 88.44 130 ASP B CA 1
ATOM 3284 C C . ASP B 1 130 ? -18.156 20.859 3.111 1 88.44 130 ASP B C 1
ATOM 3286 O O . ASP B 1 130 ? -19.156 20.406 3.666 1 88.44 130 ASP B O 1
ATOM 3290 N N . GLY B 1 131 ? -16.984 20.672 3.619 1 87.75 131 GLY B N 1
ATOM 3291 C CA . GLY B 1 131 ? -16.75 19.719 4.68 1 87.75 131 GLY B CA 1
ATOM 3292 C C . GLY B 1 131 ? -16.922 20.297 6.07 1 87.75 131 GLY B C 1
ATOM 3293 O O . GLY B 1 131 ? -16.875 19.562 7.062 1 87.75 131 GLY B O 1
ATOM 3294 N N . ALA B 1 132 ? -17.109 21.594 6.188 1 89.06 132 ALA B N 1
ATOM 3295 C CA . ALA B 1 132 ? -17.312 22.281 7.469 1 89.06 132 ALA B CA 1
ATOM 3296 C C . ALA B 1 132 ? -16.156 22 8.422 1 89.06 132 ALA B C 1
ATOM 3298 O O . ALA B 1 132 ? -16.359 21.656 9.586 1 89.06 132 ALA B O 1
ATOM 3299 N N . TYR B 1 133 ? -14.977 22.094 7.988 1 97.88 133 TYR B N 1
ATOM 3300 C CA . TYR B 1 133 ? -13.812 21.859 8.836 1 97.88 133 TYR B CA 1
ATOM 3301 C C . TYR B 1 133 ? -13.586 23.047 9.781 1 97.88 133 TYR B C 1
ATOM 3303 O O . TYR B 1 133 ? -13.766 24.203 9.398 1 97.88 133 TYR B O 1
ATOM 3311 N N . ASP B 1 134 ? -13.312 22.688 11.008 1 98.38 134 ASP B N 1
ATOM 3312 C CA . ASP B 1 134 ? -12.914 23.688 12 1 98.38 134 ASP B CA 1
ATOM 3313 C C . ASP B 1 134 ? -11.43 24.016 11.859 1 98.38 134 ASP B C 1
ATOM 3315 O O . ASP B 1 134 ? -11.031 25.172 12.062 1 98.38 134 ASP B O 1
ATOM 3319 N N . PHE B 1 135 ? -10.656 23.031 11.555 1 98.81 135 PHE B N 1
ATOM 3320 C CA . PHE B 1 135 ? -9.203 23.141 11.531 1 98.81 135 PHE B CA 1
ATOM 3321 C C . PHE B 1 135 ? -8.633 22.484 10.281 1 98.81 135 PHE B C 1
ATOM 3323 O O . PHE B 1 135 ? -9.227 21.562 9.727 1 98.81 135 PHE B O 1
ATOM 3330 N N . VAL B 1 136 ? -7.469 22.984 9.844 1 98.88 136 VAL B N 1
ATOM 3331 C CA . VAL B 1 136 ? -6.68 22.391 8.766 1 98.88 136 VAL B CA 1
ATOM 3332 C C . VAL B 1 136 ? -5.238 22.188 9.227 1 98.88 136 VAL B C 1
ATOM 3334 O O . VAL B 1 136 ? -4.629 23.109 9.789 1 98.88 136 VAL B O 1
ATOM 3337 N N . MET B 1 137 ? -4.754 21.031 8.992 1 98.88 137 MET B N 1
ATOM 3338 C CA . MET B 1 137 ? -3.385 20.703 9.375 1 98.88 137 MET B CA 1
ATOM 3339 C C . MET B 1 137 ? -2.5 20.516 8.148 1 98.88 137 MET B C 1
ATOM 3341 O O . MET B 1 137 ? -2.924 19.922 7.156 1 98.88 137 MET B O 1
ATOM 3345 N N . LYS B 1 138 ? -1.357 21.078 8.195 1 98.81 138 LYS B N 1
ATOM 3346 C CA . LYS B 1 138 ? -0.261 20.703 7.305 1 98.81 138 LYS B CA 1
ATOM 3347 C C . LYS B 1 138 ? 0.649 19.672 7.969 1 98.81 138 LYS B C 1
ATOM 3349 O O . LYS B 1 138 ? 1.197 19.922 9.047 1 98.81 138 LYS B O 1
ATOM 3354 N N . ALA B 1 139 ? 0.765 18.547 7.391 1 98.44 139 ALA B N 1
ATOM 3355 C CA . ALA B 1 139 ? 1.667 17.484 7.84 1 98.44 139 ALA B CA 1
ATOM 3356 C C . ALA B 1 139 ? 2.555 17 6.695 1 98.44 139 ALA B C 1
ATOM 3358 O O . ALA B 1 139 ? 2.314 17.328 5.531 1 98.44 139 ALA B O 1
ATOM 3359 N N . ASP B 1 140 ? 3.633 16.344 7.031 1 97.88 140 ASP B N 1
ATOM 3360 C CA . 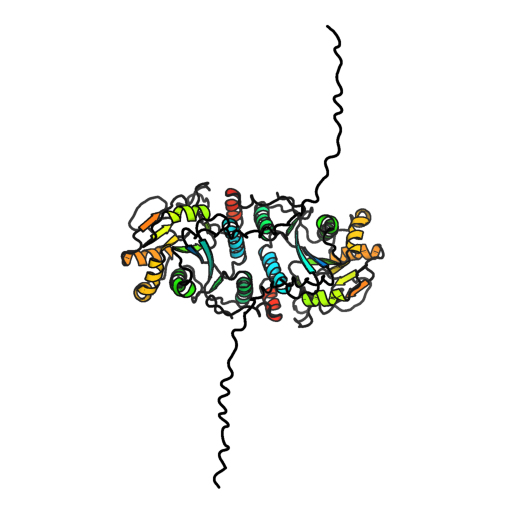ASP B 1 140 ? 4.504 15.688 6.062 1 97.88 140 ASP B CA 1
ATOM 3361 C C . ASP B 1 140 ? 4.418 14.164 6.188 1 97.88 140 ASP B C 1
ATOM 3363 O O . ASP B 1 140 ? 3.896 13.648 7.18 1 97.88 140 ASP B O 1
ATOM 3367 N N . ASP B 1 141 ? 4.973 13.484 5.223 1 98.31 141 ASP B N 1
ATOM 3368 C CA . ASP B 1 141 ? 4.809 12.031 5.203 1 98.31 141 ASP B CA 1
ATOM 3369 C C . ASP B 1 141 ? 5.883 11.344 6.043 1 98.31 141 ASP B C 1
ATOM 3371 O O . ASP B 1 141 ? 5.961 10.117 6.082 1 98.31 141 ASP B O 1
ATOM 3375 N N . ASP B 1 142 ? 6.746 12.172 6.77 1 98.5 142 ASP B N 1
ATOM 3376 C CA . ASP B 1 142 ? 7.707 11.578 7.695 1 98.5 142 ASP B CA 1
ATOM 3377 C C . ASP B 1 142 ? 7.352 11.914 9.141 1 98.5 142 ASP B C 1
ATOM 3379 O O . ASP B 1 142 ? 8.211 11.867 10.023 1 98.5 142 ASP B O 1
ATOM 3383 N N . THR B 1 143 ? 6.086 12.328 9.375 1 98.75 143 THR B N 1
ATOM 3384 C CA . THR B 1 143 ? 5.613 12.609 10.727 1 98.75 143 THR B CA 1
ATOM 3385 C C . THR B 1 143 ? 4.469 11.672 11.109 1 98.75 143 THR B C 1
ATOM 3387 O O . THR B 1 143 ? 3.512 11.516 10.352 1 98.75 143 THR B O 1
ATOM 3390 N N . PHE B 1 144 ? 4.602 11.039 12.227 1 98.81 144 PHE B N 1
ATOM 3391 C CA . PHE B 1 144 ? 3.57 10.195 12.828 1 98.81 144 PHE B CA 1
ATOM 3392 C C . PHE B 1 144 ? 2.742 10.984 13.836 1 98.81 144 PHE B C 1
ATOM 3394 O O . PHE B 1 144 ? 3.295 11.664 14.703 1 98.81 144 PHE B O 1
ATOM 3401 N N . PHE B 1 145 ? 1.396 10.906 13.758 1 98.81 145 PHE B N 1
ATOM 3402 C CA . PHE B 1 145 ? 0.504 11.539 14.727 1 98.81 145 PHE B CA 1
ATOM 3403 C C . PHE B 1 145 ? -0.324 10.492 15.461 1 98.81 145 PHE B C 1
ATOM 3405 O O . PHE B 1 145 ? -0.857 9.57 14.844 1 98.81 145 PHE B O 1
ATOM 3412 N N . ARG B 1 146 ? -0.379 10.578 16.719 1 98.44 146 ARG B N 1
ATOM 3413 C CA . ARG B 1 146 ? -1.396 9.898 17.516 1 98.44 146 ARG B CA 1
ATOM 3414 C C . ARG B 1 146 ? -2.699 10.688 17.531 1 98.44 146 ARG B C 1
ATOM 3416 O O . ARG B 1 146 ? -2.811 11.695 18.234 1 98.44 146 ARG B O 1
ATOM 3423 N N . LEU B 1 147 ? -3.646 10.25 16.797 1 98.44 147 LEU B N 1
ATOM 3424 C CA . LEU B 1 147 ? -4.848 11.023 16.5 1 98.44 147 LEU B CA 1
ATOM 3425 C C . LEU B 1 147 ? -5.672 11.25 17.766 1 98.44 147 LEU B C 1
ATOM 3427 O O . LEU B 1 147 ? -6.219 12.336 17.969 1 98.44 147 LEU B O 1
ATOM 3431 N N . PRO B 1 148 ? -5.777 10.242 18.688 1 97.81 148 PRO B N 1
ATOM 3432 C CA . PRO B 1 148 ? -6.535 10.516 19.906 1 97.81 148 PRO B CA 1
ATOM 3433 C C . PRO B 1 148 ? -5.922 11.633 20.75 1 97.81 148 PRO B C 1
ATOM 3435 O O . PRO B 1 148 ? -6.641 12.5 21.25 1 97.81 148 PRO B O 1
ATOM 3438 N N . GLN B 1 149 ? -4.59 11.617 20.922 1 98 149 GLN B N 1
ATOM 3439 C CA . GLN B 1 149 ? -3.906 12.664 21.672 1 98 149 GLN B CA 1
ATOM 3440 C C . GLN B 1 149 ? -4.031 14.016 20.984 1 98 149 GLN B C 1
ATOM 3442 O O . GLN B 1 149 ? -4.219 15.039 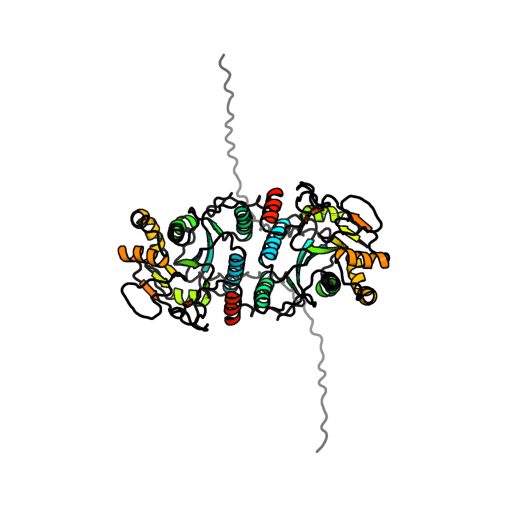21.641 1 98 149 GLN B O 1
ATOM 3447 N N . LEU B 1 150 ? -3.896 13.992 19.656 1 98.56 150 LEU B N 1
ATOM 3448 C CA . LEU B 1 150 ? -4.059 15.219 18.891 1 98.56 150 LEU B CA 1
ATOM 3449 C C . LEU B 1 150 ? -5.461 15.789 19.062 1 98.56 150 LEU B C 1
ATOM 3451 O O . LEU B 1 150 ? -5.617 16.984 19.328 1 98.56 150 LEU B O 1
ATOM 3455 N N . ALA B 1 151 ? -6.441 14.953 18.938 1 98.19 151 ALA B N 1
ATOM 3456 C CA . ALA B 1 151 ? -7.836 15.375 19.047 1 98.19 151 ALA B CA 1
ATOM 3457 C C . ALA B 1 151 ? -8.125 15.93 20.438 1 98.19 151 ALA B C 1
ATOM 3459 O O . ALA B 1 151 ? -8.805 16.953 20.578 1 98.19 151 ALA B O 1
ATOM 3460 N N . GLU B 1 152 ? -7.637 15.25 21.438 1 97.38 152 GLU B N 1
ATOM 3461 C CA . GLU B 1 152 ? -7.84 15.711 22.797 1 97.38 152 GLU B CA 1
ATOM 3462 C C . GLU B 1 152 ? -7.219 17.094 23.016 1 97.38 152 GLU B C 1
ATOM 3464 O O . GLU B 1 152 ? -7.859 17.984 23.562 1 97.38 152 GLU B O 1
ATOM 3469 N N . SER B 1 153 ? -6.055 17.25 22.609 1 97.88 153 SER B N 1
ATOM 3470 C CA . SER B 1 153 ? -5.344 18.516 22.766 1 97.88 153 SER B CA 1
ATOM 3471 C C . SER B 1 153 ? -6.012 19.641 21.969 1 97.88 153 SER B C 1
ATOM 3473 O O . SER B 1 153 ? -6.234 20.719 22.5 1 97.88 153 SER B O 1
ATOM 3475 N N . LEU B 1 154 ? -6.363 19.344 20.703 1 97.88 154 LEU B N 1
ATOM 3476 C CA . LEU B 1 154 ? -6.973 20.328 19.812 1 97.88 154 LEU B CA 1
ATOM 3477 C C . LEU B 1 154 ? -8.383 20.688 20.281 1 97.88 154 LEU B C 1
ATOM 3479 O O . LEU B 1 154 ? -8.859 21.797 20.047 1 97.88 154 LEU B O 1
ATOM 3483 N N . GLY B 1 155 ? -9.016 19.75 20.906 1 97.44 155 GLY B N 1
ATOM 3484 C CA . GLY B 1 155 ? -10.352 19.969 21.422 1 97.44 155 GLY B CA 1
ATOM 3485 C C . GLY B 1 155 ? -10.43 21.109 22.422 1 97.44 155 GLY B C 1
ATOM 3486 O O . GLY B 1 155 ? -11.461 21.766 22.547 1 97.44 155 GLY B O 1
ATOM 3487 N N . ARG B 1 156 ? -9.312 21.438 23.031 1 96.94 156 ARG B N 1
ATOM 3488 C CA . ARG B 1 156 ? -9.258 22.469 24.047 1 96.94 156 ARG B CA 1
ATOM 3489 C C . ARG B 1 156 ? -8.773 23.797 23.469 1 96.94 156 ARG B C 1
ATOM 3491 O O . ARG B 1 156 ? -8.758 24.812 24.156 1 96.94 156 ARG B O 1
ATOM 3498 N N . ALA B 1 157 ? -8.406 23.766 22.219 1 97.75 157 ALA B N 1
ATOM 3499 C CA . ALA B 1 157 ? -7.82 24.953 21.594 1 97.75 157 ALA B CA 1
ATOM 3500 C C . ALA B 1 157 ? -8.898 25.891 21.078 1 97.75 157 ALA B C 1
ATOM 3502 O O . ALA B 1 157 ? -10.031 25.469 20.828 1 97.75 157 ALA B O 1
ATOM 3503 N N . PRO B 1 158 ? -8.578 27.172 20.938 1 98.06 158 PRO B N 1
ATOM 3504 C CA . PRO B 1 158 ? -9.531 28.109 20.344 1 98.06 158 PRO B CA 1
ATOM 3505 C C . PRO B 1 158 ? -9.914 27.719 18.922 1 98.06 158 PRO B C 1
ATOM 3507 O O . PRO B 1 158 ? -9.086 27.219 18.172 1 98.06 158 PRO B O 1
ATOM 3510 N N . ARG B 1 159 ? -11.102 28.078 18.516 1 97.31 159 ARG B N 1
ATOM 3511 C CA . ARG B 1 159 ? -11.633 27.688 17.219 1 97.31 159 ARG B CA 1
ATOM 3512 C C . ARG B 1 159 ? -11.336 28.734 16.156 1 97.31 159 ARG B C 1
ATOM 3514 O O . ARG B 1 159 ? -11.531 28.5 14.961 1 97.31 159 ARG B O 1
ATOM 3521 N N . LYS B 1 160 ? -10.859 29.859 16.625 1 98.19 160 LYS B N 1
ATOM 3522 C CA . LYS B 1 160 ? -10.602 30.984 15.719 1 98.19 160 LYS B CA 1
ATOM 3523 C C . LYS B 1 160 ? -9.18 31.5 15.891 1 98.19 160 LYS B C 1
ATOM 3525 O O . LYS B 1 160 ? -8.641 31.5 17 1 98.19 160 LYS B O 1
ATOM 3530 N N . ASP B 1 161 ? -8.594 31.953 14.758 1 98.75 161 ASP B N 1
ATOM 3531 C CA . ASP B 1 161 ? -7.27 32.562 14.734 1 98.75 161 ASP B CA 1
ATOM 3532 C C . ASP B 1 161 ? -6.234 31.672 15.414 1 98.75 161 ASP B C 1
ATOM 3534 O O . ASP B 1 161 ? -5.336 32.156 16.109 1 98.75 161 ASP B O 1
ATOM 3538 N N . LEU B 1 162 ? -6.457 30.391 15.234 1 98.75 162 LEU B N 1
ATOM 3539 C CA . LEU B 1 162 ? -5.625 29.406 15.914 1 98.75 162 LEU B CA 1
ATOM 3540 C C . LEU B 1 162 ? -4.371 29.094 15.109 1 98.75 162 LEU B C 1
ATOM 3542 O O . LEU B 1 162 ? -4.445 28.906 13.891 1 98.75 162 LEU B O 1
ATOM 3546 N N . TYR B 1 163 ? -3.279 29.078 15.766 1 98.5 163 TYR B N 1
ATOM 3547 C CA . TYR B 1 163 ? -1.985 28.609 15.281 1 98.5 163 TYR B CA 1
ATOM 3548 C C . TYR B 1 163 ? -1.363 27.625 16.266 1 98.5 163 TYR B C 1
ATOM 3550 O O . TYR B 1 163 ? -0.879 28.031 17.328 1 98.5 163 TYR B O 1
ATOM 3558 N N . TYR B 1 164 ? -1.49 26.344 15.922 1 98.31 164 TYR B N 1
ATOM 3559 C CA . TYR B 1 164 ? -1.232 25.234 16.828 1 98.31 164 TYR B CA 1
ATOM 3560 C C . TYR B 1 164 ? -0.082 24.375 16.328 1 98.31 164 TYR B C 1
ATOM 3562 O O . TYR B 1 164 ? -0.017 24.047 15.141 1 98.31 164 TYR B O 1
ATOM 3570 N N . GLY B 1 165 ? 0.892 23.953 17.156 1 97.56 165 GLY B N 1
ATOM 3571 C CA . GLY B 1 165 ? 1.979 23.062 16.766 1 97.56 165 GLY B CA 1
ATOM 3572 C C . GLY B 1 165 ? 3.133 23.062 17.75 1 97.56 165 GLY B C 1
ATOM 3573 O O . GLY B 1 165 ? 2.932 23.281 18.938 1 97.56 165 GLY B O 1
ATOM 3574 N N . CYS B 1 166 ? 4.262 22.656 17.281 1 95.81 166 CYS B N 1
ATOM 3575 C CA . CYS B 1 166 ? 5.508 22.719 18.031 1 95.81 166 CYS B CA 1
ATOM 3576 C C . CYS B 1 166 ? 6.27 24 17.75 1 95.81 166 CYS B C 1
ATOM 3578 O O . CYS B 1 166 ? 6.832 24.156 16.656 1 95.81 166 CYS B O 1
ATOM 3580 N N . MET B 1 167 ? 6.348 24.828 18.766 1 93.69 167 MET B N 1
ATOM 3581 C CA . MET B 1 167 ? 6.977 26.125 18.562 1 93.69 167 MET B CA 1
ATOM 3582 C C . MET B 1 167 ? 8.5 26 18.594 1 93.69 167 MET B C 1
ATOM 3584 O O . MET B 1 167 ? 9.055 25.312 19.438 1 93.69 167 MET B O 1
ATOM 3588 N N . VAL B 1 168 ? 9.125 26.625 17.609 1 90.5 168 VAL B N 1
ATOM 3589 C CA . VAL B 1 168 ? 10.586 26.656 17.562 1 90.5 168 VAL B CA 1
ATOM 3590 C C . VAL B 1 168 ? 11.086 28.062 17.859 1 90.5 168 VAL B C 1
ATOM 3592 O O . VAL B 1 168 ? 10.367 29.047 17.641 1 90.5 168 VAL B O 1
ATOM 3595 N N . PRO B 1 169 ? 12.266 28.188 18.344 1 87.94 169 PRO B N 1
ATOM 3596 C CA . PRO B 1 169 ? 13.242 27.125 18.547 1 87.94 169 PRO B CA 1
ATOM 3597 C C . PRO B 1 169 ? 12.883 26.203 19.703 1 87.94 169 PRO B C 1
ATOM 3599 O O . PRO B 1 169 ? 12.086 26.578 20.578 1 87.94 169 PRO B O 1
ATOM 3602 N N . CYS B 1 170 ? 13.461 24.984 19.656 1 85.94 170 CYS B N 1
ATOM 3603 C CA . CYS B 1 170 ? 13.094 23.938 20.609 1 85.94 170 CYS B CA 1
ATOM 3604 C C . CYS B 1 170 ? 13.836 24.125 21.922 1 85.94 170 CYS B C 1
ATOM 3606 O O . CYS B 1 170 ? 13.453 23.547 22.938 1 85.94 170 CYS B O 1
ATOM 3608 N N . ASP B 1 171 ? 14.836 24.891 21.984 1 74.44 171 ASP B N 1
ATOM 3609 C CA . ASP B 1 171 ? 15.602 25.078 23.219 1 74.44 171 ASP B CA 1
ATOM 3610 C C . ASP B 1 171 ? 15 26.203 24.062 1 74.44 171 ASP B C 1
ATOM 3612 O O . ASP B 1 171 ? 15.641 26.688 25 1 74.44 171 ASP B O 1
ATOM 3616 N N . TYR B 1 172 ? 13.828 26.391 23.969 1 63.91 172 TYR B N 1
ATOM 3617 C CA . TYR B 1 172 ? 13 27.281 24.781 1 63.91 172 TYR B CA 1
ATOM 3618 C C . TYR B 1 172 ? 13.586 28.688 24.812 1 63.91 172 TYR B C 1
ATOM 3620 O O . TYR B 1 172 ? 13.344 29.438 25.766 1 63.91 172 TYR B O 1
ATOM 3628 N N . VAL B 1 173 ? 14.477 28.906 23.906 1 58.66 173 VAL B N 1
ATOM 3629 C CA . VAL B 1 173 ? 14.883 30.312 23.875 1 58.66 173 VAL B CA 1
ATOM 3630 C C . VAL B 1 173 ? 13.828 31.141 23.156 1 58.66 173 VAL B C 1
ATOM 3632 O O . VAL B 1 173 ? 13.547 30.922 21.984 1 58.66 173 VAL B O 1
ATOM 3635 N N . ARG B 1 174 ? 12.906 31.594 24.062 1 60 174 ARG B N 1
ATOM 3636 C CA . ARG B 1 174 ? 11.812 32.406 23.516 1 60 174 ARG B CA 1
ATOM 3637 C C . ARG B 1 174 ? 12.328 33.719 22.953 1 60 174 ARG B C 1
ATOM 3639 O O . ARG B 1 174 ? 13.219 34.344 23.531 1 60 174 ARG B O 1
ATOM 3646 N N . GLY B 1 175 ? 12.344 33.812 21.531 1 59.12 175 GLY B N 1
ATOM 3647 C CA . GLY B 1 175 ? 12.648 35.094 20.891 1 59.12 175 GLY B CA 1
ATOM 3648 C C . GLY B 1 175 ? 11.672 35.438 19.797 1 59.12 175 GLY B C 1
ATOM 3649 O O . GLY B 1 175 ? 10.586 34.875 19.703 1 59.12 175 GLY B O 1
ATOM 3650 N N . TRP B 1 176 ? 11.82 36.594 19.062 1 57.28 176 TRP B N 1
ATOM 3651 C CA . TRP B 1 176 ? 11.047 37.188 17.969 1 57.28 176 TRP B CA 1
ATOM 3652 C C . TRP B 1 176 ? 10.859 36.188 16.828 1 57.28 176 TRP B C 1
ATOM 3654 O O . TRP B 1 176 ? 10.102 36.438 15.898 1 57.28 176 TRP B O 1
ATOM 3664 N N . ASN B 1 177 ? 11.375 35 17 1 63.19 177 ASN B N 1
ATOM 3665 C CA . ASN B 1 177 ? 11.438 34.125 15.844 1 63.19 177 ASN B CA 1
ATOM 3666 C C . ASN B 1 177 ? 10.727 32.812 16.109 1 63.19 177 ASN B C 1
ATOM 3668 O O . ASN B 1 177 ? 11.172 31.75 15.656 1 63.19 177 ASN B O 1
ATOM 3672 N N . GLU B 1 178 ? 9.547 33.062 16.781 1 87 178 GLU B N 1
ATOM 3673 C CA . GLU B 1 178 ? 8.859 31.844 17.156 1 87 178 GLU B CA 1
ATOM 3674 C C . GLU B 1 178 ? 7.773 31.484 16.141 1 87 178 GLU B C 1
ATOM 3676 O O . GLU B 1 178 ? 6.969 32.344 15.766 1 87 178 GLU B O 1
ATOM 3681 N N . TYR B 1 179 ? 7.867 30.406 15.57 1 93.69 179 TYR B N 1
ATOM 3682 C CA . TYR B 1 179 ? 6.84 29.875 14.68 1 93.69 179 TYR B CA 1
ATOM 3683 C C . TYR B 1 179 ? 6.684 28.375 14.867 1 93.69 179 TYR B C 1
ATOM 3685 O O . TYR B 1 179 ? 7.48 27.734 15.562 1 93.69 179 TYR B O 1
ATOM 3693 N N . MET B 1 180 ? 5.598 27.859 14.422 1 96.31 180 MET B N 1
ATOM 3694 C CA . MET B 1 180 ? 5.379 26.422 14.562 1 96.31 180 MET B CA 1
ATOM 3695 C C . MET B 1 180 ? 6.219 25.641 13.555 1 96.31 180 MET B C 1
ATOM 3697 O O . MET B 1 180 ? 6.234 25.969 12.367 1 96.31 180 MET B O 1
ATOM 3701 N N . SER B 1 181 ? 6.879 24.641 13.992 1 95.31 181 SER B N 1
ATOM 3702 C CA . SER B 1 181 ? 7.785 23.797 13.211 1 95.31 181 SER B CA 1
ATOM 3703 C C . SER B 1 181 ? 7.062 23.141 12.047 1 95.31 181 SER B C 1
ATOM 3705 O O . SER B 1 181 ? 5.891 22.766 12.164 1 95.31 181 SER B O 1
ATOM 3707 N N . GLY B 1 182 ? 7.828 22.812 11.008 1 96.25 182 GLY B N 1
ATOM 3708 C CA . GLY B 1 182 ? 7.324 22.172 9.805 1 96.25 182 GLY B CA 1
ATOM 3709 C C . GLY B 1 182 ? 6.969 20.703 10.023 1 96.25 182 GLY B C 1
ATOM 3710 O O . GLY B 1 182 ? 6.453 20.047 9.117 1 96.25 182 GLY B O 1
ATOM 3711 N N . MET B 1 183 ? 7.27 20.219 11.219 1 96.44 183 MET B N 1
ATOM 3712 C CA . MET B 1 183 ? 6.914 18.828 11.492 1 96.44 183 MET B CA 1
ATOM 3713 C C . MET B 1 183 ? 5.402 18.641 11.422 1 96.44 183 MET B C 1
ATOM 3715 O O . MET B 1 183 ? 4.93 17.516 11.203 1 96.44 183 MET B O 1
ATOM 3719 N N . GLY B 1 184 ? 4.641 19.656 11.602 1 98.12 184 GLY B N 1
ATOM 3720 C CA . GLY B 1 184 ? 3.191 19.688 11.508 1 98.12 184 GLY B CA 1
ATOM 3721 C C . GLY B 1 184 ? 2.566 20.812 12.312 1 98.12 184 GLY B C 1
ATOM 3722 O O . GLY B 1 184 ? 3.014 21.109 13.422 1 98.12 184 GLY B O 1
ATOM 3723 N N . TYR B 1 185 ? 1.599 21.438 11.75 1 98.62 185 TYR B N 1
ATOM 3724 C CA . TYR B 1 185 ? 0.889 22.484 12.477 1 98.62 185 TYR B CA 1
ATOM 3725 C C . TYR B 1 185 ? -0.557 22.578 12.008 1 98.62 185 TYR B C 1
ATOM 3727 O O . TYR B 1 185 ? -0.899 22.109 10.922 1 98.62 185 TYR B O 1
ATOM 3735 N N . VAL B 1 186 ? -1.395 23.141 12.828 1 98.88 186 VAL B N 1
ATOM 3736 C CA . VAL B 1 186 ? -2.826 23.297 12.594 1 98.88 186 VAL B CA 1
ATOM 3737 C C . VAL B 1 186 ? -3.197 24.781 12.625 1 98.88 186 VAL B C 1
ATOM 3739 O O . VAL B 1 186 ? -2.715 25.531 13.477 1 98.88 186 VAL B O 1
ATOM 3742 N N . ILE B 1 187 ? -3.994 25.203 11.695 1 98.88 187 ILE B N 1
ATOM 3743 C CA . ILE B 1 187 ? -4.594 26.531 11.75 1 98.88 187 ILE B CA 1
ATOM 3744 C C . ILE B 1 187 ? -6.113 26.422 11.656 1 98.88 187 ILE B C 1
ATOM 3746 O O . ILE B 1 187 ? -6.637 25.422 11.156 1 98.88 187 ILE B O 1
ATOM 3750 N N . SER B 1 188 ? -6.797 27.375 12.211 1 98.81 188 SER B N 1
ATOM 3751 C CA . SER B 1 188 ? -8.258 27.391 12.133 1 98.81 188 SER B CA 1
ATOM 3752 C C . SER B 1 188 ? -8.727 27.734 10.727 1 98.81 188 SER B C 1
ATOM 3754 O O . SER B 1 188 ? -7.996 28.359 9.953 1 98.81 188 SER B O 1
ATOM 3756 N N . TRP B 1 189 ? -9.938 27.328 10.391 1 98.69 189 TRP B N 1
ATOM 3757 C CA . TRP B 1 189 ? -10.5 27.484 9.055 1 98.69 189 TRP B CA 1
ATOM 3758 C C . TRP B 1 189 ? -10.492 28.953 8.633 1 98.69 189 TRP B C 1
ATOM 3760 O O . TRP B 1 189 ? -10.258 29.266 7.461 1 98.69 189 TRP B O 1
ATOM 3770 N N . ASP B 1 190 ? -10.789 29.906 9.547 1 98.38 190 ASP B N 1
ATOM 3771 C CA . ASP B 1 190 ? -10.812 31.328 9.219 1 98.38 190 ASP B CA 1
ATOM 3772 C C . ASP B 1 190 ? -9.453 31.797 8.703 1 98.38 190 ASP B C 1
ATOM 3774 O O . ASP B 1 190 ? -9.375 32.656 7.832 1 98.38 190 ASP B O 1
ATOM 3778 N N . LEU B 1 191 ? -8.352 31.219 9.25 1 98.62 191 LEU B N 1
ATOM 3779 C CA . LEU B 1 191 ? -7.023 31.578 8.773 1 98.62 191 LEU B CA 1
ATOM 3780 C C . LEU B 1 191 ? -6.785 31.047 7.371 1 98.62 191 LEU B C 1
ATOM 3782 O O . LEU B 1 191 ? -6.102 31.672 6.562 1 98.62 191 LEU B O 1
ATOM 3786 N N . VAL B 1 192 ? -7.285 29.844 7.047 1 98.56 192 VAL B N 1
ATOM 3787 C CA . VAL B 1 192 ? -7.188 29.297 5.699 1 98.56 192 VAL B CA 1
ATOM 3788 C C . VAL B 1 192 ? -7.91 30.219 4.715 1 98.56 192 VAL B C 1
ATOM 3790 O O . VAL B 1 192 ? -7.383 30.516 3.643 1 98.56 192 VAL B O 1
ATOM 3793 N N . GLU B 1 193 ? -9.078 30.625 5.074 1 98.06 193 GLU B N 1
ATOM 3794 C CA . GLU B 1 193 ? -9.836 31.562 4.234 1 98.06 193 GLU B CA 1
ATOM 3795 C C . GLU B 1 193 ? -9.086 32.875 4.047 1 98.06 193 GLU B C 1
ATOM 3797 O O . GLU B 1 193 ? -9.102 33.469 2.963 1 98.06 193 GLU B O 1
ATOM 3802 N N . TRP B 1 194 ? -8.5 33.312 5.082 1 98.31 194 TRP B N 1
ATOM 3803 C CA . TRP B 1 194 ? -7.73 34.562 4.992 1 98.31 194 TRP B CA 1
ATOM 3804 C C . TRP B 1 194 ? -6.594 34.406 3.982 1 98.31 194 TRP B C 1
ATOM 3806 O O . TRP B 1 194 ? -6.32 35.344 3.217 1 98.31 194 TRP B O 1
ATOM 3816 N N . ILE B 1 195 ? -5.875 33.312 4.02 1 97.94 195 ILE B N 1
ATOM 3817 C CA . ILE B 1 195 ? -4.773 33.062 3.092 1 97.94 195 ILE B CA 1
ATOM 3818 C C . ILE B 1 195 ? -5.258 33.25 1.655 1 97.94 195 ILE B C 1
ATOM 3820 O O . ILE B 1 195 ? -4.555 33.844 0.827 1 97.94 195 ILE B O 1
ATOM 3824 N N . VAL B 1 196 ? -6.414 32.719 1.337 1 97.38 196 VAL B N 1
ATOM 3825 C CA . VAL B 1 196 ? -6.992 32.844 0.004 1 97.38 196 VAL B CA 1
ATOM 3826 C C . VAL B 1 196 ? -7.316 34.312 -0.269 1 97.38 196 VAL B C 1
ATOM 3828 O O . VAL B 1 196 ? -7.004 34.844 -1.342 1 97.38 196 VAL B O 1
ATOM 3831 N N . ALA B 1 197 ? -7.895 35 0.694 1 97.56 197 ALA B N 1
ATOM 3832 C CA . ALA B 1 197 ? -8.281 36.406 0.544 1 97.56 197 ALA B CA 1
ATOM 3833 C C . ALA B 1 197 ? -7.059 37.281 0.403 1 97.56 197 ALA B C 1
ATOM 3835 O O . ALA B 1 197 ? -7.109 38.312 -0.272 1 97.56 197 ALA B O 1
ATOM 3836 N N . ALA B 1 198 ? -5.996 36.906 0.977 1 97.12 198 ALA B N 1
ATOM 3837 C CA . ALA B 1 198 ? -4.781 37.719 1.014 1 97.12 198 ALA B CA 1
ATOM 3838 C C . ALA B 1 198 ? -3.826 37.344 -0.111 1 97.12 198 ALA B C 1
ATOM 3840 O O . ALA B 1 198 ? -2.623 37.594 -0.027 1 97.12 198 ALA B O 1
ATOM 3841 N N . ALA B 1 199 ? -4.254 36.719 -1.087 1 94.5 199 ALA B N 1
ATOM 3842 C CA . ALA B 1 199 ? -3.447 36.156 -2.178 1 94.5 199 ALA B CA 1
ATOM 3843 C C . ALA B 1 199 ? -2.494 37.219 -2.734 1 94.5 199 ALA B C 1
ATOM 3845 O O . ALA B 1 199 ? -1.317 36.938 -2.975 1 94.5 199 ALA B O 1
ATOM 3846 N N . ASP B 1 200 ? -2.973 38.438 -2.908 1 93.56 200 ASP B N 1
ATOM 3847 C CA . ASP B 1 200 ? -2.16 39.5 -3.486 1 93.56 200 ASP B CA 1
ATOM 3848 C C . ASP B 1 200 ? -1.003 39.875 -2.562 1 93.56 200 ASP B C 1
ATOM 3850 O O . ASP B 1 200 ? 0.089 40.219 -3.027 1 93.56 200 ASP B O 1
ATOM 3854 N N . GLN B 1 201 ? -1.262 39.812 -1.319 1 92.56 201 GLN B N 1
ATOM 3855 C CA . GLN B 1 201 ? -0.252 40.156 -0.325 1 92.56 201 GLN B CA 1
ATOM 3856 C C . GLN B 1 201 ? 0.791 39.062 -0.192 1 92.56 201 GLN B C 1
ATOM 3858 O O . GLN B 1 201 ? 1.952 39.344 0.122 1 92.56 201 GLN B O 1
ATOM 3863 N N . ILE B 1 202 ? 0.414 37.812 -0.441 1 93.69 202 ILE B N 1
ATOM 3864 C CA . ILE B 1 202 ? 1.215 36.625 -0.122 1 93.69 202 ILE B CA 1
ATOM 3865 C C . ILE B 1 202 ? 1.973 36.156 -1.365 1 93.69 202 ILE B C 1
ATOM 3867 O O . ILE B 1 202 ? 3.062 35.594 -1.261 1 93.69 202 ILE B O 1
ATOM 3871 N N . ARG B 1 203 ? 1.521 36.344 -2.521 1 87.38 203 ARG B N 1
ATOM 3872 C CA . ARG B 1 203 ? 1.935 35.719 -3.771 1 87.38 203 ARG B CA 1
ATOM 3873 C C . ARG B 1 203 ? 3.436 35.875 -3.992 1 87.38 203 ARG B C 1
ATOM 3875 O O . ARG B 1 203 ? 4.086 34.969 -4.52 1 87.38 203 ARG B O 1
ATOM 3882 N N . ASN B 1 204 ? 4.105 36.906 -3.605 1 88.62 204 ASN B N 1
ATOM 3883 C CA . ASN B 1 204 ? 5.535 37.125 -3.826 1 88.62 204 ASN B CA 1
ATOM 3884 C C . ASN B 1 204 ? 6.348 36.719 -2.596 1 88.62 204 ASN B C 1
ATOM 3886 O O . ASN B 1 204 ? 7.547 37 -2.525 1 88.62 204 ASN B O 1
ATOM 3890 N N . HIS B 1 205 ? 5.734 36.094 -1.675 1 92.38 205 HIS B N 1
ATOM 3891 C CA . HIS B 1 205 ? 6.387 35.719 -0.425 1 92.38 205 HIS B CA 1
ATOM 3892 C C . HIS B 1 205 ? 6.172 34.25 -0.115 1 92.38 205 HIS B C 1
ATOM 3894 O O . HIS B 1 205 ? 5.859 33.875 1.021 1 92.38 205 HIS B O 1
ATOM 3900 N N . THR B 1 206 ? 6.281 33.438 -1.134 1 92.19 206 THR B N 1
ATOM 3901 C CA . THR B 1 206 ? 5.953 32.031 -0.947 1 92.19 206 THR B CA 1
ATOM 3902 C C . THR B 1 206 ? 7.211 31.172 -0.997 1 92.19 206 THR B C 1
ATOM 3904 O O . THR B 1 206 ? 7.141 29.953 -0.853 1 92.19 206 THR B O 1
ATOM 3907 N N . VAL B 1 207 ? 8.383 31.766 -1.142 1 91.69 207 VAL B N 1
ATOM 3908 C CA . VAL B 1 207 ? 9.633 31.031 -1.29 1 91.69 207 VAL B CA 1
ATOM 3909 C C . VAL B 1 207 ? 10.383 31 0.043 1 91.69 207 VAL B C 1
ATOM 3911 O O . VAL B 1 207 ? 10.445 32 0.746 1 91.69 207 VAL B O 1
ATOM 3914 N N . GLY B 1 208 ? 10.961 29.844 0.348 1 93 208 GLY B N 1
ATOM 3915 C CA . GLY B 1 208 ? 11.672 29.656 1.602 1 93 208 GLY B CA 1
ATOM 3916 C C . GLY B 1 208 ? 11.102 28.531 2.451 1 93 208 GLY B C 1
ATOM 3917 O O . GLY B 1 208 ? 10.109 27.906 2.076 1 93 208 GLY B O 1
ATOM 3918 N N . PRO B 1 209 ? 11.766 28.281 3.604 1 93.25 209 PRO B N 1
ATOM 3919 C CA . PRO B 1 209 ? 11.188 27.266 4.496 1 93.25 209 PRO B CA 1
ATOM 3920 C C . PRO B 1 209 ? 9.711 27.516 4.785 1 93.25 209 PRO B C 1
ATOM 3922 O O . PRO B 1 209 ? 9.344 28.609 5.258 1 93.25 209 PRO B O 1
ATOM 3925 N N . GLU B 1 210 ? 8.914 26.594 4.512 1 95.5 210 GLU B N 1
ATOM 3926 C CA . GLU B 1 210 ? 7.477 26.797 4.398 1 95.5 210 GLU B CA 1
ATOM 3927 C C . GLU B 1 210 ? 6.867 27.188 5.742 1 95.5 210 GLU B C 1
ATOM 3929 O O . GLU B 1 210 ? 5.938 28 5.797 1 95.5 210 GLU B O 1
ATOM 3934 N N . ASP B 1 211 ? 7.379 26.656 6.906 1 95.06 211 ASP B N 1
ATOM 3935 C CA . ASP B 1 211 ? 6.82 26.969 8.219 1 95.06 211 ASP B CA 1
ATOM 3936 C C . ASP B 1 211 ? 7.148 28.391 8.633 1 95.06 211 ASP B C 1
ATOM 3938 O O . ASP B 1 211 ? 6.293 29.109 9.172 1 95.06 211 ASP B O 1
ATOM 3942 N N . ARG B 1 212 ? 8.328 28.859 8.289 1 93.38 212 ARG B N 1
ATOM 3943 C CA . ARG B 1 212 ? 8.703 30.234 8.547 1 93.38 212 ARG B CA 1
ATOM 3944 C C . ARG B 1 212 ? 7.926 31.203 7.656 1 93.38 212 ARG B C 1
ATOM 3946 O O . ARG B 1 212 ? 7.484 32.25 8.109 1 93.38 212 ARG B O 1
ATOM 3953 N N . THR B 1 213 ? 7.793 30.828 6.434 1 94.69 213 THR B N 1
ATOM 3954 C CA . THR B 1 213 ? 7.066 31.656 5.473 1 94.69 213 THR B CA 1
ATOM 3955 C C . THR B 1 213 ? 5.613 31.828 5.895 1 94.69 213 THR B C 1
ATOM 3957 O O . THR B 1 213 ? 5.074 32.938 5.867 1 94.69 213 THR B O 1
ATOM 3960 N N . LEU B 1 214 ? 5 30.797 6.32 1 95.75 214 LEU B N 1
ATOM 3961 C CA . LEU B 1 214 ? 3.617 30.859 6.777 1 95.75 214 LEU B CA 1
ATOM 3962 C C . LEU B 1 214 ? 3.475 31.812 7.953 1 95.75 214 LEU B C 1
ATOM 3964 O O . LEU B 1 214 ? 2.57 32.656 7.969 1 95.75 214 LEU B O 1
ATOM 3968 N N . TYR B 1 215 ? 4.363 31.672 8.867 1 94.81 215 TYR B N 1
ATOM 3969 C CA . TYR B 1 215 ? 4.32 32.562 10.023 1 94.81 215 TYR B CA 1
ATOM 3970 C C . TYR B 1 215 ? 4.473 34.031 9.594 1 94.81 215 TYR B C 1
ATOM 3972 O O . TYR B 1 215 ? 3.83 34.906 10.164 1 94.81 215 TYR B O 1
ATOM 3980 N N . SER B 1 216 ? 5.328 34.25 8.68 1 94.12 216 SER B N 1
ATOM 3981 C CA . SER B 1 216 ? 5.547 35.625 8.219 1 94.12 216 SER B CA 1
ATOM 3982 C C . SER B 1 216 ? 4.27 36.219 7.648 1 94.12 216 SER B C 1
ATOM 3984 O O . SER B 1 216 ? 4.02 37.438 7.797 1 94.12 216 SER B O 1
ATOM 3986 N N . TRP B 1 217 ? 3.445 35.375 6.934 1 96.12 217 TRP B N 1
ATOM 3987 C CA . TRP B 1 217 ? 2.158 35.875 6.438 1 96.12 217 TRP B CA 1
ATOM 3988 C C . TRP B 1 217 ? 1.284 36.344 7.586 1 96.12 217 TRP B C 1
ATOM 3990 O O . TRP B 1 217 ? 0.733 37.469 7.523 1 96.12 217 TRP B O 1
ATOM 4000 N N . PHE B 1 218 ? 1.188 35.625 8.625 1 96.06 218 PHE B N 1
ATOM 4001 C CA . PHE B 1 218 ? 0.292 35.875 9.742 1 96.06 218 PHE B CA 1
ATOM 4002 C C . PHE B 1 218 ? 0.797 37.062 10.555 1 96.06 218 PHE B C 1
ATOM 4004 O O . PHE B 1 218 ? 0.024 37.969 10.914 1 96.06 218 PHE B O 1
ATOM 4011 N N . SER B 1 219 ? 2.072 37 10.867 1 93.12 219 SER B N 1
ATOM 4012 C CA . SER B 1 219 ? 2.654 38.062 11.68 1 93.12 219 SER B CA 1
ATOM 4013 C C . SER B 1 219 ? 2.49 39.438 11.023 1 93.12 219 SER B C 1
ATOM 4015 O O . SER B 1 219 ? 2.148 40.406 11.688 1 93.12 219 SER B O 1
ATOM 4017 N N . GLY B 1 220 ? 2.705 39.5 9.789 1 92 220 GLY B N 1
ATOM 4018 C CA . GLY B 1 220 ? 2.58 40.75 9.055 1 92 220 GLY B CA 1
ATOM 4019 C C . GLY B 1 220 ? 1.164 41.312 9.039 1 92 220 GLY B C 1
ATOM 4020 O O . GLY B 1 220 ? 0.962 42.531 8.961 1 92 220 GLY B O 1
ATOM 4021 N N . ALA B 1 221 ? 0.206 40.438 9.188 1 95.69 221 ALA B N 1
ATOM 4022 C CA . ALA B 1 221 ? -1.195 40.812 9.078 1 95.69 221 ALA B CA 1
ATOM 4023 C C . ALA B 1 221 ? -1.861 40.875 10.453 1 95.69 221 ALA B C 1
ATOM 4025 O O . ALA B 1 221 ? -3.059 41.156 10.562 1 95.69 221 ALA B O 1
ATOM 4026 N N . GLY B 1 222 ? -1.136 40.562 11.531 1 95.69 222 GLY B N 1
ATOM 4027 C CA . GLY B 1 222 ? -1.705 40.531 12.867 1 95.69 222 GLY B CA 1
ATOM 4028 C C . GLY B 1 222 ? -2.695 39.406 13.07 1 95.69 222 GLY B C 1
ATOM 4029 O O . GLY B 1 222 ? -3.738 39.594 13.703 1 95.69 222 GLY B O 1
ATOM 4030 N N . LYS B 1 223 ? -2.379 38.344 12.422 1 97.12 223 LYS B N 1
ATOM 4031 C CA . LYS B 1 223 ? -3.229 37.156 12.516 1 97.12 223 LYS B CA 1
ATOM 4032 C C . LYS B 1 223 ? -2.543 36.062 13.32 1 97.12 223 LYS B C 1
ATOM 4034 O O . LYS B 1 223 ? -1.383 36.188 13.711 1 97.12 223 LYS B O 1
ATOM 4039 N N . ALA B 1 224 ? -3.295 34.969 13.602 1 97.38 224 ALA B N 1
ATOM 4040 C CA . ALA B 1 224 ? -2.793 33.812 14.305 1 97.38 224 ALA B CA 1
ATOM 4041 C C . ALA B 1 224 ? -2.326 34.156 15.711 1 97.38 224 ALA B C 1
ATOM 4043 O O . ALA B 1 224 ? -1.212 33.812 16.109 1 97.38 224 ALA B O 1
ATOM 4044 N N . LYS B 1 225 ? -3.143 34.844 16.406 1 96.62 225 LYS B N 1
ATOM 4045 C CA . LYS B 1 225 ? -2.789 35.344 17.734 1 96.62 225 LYS B CA 1
ATOM 4046 C C . LYS B 1 225 ? -3.02 34.25 18.797 1 96.62 225 LYS B C 1
ATOM 4048 O O . LYS B 1 225 ? -2.383 34.281 19.859 1 96.62 225 LYS B O 1
ATOM 4053 N N . ASN B 1 226 ? -3.979 33.406 18.562 1 97.5 226 ASN B N 1
ATOM 4054 C CA . ASN B 1 226 ? -4.176 32.281 19.469 1 97.5 226 ASN B CA 1
ATOM 4055 C C . ASN B 1 226 ? -3.191 31.156 19.172 1 97.5 226 ASN B C 1
ATOM 4057 O O . ASN B 1 226 ? -3.453 30.312 18.328 1 97.5 226 ASN B O 1
ATOM 4061 N N . ARG B 1 227 ? -2.088 31.203 19.875 1 95.94 227 ARG B N 1
ATOM 4062 C CA . ARG B 1 227 ? -1.007 30.25 19.656 1 95.94 227 ARG B CA 1
ATOM 4063 C C . ARG B 1 227 ? -0.995 29.172 20.734 1 95.94 227 ARG B C 1
ATOM 4065 O O . ARG B 1 227 ? -1.089 29.469 21.922 1 95.94 227 ARG B O 1
ATOM 4072 N N . VAL B 1 228 ? -0.993 27.969 20.297 1 96.5 228 VAL B N 1
ATOM 4073 C CA . VAL B 1 228 ? -0.935 26.828 21.219 1 96.5 228 VAL B CA 1
ATOM 4074 C C . VAL B 1 228 ? 0.31 26 20.922 1 96.5 228 VAL B C 1
ATOM 4076 O O . VAL B 1 228 ? 0.373 25.297 19.922 1 96.5 228 VAL B O 1
ATOM 4079 N N . ASP B 1 229 ? 1.312 26.078 21.797 1 94.94 229 ASP B N 1
ATOM 4080 C CA . ASP B 1 229 ? 2.549 25.297 21.734 1 94.94 229 ASP B CA 1
ATOM 4081 C C . ASP B 1 229 ? 2.404 23.969 22.469 1 94.94 229 ASP B C 1
ATOM 4083 O O . ASP B 1 229 ? 2.131 23.953 23.672 1 94.94 229 ASP B O 1
ATOM 4087 N N . VAL B 1 230 ? 2.615 22.891 21.766 1 94.31 230 VAL B N 1
ATOM 4088 C CA . VAL B 1 230 ? 2.373 21.594 22.406 1 94.31 230 VAL B CA 1
ATOM 4089 C C . VAL B 1 230 ? 3.699 20.875 22.656 1 94.31 230 VAL B C 1
ATOM 4091 O O . VAL B 1 230 ? 3.725 19.672 22.922 1 94.31 230 VAL B O 1
ATOM 4094 N N . LYS B 1 231 ? 4.766 21.609 22.562 1 89.25 231 LYS B N 1
ATOM 4095 C CA . LYS B 1 231 ? 6.02 21.047 23.078 1 89.25 231 LYS B CA 1
ATOM 4096 C C . LYS B 1 231 ? 5.891 20.656 24.531 1 89.25 231 LYS B C 1
ATOM 4098 O O . LYS B 1 231 ? 5.277 21.375 25.328 1 89.25 231 LYS B O 1
ATOM 4103 N N . PRO B 1 232 ? 6.383 19.453 24.875 1 92.12 232 PRO B N 1
ATOM 4104 C CA . PRO B 1 232 ? 7.277 18.562 24.141 1 92.12 232 PRO B CA 1
ATOM 4105 C C . PRO B 1 232 ? 6.551 17.359 23.531 1 92.12 232 PRO B C 1
ATOM 4107 O O . PRO B 1 232 ? 7.164 16.328 23.266 1 92.12 232 PRO B O 1
ATOM 4110 N N . ALA B 1 233 ? 5.23 17.453 23.328 1 97 233 ALA B N 1
ATOM 4111 C CA . ALA B 1 233 ? 4.434 16.297 22.891 1 97 233 ALA B CA 1
ATOM 4112 C C . ALA B 1 233 ? 4.617 16.062 21.391 1 97 233 ALA B C 1
ATOM 4114 O O . ALA B 1 233 ? 4.234 15 20.891 1 97 233 ALA B O 1
ATOM 4115 N N . MET B 1 234 ? 5.102 17 20.688 1 97.56 234 MET B N 1
ATOM 4116 C CA . MET B 1 234 ? 5.574 16.859 19.312 1 97.56 234 MET B CA 1
ATOM 4117 C C . MET B 1 234 ? 7.09 17.047 19.234 1 97.56 234 MET B C 1
ATOM 4119 O O . MET B 1 234 ? 7.633 18.016 19.766 1 97.56 234 MET B O 1
ATOM 4123 N N . TYR B 1 235 ? 7.754 16.172 18.609 1 97.19 235 TYR B N 1
ATOM 4124 C CA . TYR B 1 235 ? 9.211 16.203 18.641 1 97.19 235 TYR B CA 1
ATOM 4125 C C . TYR B 1 235 ? 9.805 15.344 17.531 1 97.19 235 TYR B C 1
ATOM 4127 O O . TYR B 1 235 ? 9.078 14.641 16.828 1 97.19 235 TYR B O 1
ATOM 4135 N N . ASP B 1 236 ? 11.109 15.484 17.344 1 97.56 236 ASP B N 1
ATOM 4136 C CA . ASP B 1 236 ? 11.836 14.688 16.359 1 97.56 236 ASP B CA 1
ATOM 4137 C C . ASP B 1 236 ? 12.211 13.32 16.922 1 97.56 236 ASP B C 1
ATOM 4139 O O . ASP B 1 236 ? 12.43 13.18 18.125 1 97.56 236 ASP B O 1
ATOM 4143 N N . PHE B 1 237 ? 12.242 12.375 15.992 1 98.56 237 PHE B N 1
ATOM 4144 C CA . PHE B 1 237 ? 12.742 11.055 16.344 1 98.56 237 PHE B CA 1
ATOM 4145 C C . PHE B 1 237 ? 14.078 11.148 17.078 1 98.56 237 PHE B C 1
ATOM 4147 O O . PHE B 1 237 ? 14.922 11.977 16.734 1 98.56 237 PHE B O 1
ATOM 4154 N N . PRO B 1 238 ? 14.367 10.312 18.062 1 97.06 238 PRO B N 1
ATOM 4155 C CA . PRO B 1 238 ? 15.57 10.422 18.891 1 97.06 238 PRO B CA 1
ATOM 4156 C C . PRO B 1 238 ? 16.859 10.492 18.062 1 97.06 238 PRO B C 1
ATOM 4158 O O . PRO B 1 238 ? 17.109 9.625 17.234 1 97.06 238 PRO B O 1
ATOM 4161 N N . GLN B 1 239 ? 17.5 11.5 18.266 1 93.56 239 GLN B N 1
ATOM 4162 C CA . GLN B 1 239 ? 18.781 11.773 17.641 1 93.56 239 GLN B CA 1
ATOM 4163 C C . GLN B 1 239 ? 19.688 12.602 18.562 1 93.56 239 GLN B C 1
ATOM 4165 O O . GLN B 1 239 ? 19.297 13.688 18.984 1 93.56 239 GLN B O 1
ATOM 4170 N N . ARG B 1 240 ? 20.812 12.086 18.766 1 88.56 240 ARG B N 1
ATOM 4171 C CA . ARG B 1 240 ? 21.734 12.75 19.688 1 88.56 240 ARG B CA 1
ATOM 4172 C C . ARG B 1 240 ? 22.094 14.148 19.203 1 88.56 240 ARG B C 1
ATOM 4174 O O . ARG B 1 240 ? 22.438 14.328 18.031 1 88.56 240 ARG B O 1
ATOM 4181 N N . GLY B 1 241 ? 21.859 15.125 20.078 1 85.62 241 GLY B N 1
ATOM 4182 C CA . GLY B 1 241 ? 22.297 16.484 19.797 1 85.62 241 GLY B CA 1
ATOM 4183 C C . GLY B 1 241 ? 21.266 17.312 19.062 1 85.62 241 GLY B C 1
ATOM 4184 O O . GLY B 1 241 ? 21.438 18.516 18.875 1 85.62 241 GLY B O 1
ATOM 4185 N N . ALA B 1 242 ? 20.219 16.719 18.625 1 87.19 242 ALA B N 1
ATOM 4186 C CA . ALA B 1 242 ? 19.188 17.453 17.906 1 87.19 242 ALA B CA 1
ATOM 4187 C C . ALA B 1 242 ? 18.266 18.203 18.859 1 87.19 242 ALA B C 1
ATOM 4189 O O . ALA B 1 242 ? 17.688 17.594 19.781 1 87.19 242 ALA B O 1
ATOM 4190 N N . PRO B 1 243 ? 18.078 19.469 18.688 1 87 243 PRO B N 1
ATOM 4191 C CA . PRO B 1 243 ? 17.391 20.297 19.688 1 87 243 PRO B CA 1
ATOM 4192 C C . PRO B 1 243 ? 15.922 19.906 19.859 1 87 243 PRO B C 1
ATOM 4194 O O . PRO B 1 243 ? 15.383 19.984 20.969 1 87 243 PRO B O 1
ATOM 4197 N N . CYS B 1 244 ? 15.312 19.469 18.828 1 91.06 244 CYS B N 1
ATOM 4198 C CA . CYS B 1 244 ? 13.891 19.188 18.922 1 91.06 244 CYS B CA 1
ATOM 4199 C C . CYS B 1 244 ? 13.641 17.688 19.094 1 91.06 244 CYS B C 1
ATOM 4201 O O . CYS B 1 244 ? 12.531 17.203 18.891 1 91.06 244 CYS B O 1
ATOM 4203 N N . ALA B 1 245 ? 14.742 16.969 19.422 1 94.69 245 ALA B N 1
ATOM 4204 C CA . ALA B 1 245 ? 14.633 15.516 19.547 1 94.69 245 ALA B CA 1
ATOM 4205 C C . ALA B 1 245 ? 14.719 15.086 21.016 1 94.69 245 ALA B C 1
ATOM 4207 O O . ALA B 1 245 ? 15.398 15.727 21.812 1 94.69 245 ALA B O 1
ATOM 4208 N N . HIS B 1 246 ? 14.008 14.078 21.344 1 94.44 246 HIS B N 1
ATOM 4209 C CA . HIS B 1 246 ? 14.164 13.344 22.594 1 94.44 246 HIS B CA 1
ATOM 4210 C C . HIS B 1 246 ? 13.633 11.922 22.469 1 94.44 246 HIS B C 1
ATOM 4212 O O . HIS B 1 246 ? 13.164 11.516 21.406 1 94.44 246 HIS B O 1
ATOM 4218 N N . GLU B 1 247 ? 13.781 11.195 23.531 1 96.94 247 GLU B N 1
ATOM 4219 C CA . GLU B 1 247 ? 13.328 9.805 23.531 1 96.94 247 GLU B CA 1
ATOM 4220 C C . GLU B 1 247 ? 11.812 9.719 23.359 1 96.94 247 GLU B C 1
ATOM 4222 O O . GLU B 1 247 ? 11.094 10.656 23.719 1 96.94 247 GLU B O 1
ATOM 4227 N N . LEU B 1 248 ? 11.391 8.602 22.797 1 98.31 248 LEU B N 1
ATOM 4228 C CA . LEU B 1 248 ? 9.953 8.367 22.719 1 98.31 248 LEU B CA 1
ATOM 4229 C C . LEU B 1 248 ? 9.336 8.328 24.109 1 98.31 248 LEU B C 1
ATOM 4231 O O . LEU B 1 248 ? 9.883 7.699 25.016 1 98.31 248 LEU B O 1
ATOM 4235 N N . VAL B 1 249 ? 8.203 9 24.266 1 98 249 VAL B N 1
ATOM 4236 C CA . VAL B 1 249 ? 7.535 9.055 25.562 1 98 249 VAL B CA 1
ATOM 4237 C C . VAL B 1 249 ? 6.035 8.844 25.391 1 98 249 VAL B C 1
ATOM 4239 O O . VAL B 1 249 ? 5.484 9.125 24.328 1 98 249 VAL B O 1
ATOM 4242 N N . PRO B 1 250 ? 5.324 8.352 26.391 1 97.56 250 PRO B N 1
ATOM 4243 C CA . PRO B 1 250 ? 3.891 8.07 26.281 1 97.56 250 PRO B CA 1
ATOM 4244 C C . PRO B 1 250 ? 3.066 9.312 25.953 1 97.56 250 PRO B C 1
ATOM 4246 O O . PRO B 1 250 ? 2.09 9.234 25.203 1 97.56 250 PRO B O 1
ATOM 4249 N N . ASP B 1 251 ? 3.496 10.422 26.531 1 97.44 251 ASP B N 1
ATOM 4250 C CA . ASP B 1 251 ? 2.773 11.664 26.281 1 97.44 251 ASP B CA 1
ATOM 4251 C C . ASP B 1 251 ? 3.207 12.297 24.969 1 97.44 251 ASP B C 1
ATOM 4253 O O . ASP B 1 251 ? 3.889 13.328 24.953 1 97.44 251 ASP B O 1
ATOM 4257 N N . THR B 1 252 ? 2.861 11.641 23.875 1 98.62 252 THR B N 1
ATOM 4258 C CA . THR B 1 252 ? 3.275 12.031 22.531 1 98.62 252 THR B CA 1
ATOM 4259 C C . THR B 1 252 ? 2.061 12.328 21.656 1 98.62 252 THR B C 1
ATOM 4261 O O . THR B 1 252 ? 1.07 11.594 21.688 1 98.62 252 THR B O 1
ATOM 4264 N N . ILE B 1 253 ? 2.139 13.445 20.984 1 98.69 253 ILE B N 1
ATOM 4265 C CA . ILE B 1 253 ? 1.163 13.773 19.953 1 98.69 253 ILE B CA 1
ATOM 4266 C C . ILE B 1 253 ? 1.738 13.438 18.578 1 98.69 253 ILE B C 1
ATOM 4268 O O . ILE B 1 253 ? 1.041 12.883 17.719 1 98.69 253 ILE B O 1
ATOM 4272 N N . ALA B 1 254 ? 3.043 13.711 18.391 1 98.81 254 ALA B N 1
ATOM 4273 C CA . ALA B 1 254 ? 3.629 13.445 17.078 1 98.81 254 ALA B CA 1
ATOM 4274 C C . ALA B 1 254 ? 5.121 13.156 17.188 1 98.81 254 ALA B C 1
ATOM 4276 O O . ALA B 1 254 ? 5.801 13.695 18.078 1 98.81 254 ALA B O 1
ATOM 4277 N N . VAL B 1 255 ? 5.594 12.32 16.375 1 98.81 255 VAL B N 1
ATOM 4278 C CA . VAL B 1 255 ? 7.02 12.055 16.188 1 98.81 255 VAL B CA 1
ATOM 4279 C C . VAL B 1 255 ? 7.414 12.359 14.742 1 98.81 255 VAL B C 1
ATOM 4281 O O . VAL B 1 255 ? 6.844 11.797 13.805 1 98.81 255 VAL B O 1
ATOM 4284 N N . HIS B 1 256 ? 8.344 13.234 14.57 1 98.5 256 HIS B N 1
ATOM 4285 C CA . HIS B 1 256 ? 8.797 13.688 13.266 1 98.5 256 HIS B CA 1
ATOM 4286 C C . HIS B 1 256 ? 10.148 13.07 12.898 1 98.5 256 HIS B C 1
ATOM 4288 O O . HIS B 1 256 ? 10.797 12.453 13.75 1 98.5 256 HIS B O 1
ATOM 4294 N N . ARG B 1 257 ? 10.602 13.164 11.609 1 98.19 257 ARG B N 1
ATOM 4295 C CA . ARG B 1 257 ? 11.844 12.672 11.031 1 98.19 257 ARG B CA 1
ATOM 4296 C C . ARG B 1 257 ? 11.844 11.148 10.938 1 98.19 257 ARG B C 1
ATOM 4298 O O . ARG B 1 257 ? 12.859 10.508 11.203 1 98.19 257 ARG B O 1
ATOM 4305 N N . LEU B 1 258 ? 10.672 10.617 10.688 1 98.5 258 LEU B N 1
ATOM 4306 C CA . LEU B 1 258 ? 10.586 9.195 10.367 1 98.5 258 LEU B CA 1
ATOM 4307 C C . LEU B 1 258 ? 10.891 8.953 8.891 1 98.5 258 LEU B C 1
ATOM 4309 O O . LEU B 1 258 ? 9.977 8.711 8.102 1 98.5 258 LEU B O 1
ATOM 4313 N N . LYS B 1 259 ? 12.125 8.883 8.57 1 96.88 259 LYS B N 1
ATOM 4314 C CA . LYS B 1 259 ? 12.609 8.977 7.199 1 96.88 259 LYS B CA 1
ATOM 4315 C C . LYS B 1 259 ? 12.656 7.598 6.539 1 96.88 259 LYS B C 1
ATOM 4317 O O . LYS B 1 259 ? 12.727 7.496 5.312 1 96.88 259 LYS B O 1
ATOM 4322 N N . ASN B 1 260 ? 12.617 6.543 7.352 1 96.38 260 ASN B N 1
ATOM 4323 C CA . ASN B 1 260 ? 12.719 5.195 6.809 1 96.38 260 ASN B CA 1
ATOM 4324 C C . ASN B 1 260 ? 11.891 4.199 7.617 1 96.38 260 ASN B C 1
ATOM 4326 O O . ASN B 1 260 ? 11.312 4.559 8.641 1 96.38 260 ASN B O 1
ATOM 4330 N N . ASN B 1 261 ? 11.867 3.016 7.145 1 95.75 261 ASN B N 1
ATOM 4331 C CA . ASN B 1 261 ? 11.023 1.991 7.746 1 95.75 261 ASN B CA 1
ATOM 4332 C C . ASN B 1 261 ? 11.492 1.628 9.148 1 95.75 261 ASN B C 1
ATOM 4334 O O . ASN B 1 261 ? 10.68 1.289 10.016 1 95.75 261 ASN B O 1
ATOM 4338 N N . LEU B 1 262 ? 12.766 1.715 9.352 1 96.62 262 LEU B N 1
ATOM 4339 C CA . LEU B 1 262 ? 13.289 1.404 10.68 1 96.62 262 LEU B CA 1
ATOM 4340 C C . LEU B 1 262 ? 12.742 2.377 11.719 1 96.62 262 LEU B C 1
ATOM 4342 O O . LEU B 1 262 ? 12.281 1.961 12.781 1 96.62 262 LEU B O 1
ATOM 4346 N N . ARG B 1 263 ? 12.766 3.672 11.453 1 98.06 263 ARG B N 1
ATOM 4347 C CA . ARG B 1 263 ? 12.25 4.676 12.375 1 98.06 263 ARG B CA 1
ATOM 4348 C C . ARG B 1 263 ? 10.742 4.535 12.562 1 98.06 263 ARG B C 1
ATOM 4350 O O . ARG B 1 263 ? 10.234 4.652 13.672 1 98.06 263 ARG B O 1
ATOM 4357 N N . TRP B 1 264 ? 10.07 4.254 11.477 1 98.38 264 TRP B N 1
ATOM 4358 C CA . TRP B 1 264 ? 8.625 4.055 11.555 1 98.38 264 TRP B CA 1
ATOM 4359 C C . TRP B 1 264 ? 8.289 2.836 12.406 1 98.38 264 TRP B C 1
ATOM 4361 O O . TRP B 1 264 ? 7.453 2.914 13.312 1 98.38 264 TRP B O 1
ATOM 4371 N N . SER B 1 265 ? 8.938 1.695 12.125 1 97.62 265 SER B N 1
ATOM 4372 C CA . SER B 1 265 ? 8.641 0.471 12.859 1 97.62 265 SER B CA 1
ATOM 4373 C C . SER B 1 265 ? 8.977 0.615 14.336 1 97.62 265 SER B C 1
ATOM 4375 O O . SER B 1 265 ? 8.25 0.122 15.195 1 97.62 265 SER B O 1
ATOM 4377 N N . THR B 1 266 ? 10.094 1.312 14.672 1 98 266 THR B N 1
ATOM 4378 C CA . THR B 1 266 ? 10.484 1.558 16.062 1 98 266 THR B CA 1
ATOM 4379 C C . THR B 1 266 ? 9.422 2.383 16.781 1 98 266 THR B C 1
ATOM 4381 O O . THR B 1 266 ? 9.016 2.047 17.891 1 98 266 THR B O 1
ATOM 4384 N N . THR B 1 267 ? 8.953 3.408 16.141 1 98.75 267 THR B N 1
ATOM 4385 C CA . THR B 1 267 ? 7.961 4.305 16.734 1 98.75 267 THR B CA 1
ATOM 4386 C C . THR B 1 267 ? 6.633 3.578 16.922 1 98.75 267 THR B C 1
ATOM 4388 O O . THR B 1 267 ? 6.039 3.639 18 1 98.75 267 THR B O 1
ATOM 4391 N N . LEU B 1 268 ? 6.199 2.871 15.891 1 98.56 268 LEU B N 1
ATOM 4392 C CA . LEU B 1 268 ? 4.914 2.182 15.945 1 98.56 268 LEU B CA 1
ATOM 4393 C C . LEU B 1 268 ? 4.949 1.046 16.969 1 98.56 268 LEU B C 1
ATOM 4395 O O . LEU B 1 268 ? 3.941 0.753 17.609 1 98.56 268 LEU B O 1
ATOM 4399 N N . ARG B 1 269 ? 6.105 0.411 17.094 1 97.69 269 ARG B N 1
ATOM 4400 C CA . ARG B 1 269 ? 6.273 -0.599 18.141 1 97.69 269 ARG B CA 1
ATOM 4401 C C . ARG B 1 269 ? 6.145 0.017 19.531 1 97.69 269 ARG B C 1
ATOM 4403 O O . ARG B 1 269 ? 5.465 -0.537 20.391 1 97.69 269 ARG B O 1
ATOM 4410 N N . TYR B 1 270 ? 6.82 1.148 19.719 1 98.38 270 TYR B N 1
ATOM 4411 C CA . TYR B 1 270 ? 6.77 1.823 21 1 98.38 270 TYR B CA 1
ATOM 4412 C C . TYR B 1 270 ? 5.332 2.129 21.406 1 98.38 270 TYR B C 1
ATOM 4414 O O . TYR B 1 270 ? 4.957 1.949 22.562 1 98.38 270 TYR B O 1
ATOM 4422 N N . PHE B 1 271 ? 4.496 2.508 20.484 1 98.12 271 PHE B N 1
ATOM 4423 C CA . PHE B 1 271 ? 3.131 2.904 20.797 1 98.12 271 PHE B CA 1
ATOM 4424 C C . PHE B 1 271 ? 2.168 1.742 20.594 1 98.12 271 PHE B C 1
ATOM 4426 O O . PHE B 1 271 ? 0.95 1.936 20.562 1 98.12 271 PHE B O 1
ATOM 4433 N N . ASN B 1 272 ? 2.602 0.535 20.312 1 96.5 272 ASN B N 1
ATOM 4434 C CA . ASN B 1 272 ? 1.888 -0.738 20.312 1 96.5 272 ASN B CA 1
ATOM 4435 C C . ASN B 1 272 ? 0.799 -0.778 19.25 1 96.5 272 ASN B C 1
ATOM 4437 O O . ASN B 1 272 ? -0.337 -1.163 19.531 1 96.5 272 ASN B O 1
ATOM 4441 N N . PHE B 1 273 ? 1.175 -0.372 18.094 1 96.88 273 PHE B N 1
ATOM 4442 C CA . PHE B 1 273 ? 0.205 -0.264 17.016 1 96.88 273 PHE B CA 1
ATOM 4443 C C . PHE B 1 273 ? -0.165 -1.643 16.469 1 96.88 273 PHE B C 1
ATOM 4445 O O . PHE B 1 273 ? -1.119 -1.781 15.711 1 96.88 273 PHE B O 1
ATOM 4452 N N . THR B 1 274 ? 0.493 -2.705 16.828 1 95.81 274 THR B N 1
ATOM 4453 C CA . THR B 1 274 ? 0.125 -4.047 16.391 1 95.81 274 THR B CA 1
ATOM 4454 C C . THR B 1 274 ? -0.579 -4.809 17.5 1 95.81 274 THR B C 1
ATOM 4456 O O . THR B 1 274 ? -0.721 -6.031 17.438 1 95.81 274 THR B O 1
ATOM 4459 N N . ALA B 1 275 ? -0.974 -4.16 18.547 1 92.75 275 ALA B N 1
ATOM 4460 C CA . ALA B 1 275 ? -1.603 -4.781 19.719 1 92.75 275 ALA B CA 1
ATOM 4461 C C . ALA B 1 275 ? -2.871 -5.531 19.312 1 92.75 275 ALA B C 1
ATOM 4463 O O . ALA B 1 275 ? -3.236 -6.523 19.953 1 92.75 275 ALA B O 1
ATOM 4464 N N . GLY B 1 276 ? -3.539 -5.047 18.312 1 91.69 276 GLY B N 1
ATOM 4465 C CA . GLY B 1 276 ? -4.809 -5.633 17.906 1 91.69 276 GLY B CA 1
ATOM 4466 C C . GLY B 1 276 ? -4.645 -6.871 17.047 1 91.69 276 GLY B C 1
ATOM 4467 O O . GLY B 1 276 ? -5.633 -7.5 16.656 1 91.69 276 GLY B O 1
ATOM 4468 N N . LEU B 1 277 ? -3.455 -7.219 16.688 1 93.69 277 LEU B N 1
ATOM 4469 C CA . LEU B 1 277 ? -3.232 -8.398 15.852 1 93.69 277 LEU B CA 1
ATOM 4470 C C . LEU B 1 277 ? -3.658 -9.664 16.578 1 93.69 277 LEU B C 1
ATOM 4472 O O . LEU B 1 277 ? -3.115 -9.992 17.641 1 93.69 277 LEU B O 1
ATOM 4476 N N . GLN B 1 278 ? -4.57 -10.352 16.047 1 93.62 278 GLN B N 1
ATOM 4477 C CA . GLN B 1 278 ? -5.07 -11.594 16.641 1 93.62 278 GLN B CA 1
ATOM 4478 C C . GLN B 1 278 ? -4.242 -12.789 16.188 1 93.62 278 GLN B C 1
ATOM 4480 O O . GLN B 1 278 ? -3.711 -12.805 15.078 1 93.62 278 GLN B O 1
ATOM 4485 N N . PRO B 1 279 ? -4.141 -13.773 17.094 1 93.94 279 PRO B N 1
ATOM 4486 C CA . PRO B 1 279 ? -3.514 -15.008 16.625 1 93.94 279 PRO B CA 1
ATOM 4487 C C . PRO B 1 279 ? -4.207 -15.594 15.391 1 93.94 279 PRO B C 1
ATOM 4489 O O . PRO B 1 279 ? -5.422 -15.43 15.234 1 93.94 279 PRO B O 1
ATOM 4492 N N . SER B 1 280 ? -3.434 -16.203 14.594 1 95.25 280 SER B N 1
ATOM 4493 C CA . SER B 1 280 ? -3.951 -16.766 13.352 1 95.25 280 SER B CA 1
ATOM 4494 C C . SER B 1 280 ? -3.164 -18 12.93 1 95.25 280 SER B C 1
ATOM 4496 O O . SER B 1 280 ? -1.976 -18.125 13.234 1 95.25 280 SER B O 1
ATOM 4498 N N . LYS B 1 281 ? -3.773 -18.906 12.242 1 95.44 281 LYS B N 1
ATOM 4499 C CA . LYS B 1 281 ? -3.08 -20.062 11.68 1 95.44 281 LYS B CA 1
ATOM 4500 C C . LYS B 1 281 ? -2.178 -19.656 10.516 1 95.44 281 LYS B C 1
ATOM 4502 O O . LYS B 1 281 ? -1.354 -20.438 10.055 1 95.44 281 LYS B O 1
ATOM 4507 N N . PHE B 1 282 ? -2.326 -18.406 10.094 1 96.81 282 PHE B N 1
ATOM 4508 C CA . PHE B 1 282 ? -1.657 -17.969 8.867 1 96.81 282 PHE B CA 1
ATOM 4509 C C . PHE B 1 282 ? -0.287 -17.391 9.18 1 96.81 282 PHE B C 1
ATOM 4511 O O . PHE B 1 282 ? 0.517 -17.156 8.273 1 96.81 282 PHE B O 1
ATOM 4518 N N . TYR B 1 283 ? -0.007 -17.031 10.422 1 95.5 283 TYR B N 1
ATOM 4519 C CA . TYR B 1 283 ? 1.306 -16.5 10.758 1 95.5 283 TYR B CA 1
ATOM 4520 C C . TYR B 1 283 ? 1.667 -16.828 12.203 1 95.5 283 TYR B C 1
ATOM 4522 O O . TYR B 1 283 ? 0.798 -17.188 13 1 95.5 283 TYR B O 1
ATOM 4530 N N . ARG B 1 284 ? 3.006 -16.688 12.492 1 89.31 284 ARG B N 1
ATOM 4531 C CA . ARG B 1 284 ? 3.494 -17.047 13.82 1 89.31 284 ARG B CA 1
ATOM 4532 C C . ARG B 1 284 ? 4.039 -15.836 14.555 1 89.31 284 ARG B C 1
ATOM 4534 O O . ARG B 1 284 ? 4.535 -15.945 15.68 1 89.31 284 ARG B O 1
ATOM 4541 N N . PHE B 1 285 ? 4.098 -14.672 13.992 1 77.88 285 PHE B N 1
ATOM 4542 C CA . PHE B 1 285 ? 4.773 -13.531 14.594 1 77.88 285 PHE B CA 1
ATOM 4543 C C . PHE B 1 285 ? 3.867 -12.836 15.602 1 77.88 285 PHE B C 1
ATOM 4545 O O . PHE B 1 285 ? 4.16 -11.719 16.047 1 77.88 285 PHE B O 1
ATOM 4552 N N . VAL B 1 286 ? 2.953 -13.453 16.172 1 70.81 286 VAL B N 1
ATOM 4553 C CA . VAL B 1 286 ? 2.232 -12.938 17.328 1 70.81 286 VAL B CA 1
ATOM 4554 C C . VAL B 1 286 ? 2.766 -13.586 18.594 1 70.81 286 VAL B C 1
ATOM 4556 O O . VAL B 1 286 ? 3.152 -14.758 18.594 1 70.81 286 VAL B O 1
#

InterPro domains:
  IPR002659 Glycosyl transferase, family 31 [PF01762] (55-167)
  IPR002659 Glycosyl transferase, family 31 [PTHR11214] (36-222)

Solvent-accessible surface area (backbone atoms only — not comparable to full-atom values): 32818 Å² total; per-residue (Å²): 139,78,78,80,79,76,82,82,81,67,82,76,79,74,77,82,80,72,81,76,81,74,77,76,70,77,69,70,72,66,71,66,68,70,71,75,72,78,52,79,44,30,33,41,37,38,27,46,53,55,80,84,45,52,54,55,54,51,51,49,50,52,59,53,57,74,51,52,89,82,42,64,41,43,74,46,72,33,39,35,25,38,52,75,83,46,69,49,48,45,50,54,50,44,48,46,37,65,74,67,65,38,59,32,48,43,97,42,71,74,55,82,35,64,29,43,65,57,53,50,49,53,41,42,59,80,74,46,57,86,67,67,49,44,30,40,29,51,32,33,76,33,38,50,70,40,57,59,51,42,44,58,58,55,68,72,48,70,71,57,37,22,36,34,26,30,50,29,55,58,76,68,58,84,58,100,70,62,34,42,36,70,62,28,36,36,33,12,38,66,50,42,53,43,53,49,74,38,39,84,80,41,66,88,55,43,67,41,64,56,35,60,37,53,42,52,56,27,59,76,67,75,41,51,74,46,64,44,66,46,62,79,21,39,32,31,48,66,43,92,88,42,70,49,31,44,75,91,57,89,76,42,30,31,41,17,75,33,83,45,65,61,52,43,34,52,51,40,55,74,71,48,72,59,69,79,55,69,85,50,96,40,47,75,92,113,139,87,78,91,83,87,90,79,88,72,88,80,94,79,83,79,79,72,78,74,78,73,75,74,70,76,73,71,74,71,73,68,70,70,70,76,72,79,52,81,46,30,34,40,38,37,27,47,53,56,80,85,45,52,55,55,53,51,52,49,51,52,59,54,58,74,50,52,90,80,43,63,42,43,74,47,70,34,40,35,26,37,54,76,81,46,69,49,48,44,51,55,49,46,49,46,35,66,73,67,65,39,58,33,48,42,97,42,72,74,54,82,35,64,31,45,64,57,53,48,49,52,41,42,58,80,76,47,58,86,67,69,49,44,30,40,29,50,32,35,76,32,38,48,68,39,57,59,50,41,45,58,57,56,68,75,48,68,71,57,37,21,35,34,26,30,49,29,55,56,77,69,60,85,59,99,68,62,34,42,36,68,61,27,34,35,32,12,38,66,49,42,52,44,53,49,73,38,38,84,78,41,68,88,54,43,65,41,63,55,35,61,38,52,41,52,58,29,58,76,68,75,41,51,75,46,64,45,68,46,62,79,21,39,31,31,47,66,44,90,87,41,69,48,30,46,74,90,57,89,76,43,29,30,41,17,74,33,83,44,65,62,51,44,35,52,52,41,54,73,70,48,71,59,67,80,56,69,87,49,97,41,44,75,91,114

Radius of gyration: 32.4 Å; Cα contacts (8 Å, |Δi|>4): 869; chains: 2; bounding box: 88×84×120 Å

Foldseek 3Di:
DDPDPDDPCPPPCPDDDDDPPPPVPPPPPPPPPVVPPDALFEEEEEAEDELVPPVLVVVQVLLVVLQQPPASHHYQYAYEFEDDDDPVSVVVVVVVCVVPVRYYYFHDPGDQFQQSVLSVLLCCCVVPVVVRGLKYKYAYSQKDFNRRLVRVVVSPFDSALAKEAAWDPLQPPDDPQIWHDNNMIMGTPVVSVVSNVCCVVLVVQRGDRNRSSSVVVQVVVVTSPRYHHPPPQEFEDDDPPDRRYDHDDPSHGMYGPNPDPVSVVVNCVVNPVCVPPDDDPVDDPD/DDDDDDDDPPDDDDDDPPPPPPPVPPPPPPPPPVVPPDALFEEEEEAEEELVPVVLVVVQVLLVVLQQPPASHHYQYAYEFEDDDDPVSVVVVVVVCVVPVRYYYFHDPGDQFQCSVLSVLLCCCVVPVPVRGLKYKYAYSQKDFNRRLVRVVVSPFDSALAKEAAWDPLQPPDDPQIWHDNNMIMGTPVVSVVSNVCCVVLVVQRGDRNRSSSVVVQVVVVTSPRYHHPPPQEFEDDDPPDRRYDHDDPSHGMYGPNPDPVSVVVNCVVNPVCVPPDDDPVDDPD

Nearest PDB structures (foldseek):
  6wmn-assembly1_B  TM=7.448E-01  e=4.960E-11  Homo sapiens
  8sz3-assembly1_A  TM=6.989E-01  e=1.793E-11  Homo sapiens
  8tjc-assembly1_D  TM=7.069E-01  e=1.208E-10  Homo sapiens
  8sz3-assembly1_B-2  TM=7.221E-01  e=4.044E-10  Homo sapiens
  8yrl-assembly1_B  TM=6.333E-01  e=2.865E-08  Aspergillus fumigatus CEA10